Protein AF-0000000075746863 (afdb_homodimer)

Organism: Desulfohalobium retbaense (strain ATCC 49708 / DSM 5692 / JCM 16813 / HR100) (NCBI:txid485915)

pLDDT: mean 90.68, std 16.38, range [23.33, 98.94]

Solvent-accessible surface area (backbone atoms only — not comparable to full-atom values): 25324 Å² total; per-residue (Å²): 127,85,74,73,64,86,72,69,69,65,71,59,40,90,32,38,32,44,36,20,44,38,54,68,47,43,49,30,34,42,61,85,40,86,85,66,81,78,38,52,76,56,32,62,43,77,40,84,43,86,96,39,56,32,32,38,34,14,22,24,55,28,27,45,33,22,11,23,33,51,18,20,51,56,36,64,48,51,47,41,19,39,37,36,49,43,68,27,22,18,68,41,53,87,84,46,38,76,49,41,54,31,34,40,40,26,28,24,36,71,52,44,23,25,23,50,95,91,41,54,35,44,65,64,68,77,52,56,55,41,73,57,95,88,41,78,30,55,43,56,46,83,46,49,47,68,60,18,23,58,67,53,71,38,42,76,68,95,56,49,78,36,32,32,32,22,35,49,39,42,54,51,31,55,68,56,30,51,50,49,31,65,78,64,64,30,44,30,39,39,34,33,58,32,29,46,50,49,53,26,58,79,66,73,30,38,47,32,47,38,34,18,19,20,29,34,46,15,57,82,52,67,90,46,49,42,56,68,60,14,42,63,46,36,20,61,52,45,44,48,32,53,62,48,80,76,67,60,57,69,82,104,128,87,73,75,66,86,72,67,69,65,72,59,39,89,32,39,33,45,35,20,45,39,55,68,48,44,49,28,34,43,61,85,39,87,85,66,81,79,38,54,76,57,32,62,43,78,41,84,43,86,96,41,56,32,31,37,33,14,22,25,55,28,28,45,33,22,10,23,32,51,17,20,51,56,36,64,47,50,47,40,18,39,37,37,47,44,69,26,22,18,68,42,53,88,83,45,38,75,50,40,54,31,34,40,40,26,28,25,35,70,53,45,24,25,24,49,95,92,42,52,34,43,66,65,68,77,52,56,55,41,73,57,96,88,41,78,30,55,43,57,45,83,47,48,46,68,61,18,23,58,66,52,71,39,42,76,68,95,58,48,78,36,33,32,33,23,35,49,39,41,53,52,31,56,67,55,31,51,50,49,30,65,77,64,65,31,44,30,41,39,34,34,57,31,29,46,50,49,52,25,58,79,66,73,30,39,47,32,46,38,34,18,20,20,29,34,45,14,58,84,52,68,90,46,47,42,56,70,61,13,42,63,46,36,20,61,51,44,43,50,31,54,62,47,80,76,67,59,57,69,81,103

InterPro domains:
  IPR000845 Nucleoside phosphorylase domain [PF01048] (51-227)
  IPR019963 Futalosine hydrolase [MF_00991] (29-243)
  IPR019963 Futalosine hydrolase [TIGR03664] (17-241)
  IPR035994 Nucleoside phosphorylase superfamily [G3DSA:3.40.50.1580] (16-242)
  IPR035994 Nucleoside phosphorylase superfamily [SSF53167] (17-229)

Sequence (504 aa):
MPRSDPGERGRPDRHLVLVTATAMEMRACLEGWPGAIIPEEGQWCEQPFAEQTMVTLVTGVGPVNAALSLGRLLGTFRPRGVCNLGVAGSFDLQALRLETVCCVTAESWPEFGLRKTEGIDPCGLGLAHGKIGGQVYRDRVPLDPEGGARAMGVCLPACCRVKSLSVAGVSGTLEQAACYRHRYDADIENMEGFALAWACLTQEVPFLELRTISNRVGSRAAGDWNLKAALARLGPVTQALWPGRGDRRTDQMPRSDPGERGRPDRHLVLVTATAMEMRACLEGWPGAIIPEEGQWCEQPFAEQTMVTLVTGVGPVNAALSLGRLLGTFRPRGVCNLGVAGSFDLQALRLETVCCVTAESWPEFGLRKTEGIDPCGLGLAHGKIGGQVYRDRVPLDPEGGARAMGVCLPACCRVKSLSVAGVSGTLEQAACYRHRYDADIENMEGFALAWACLTQEVPFLELRTISNRVGSRAAGDWNLKAALARLGPVTQALWPGRGDRRTDQ

Secondary structure (DSSP, 8-state):
-----TT------S-EEEEESSHHHHHHHTTTSTTPPPPPTTEEEEEEETTEEEEEEE--SSHHHHHHHHHHHHHH---SEEEEEEEEEES-TTTS-TT-EEEEEEEE-TTSEEE-SSSEETTTTS--SEEETTEEESSEEE--HHHHHHHHT----S-EEEEEEE-SEEE-SHHHHHHHHHHHT-SEEESSHHHHHHHHHHTT--EEEEEEEEEETT---GGGB-HHHHHHTHHHHHHHHS--GGGGGTT-/-----TT------S-EEEEESSHHHHHHHTTTSTTPPPPPTTEEEEEEETTEEEEEEE--SSHHHHHHHHHHHHHH---SEEEEEEEEEES-TTTS-TT-EEEEEEEE-TTSEEE-SSSEETTTTS--SEEETTEEESSEEE--HHHHHHHHT----S-EEEEEEE-SEEE-SHHHHHHHHHHHT-SEEESSHHHHHHHHHHTT--EEEEEEEEEETT---GGGB-HHHHHHTHHHHHHHHS--GGGGGGG-

Structure (mmCIF, N/CA/C/O backbone):
data_AF-0000000075746863-model_v1
#
loop_
_entity.id
_entity.type
_entity.pdbx_description
1 polymer 'Futalosine hydrolase'
#
loop_
_atom_site.group_PDB
_atom_site.id
_atom_site.type_symbol
_atom_site.label_atom_id
_atom_site.label_alt_id
_atom_site.label_comp_id
_atom_site.label_asym_id
_atom_site.label_entity_id
_atom_site.label_seq_id
_atom_site.pdbx_PDB_ins_code
_atom_site.Cartn_x
_atom_site.Cartn_y
_atom_site.Cartn_z
_atom_site.occupancy
_atom_site.B_iso_or_equiv
_atom_site.auth_seq_id
_atom_site.auth_comp_id
_atom_site.auth_asym_id
_atom_site.auth_atom_id
_atom_site.pdbx_PDB_model_num
ATOM 1 N N . MET A 1 1 ? -33.406 8.219 16.766 1 23.62 1 MET A N 1
ATOM 2 C CA . MET A 1 1 ? -33.125 7.715 15.438 1 23.62 1 MET A CA 1
ATOM 3 C C . MET A 1 1 ? -32.312 6.43 15.516 1 23.62 1 MET A C 1
ATOM 5 O O . MET A 1 1 ? -31.312 6.359 16.266 1 23.62 1 MET A O 1
ATOM 9 N N . PRO A 1 2 ? -32.719 5.145 15.086 1 28.77 2 PRO A N 1
ATOM 10 C CA . PRO A 1 2 ? -32.094 3.891 15.531 1 28.77 2 PRO A CA 1
ATOM 11 C C . PRO A 1 2 ? -30.625 3.793 15.172 1 28.77 2 PRO A C 1
ATOM 13 O O . PRO A 1 2 ? -30.188 4.375 14.18 1 28.77 2 PRO A O 1
ATOM 16 N N . ARG A 1 3 ? -29.719 3.869 16.156 1 29.86 3 ARG A N 1
ATOM 17 C CA . ARG A 1 3 ? -28.312 3.525 16.125 1 29.86 3 ARG A CA 1
ATOM 18 C C . ARG A 1 3 ? -28.078 2.266 15.297 1 29.86 3 ARG A C 1
ATOM 20 O O . ARG A 1 3 ? -28.5 1.176 15.68 1 29.86 3 ARG A O 1
ATOM 27 N N . SER A 1 4 ? -28.266 2.4 13.961 1 31.88 4 SER A N 1
ATOM 28 C CA . SER A 1 4 ? -27.984 1.131 13.305 1 31.88 4 SER A CA 1
ATOM 29 C C . SER A 1 4 ? -26.688 0.519 13.836 1 31.88 4 SER A C 1
ATOM 31 O O . SER A 1 4 ? -25.703 1.227 14.047 1 31.88 4 SER A O 1
ATOM 33 N N . ASP A 1 5 ? -26.766 -0.48 14.688 1 31.39 5 ASP A N 1
ATOM 34 C CA . ASP A 1 5 ? -25.734 -1.219 15.406 1 31.39 5 ASP A CA 1
ATOM 35 C C . ASP A 1 5 ? -24.5 -1.448 14.523 1 31.39 5 ASP A C 1
ATOM 37 O O . ASP A 1 5 ? -24.625 -1.932 13.391 1 31.39 5 ASP A O 1
ATOM 41 N N . PRO A 1 6 ? -23.5 -0.707 14.633 1 37.03 6 PRO A N 1
ATOM 42 C CA . PRO A 1 6 ? -22.281 -0.847 13.844 1 37.03 6 PRO A CA 1
ATOM 43 C C . PRO A 1 6 ? -21.906 -2.305 13.578 1 37.03 6 PRO A C 1
ATOM 45 O O . PRO A 1 6 ? -20.984 -2.582 12.812 1 37.03 6 PRO A O 1
ATOM 48 N N . GLY A 1 7 ? -22.25 -3.258 14.453 1 36.25 7 GLY A N 1
ATOM 49 C CA . GLY A 1 7 ? -21.953 -4.68 14.531 1 36.25 7 GLY A CA 1
ATOM 50 C C . GLY A 1 7 ? -22.531 -5.473 13.375 1 36.25 7 GLY A C 1
ATOM 51 O O . GLY A 1 7 ? -22.531 -6.703 13.398 1 36.25 7 GLY A O 1
ATOM 52 N N . GLU A 1 8 ? -23.641 -5.199 12.852 1 36.31 8 GLU A N 1
ATOM 53 C CA . GLU A 1 8 ? -24.172 -6.129 11.859 1 36.31 8 GLU A CA 1
ATOM 54 C C . GLU A 1 8 ? -23.172 -6.344 10.727 1 36.31 8 GLU A C 1
ATOM 56 O O . GLU A 1 8 ? -23.203 -5.621 9.727 1 36.31 8 GLU A O 1
ATOM 61 N N . ARG A 1 9 ? -21.891 -6.508 11.023 1 41.47 9 ARG A N 1
ATOM 62 C CA . ARG A 1 9 ? -21.016 -7.039 9.984 1 41.47 9 ARG A CA 1
ATOM 63 C C . ARG A 1 9 ? -21.75 -8.008 9.078 1 41.47 9 ARG A C 1
ATOM 65 O O . ARG A 1 9 ? -22.281 -9.016 9.539 1 41.47 9 ARG A O 1
ATOM 72 N N . GLY A 1 10 ? -22.438 -7.488 8.172 1 42.12 10 GLY A N 1
ATOM 73 C CA . GLY A 1 10 ? -23.312 -8.172 7.234 1 42.12 10 GLY A CA 1
ATOM 74 C C . GLY A 1 10 ? -22.812 -9.547 6.832 1 42.12 10 GLY A C 1
ATOM 75 O O . GLY A 1 10 ? -21.641 -9.867 7.047 1 42.12 10 GLY A O 1
ATOM 76 N N . ARG A 1 11 ? -23.531 -10.578 6.926 1 48 11 ARG A N 1
ATOM 77 C CA . ARG A 1 11 ? -23.359 -11.914 6.363 1 48 11 ARG A CA 1
ATOM 78 C C . ARG A 1 11 ? -22.5 -11.875 5.109 1 48 11 ARG A C 1
ATOM 80 O O . ARG A 1 11 ? -22.688 -11.008 4.25 1 48 11 ARG A O 1
ATOM 87 N N . PRO A 1 12 ? -21.203 -12.492 5.391 1 54.66 12 PRO A N 1
ATOM 88 C CA . PRO A 1 12 ? -20.5 -12.547 4.105 1 54.66 12 PRO A CA 1
ATOM 89 C C . PRO A 1 12 ? -21.453 -12.727 2.924 1 54.66 12 PRO A C 1
ATOM 91 O O . PRO A 1 12 ? -22.469 -13.422 3.043 1 54.66 12 PRO A O 1
ATOM 94 N N . ASP A 1 13 ? -21.312 -11.688 2.068 1 62.75 13 ASP A N 1
ATOM 95 C CA . ASP A 1 13 ? -22.016 -11.867 0.799 1 62.75 13 ASP A CA 1
ATOM 96 C C . ASP A 1 13 ? -21.547 -13.141 0.095 1 62.75 13 ASP A C 1
ATOM 98 O O . ASP A 1 13 ? -20.516 -13.719 0.447 1 62.75 13 ASP A O 1
ATOM 102 N N . ARG A 1 14 ? -22.266 -13.773 -0.569 1 69 14 ARG A N 1
ATOM 103 C CA . ARG A 1 14 ? -22.125 -15.055 -1.25 1 69 14 ARG A CA 1
ATOM 104 C C . ARG A 1 14 ? -21.031 -15 -2.305 1 69 14 ARG A C 1
ATOM 106 O O . ARG A 1 14 ? -20.719 -16.016 -2.945 1 69 14 ARG A O 1
ATOM 113 N N . HIS A 1 15 ? -20.156 -13.797 -2.221 1 85.56 15 HIS A N 1
ATOM 114 C CA . HIS A 1 15 ? -19.328 -13.688 -3.41 1 85.56 15 HIS A CA 1
ATOM 115 C C . HIS A 1 15 ? -17.891 -14.086 -3.107 1 85.56 15 HIS A C 1
ATOM 117 O O . HIS A 1 15 ? -17.359 -13.758 -2.039 1 85.56 15 HIS A O 1
ATOM 123 N N . LEU A 1 16 ? -17.312 -14.898 -3.992 1 93.5 16 LEU A N 1
ATOM 124 C CA . LEU A 1 16 ? -15.875 -15.086 -4.055 1 93.5 16 LEU A CA 1
ATOM 125 C C . LEU A 1 16 ? -15.219 -14.016 -4.926 1 93.5 16 LEU A C 1
ATOM 127 O O . LEU A 1 16 ? -15.82 -13.562 -5.902 1 93.5 16 LEU A O 1
ATOM 131 N N . VAL A 1 17 ? -14.031 -13.625 -4.508 1 97.31 17 VAL A N 1
ATOM 132 C CA . VAL A 1 17 ? -13.289 -12.641 -5.297 1 97.31 17 VAL A CA 1
ATOM 133 C C . VAL A 1 17 ? -12.008 -13.266 -5.84 1 97.31 17 VAL A C 1
ATOM 135 O O . VAL A 1 17 ? -11.211 -13.812 -5.078 1 97.31 17 VAL A O 1
ATOM 138 N N . LEU A 1 18 ? -11.898 -13.312 -7.121 1 97.81 18 LEU A N 1
ATOM 139 C CA . LEU A 1 18 ? -10.633 -13.625 -7.773 1 97.81 18 LEU A CA 1
ATOM 140 C C . LEU A 1 18 ? -9.852 -12.352 -8.078 1 97.81 18 LEU A C 1
ATOM 142 O O . LEU A 1 18 ? -10.344 -11.469 -8.773 1 97.81 18 LEU A O 1
ATOM 146 N N . VAL A 1 19 ? -8.617 -12.266 -7.551 1 98.81 19 VAL A N 1
ATOM 147 C CA . VAL A 1 19 ? -7.836 -11.039 -7.672 1 98.81 19 VAL A CA 1
ATOM 148 C C . VAL A 1 19 ? -6.512 -11.336 -8.367 1 98.81 19 VAL A C 1
ATOM 150 O O . VAL A 1 19 ? -5.84 -12.32 -8.047 1 98.81 19 VAL A O 1
ATOM 153 N N . THR A 1 20 ? -6.145 -10.523 -9.336 1 98.94 20 THR A N 1
ATOM 154 C CA . THR A 1 20 ? -4.84 -10.547 -9.984 1 98.94 20 THR A CA 1
ATOM 155 C C . THR A 1 20 ? -4.246 -9.141 -10.047 1 98.94 20 THR A C 1
ATOM 157 O O . THR A 1 20 ? -4.965 -8.148 -9.906 1 98.94 20 THR A O 1
ATOM 160 N N . ALA A 1 21 ? -2.908 -9.07 -10.25 1 98.69 21 ALA A N 1
ATOM 161 C CA . ALA A 1 21 ? -2.246 -7.773 -10.367 1 98.69 21 ALA A CA 1
ATOM 162 C C . ALA A 1 21 ? -2.518 -7.141 -11.734 1 98.69 21 ALA A C 1
ATOM 164 O O . ALA A 1 21 ? -2.691 -5.926 -11.836 1 98.69 21 ALA A O 1
ATOM 165 N N . THR A 1 22 ? -2.533 -7.996 -12.766 1 98.31 22 THR A N 1
ATOM 166 C CA . THR A 1 22 ? -2.648 -7.465 -14.117 1 98.31 22 THR A CA 1
ATOM 167 C C . THR A 1 22 ? -3.809 -8.125 -14.867 1 98.31 22 THR A C 1
ATOM 169 O O . THR A 1 22 ? -4.227 -9.227 -14.516 1 98.31 22 THR A O 1
ATOM 172 N N . ALA A 1 23 ? -4.262 -7.418 -15.906 1 97.81 23 ALA A N 1
ATOM 173 C CA . ALA A 1 23 ? -5.281 -7.969 -16.797 1 97.81 23 ALA A CA 1
ATOM 174 C C . ALA A 1 23 ? -4.762 -9.211 -17.516 1 97.81 23 ALA A C 1
ATOM 176 O O . ALA A 1 23 ? -5.527 -10.141 -17.781 1 97.81 23 ALA A O 1
ATOM 177 N N . MET A 1 24 ? -3.521 -9.211 -17.812 1 97.75 24 MET A N 1
ATOM 178 C CA . MET A 1 24 ? -2.902 -10.367 -18.453 1 97.75 24 MET A CA 1
ATOM 179 C C . MET A 1 24 ? -3.051 -11.617 -17.594 1 97.75 24 MET A C 1
ATOM 181 O O . MET A 1 24 ? -3.426 -12.68 -18.094 1 97.75 24 MET A O 1
ATOM 185 N N . GLU A 1 25 ? -2.781 -11.492 -16.328 1 98.62 25 GLU A N 1
ATOM 186 C CA . GLU A 1 25 ? -2.951 -12.609 -15.406 1 98.62 25 GLU A CA 1
ATOM 187 C C . GLU A 1 25 ? -4.414 -13.031 -15.312 1 98.62 25 GLU A C 1
ATOM 189 O O . GLU A 1 25 ? -4.723 -14.227 -15.289 1 98.62 25 GLU A O 1
ATOM 194 N N . MET A 1 26 ? -5.301 -12.062 -15.25 1 98.56 26 MET A N 1
ATOM 195 C CA . MET A 1 26 ? -6.727 -12.367 -15.148 1 98.56 26 MET A CA 1
ATOM 196 C C . MET A 1 26 ? -7.211 -13.117 -16.391 1 98.56 26 MET A C 1
ATOM 198 O O . MET A 1 26 ? -7.957 -14.094 -16.281 1 98.56 26 MET A O 1
ATOM 202 N N . ARG A 1 27 ? -6.738 -12.688 -17.531 1 97.62 27 ARG A N 1
ATOM 203 C CA . ARG A 1 27 ? -7.086 -13.375 -18.781 1 97.62 27 ARG A CA 1
ATOM 204 C C . ARG A 1 27 ? -6.602 -14.82 -18.75 1 97.62 27 ARG A C 1
ATOM 206 O O . ARG A 1 27 ? -7.328 -15.727 -19.172 1 97.62 27 ARG A O 1
ATOM 213 N N . ALA A 1 28 ? -5.438 -15 -18.266 1 98.12 28 ALA A N 1
ATOM 214 C CA . ALA A 1 28 ? -4.875 -16.344 -18.188 1 98.12 28 ALA A CA 1
ATOM 215 C C . ALA A 1 28 ? -5.695 -17.219 -17.234 1 98.12 28 ALA A C 1
ATOM 217 O O . ALA A 1 28 ? -5.945 -18.391 -17.516 1 98.12 28 ALA A O 1
ATOM 218 N N . CYS A 1 29 ? -6.113 -16.641 -16.125 1 97.19 29 CYS A N 1
ATOM 219 C CA . CYS A 1 29 ? -6.918 -17.359 -15.141 1 97.19 29 CYS A CA 1
ATOM 220 C C . CYS A 1 29 ? -8.242 -17.797 -15.734 1 97.19 29 CYS A C 1
ATOM 222 O O . CYS A 1 29 ? -8.727 -18.891 -15.445 1 97.19 29 CYS A O 1
ATOM 224 N N . LEU A 1 30 ? -8.82 -16.969 -16.562 1 95.25 30 LEU A N 1
ATOM 225 C CA . LEU A 1 30 ? -10.188 -17.188 -17.016 1 95.25 30 LEU A CA 1
ATOM 226 C C . LEU A 1 30 ? -10.211 -17.75 -18.438 1 95.25 30 LEU A C 1
ATOM 228 O O . LEU A 1 30 ? -11.234 -17.688 -19.125 1 95.25 30 LEU A O 1
ATOM 232 N N . GLU A 1 31 ? -9.109 -18.172 -18.906 1 91.75 31 GLU A N 1
ATOM 233 C CA . GLU A 1 31 ? -8.984 -18.688 -20.266 1 91.75 31 GLU A CA 1
ATOM 234 C C . GLU A 1 31 ? -10.023 -19.766 -20.547 1 91.75 31 GLU A C 1
ATOM 236 O O . GLU A 1 31 ? -10.547 -19.859 -21.656 1 91.75 31 GLU A O 1
ATOM 241 N N . GLY A 1 32 ? -10.453 -20.594 -19.641 1 84.81 32 GLY A N 1
ATOM 242 C CA . GLY A 1 32 ? -11.406 -21.672 -19.812 1 84.81 32 GLY A CA 1
ATOM 243 C C . GLY A 1 32 ? -12.852 -21.234 -19.703 1 84.81 32 GLY A C 1
ATOM 244 O O . GLY A 1 32 ? -13.766 -22.062 -19.75 1 84.81 32 GLY A O 1
ATOM 245 N N . TRP A 1 33 ? -13.031 -20.016 -19.531 1 85.69 33 TRP A N 1
ATOM 246 C CA . TRP A 1 33 ? -14.383 -19.484 -19.359 1 85.69 33 TRP A CA 1
ATOM 247 C C . TRP A 1 33 ? -14.711 -18.469 -20.438 1 85.69 33 TRP A C 1
ATOM 249 O O . TRP A 1 33 ? -14.578 -17.266 -20.234 1 85.69 33 TRP A O 1
ATOM 259 N N . PRO A 1 34 ? -15.289 -19.062 -21.516 1 81.38 34 PRO A N 1
ATOM 260 C CA . PRO A 1 34 ? -15.617 -18.156 -22.625 1 81.38 34 PRO A CA 1
ATOM 261 C C . PRO A 1 34 ? -16.594 -17.062 -22.219 1 81.38 34 PRO A C 1
ATOM 263 O O . PRO A 1 34 ? -17.531 -17.312 -21.469 1 81.38 34 PRO A O 1
ATOM 266 N N . GLY A 1 35 ? -16.312 -15.836 -22.609 1 86.38 35 GLY A N 1
ATOM 267 C CA . GLY A 1 35 ? -17.172 -14.711 -22.328 1 86.38 35 GLY A CA 1
ATOM 268 C C . GLY A 1 35 ? -16.812 -13.977 -21.047 1 86.38 35 GLY A C 1
ATOM 269 O O . GLY A 1 35 ? -17.484 -13.008 -20.672 1 86.38 35 GLY A O 1
ATOM 270 N N . ALA A 1 36 ? -15.812 -14.5 -20.406 1 91.19 36 ALA A N 1
ATOM 271 C CA . ALA A 1 36 ? -15.406 -13.844 -19.156 1 91.19 36 ALA A CA 1
ATOM 272 C C . ALA A 1 36 ? -15.023 -12.391 -19.422 1 91.19 36 ALA A C 1
ATOM 274 O O . ALA A 1 36 ? -14.391 -12.07 -20.422 1 91.19 36 ALA A O 1
ATOM 275 N N . ILE A 1 37 ? -15.445 -11.516 -18.562 1 94.19 37 ILE A N 1
ATOM 276 C CA . ILE A 1 37 ? -15.117 -10.094 -18.609 1 94.19 37 ILE A CA 1
ATOM 277 C C . ILE A 1 37 ? -13.852 -9.828 -17.797 1 94.19 37 ILE A C 1
ATOM 279 O O . ILE A 1 37 ? -13.734 -10.266 -16.656 1 94.19 37 ILE A O 1
ATOM 283 N N . ILE A 1 38 ? -12.938 -9.18 -18.406 1 97.25 38 ILE A N 1
ATOM 284 C CA . ILE A 1 38 ? -11.703 -8.805 -17.734 1 97.25 38 ILE A CA 1
ATOM 285 C C . ILE A 1 38 ? -11.773 -7.34 -17.297 1 97.25 38 ILE A C 1
ATOM 287 O O . ILE A 1 38 ? -11.852 -6.441 -18.141 1 97.25 38 ILE A O 1
ATOM 291 N N . PRO A 1 39 ? -11.695 -7.102 -16.031 1 97.62 39 PRO A N 1
ATOM 292 C CA . PRO A 1 39 ? -11.758 -5.711 -15.578 1 97.62 39 PRO A CA 1
ATOM 293 C C . PRO A 1 39 ? -10.508 -4.914 -15.945 1 97.62 39 PRO A C 1
ATOM 295 O O . PRO A 1 39 ? -9.43 -5.492 -16.125 1 97.62 39 PRO A O 1
ATOM 298 N N . GLU A 1 40 ? -10.672 -3.625 -16.047 1 95.88 40 GLU A N 1
ATOM 299 C CA . GLU A 1 40 ? -9.523 -2.729 -16.141 1 95.88 40 GLU A CA 1
ATOM 300 C C . GLU A 1 40 ? -8.773 -2.637 -14.82 1 95.88 40 GLU A C 1
ATOM 302 O O . GLU A 1 40 ? -9.305 -3.004 -13.773 1 95.88 40 GLU A O 1
ATOM 307 N N . GLU A 1 41 ? -7.594 -2.168 -14.953 1 96.75 41 GLU A N 1
ATOM 308 C CA . GLU A 1 41 ? -6.785 -1.97 -13.75 1 96.75 41 GLU A CA 1
ATOM 309 C C . GLU A 1 41 ? -7.516 -1.104 -12.734 1 96.75 41 GLU A C 1
ATOM 311 O O . GLU A 1 41 ? -8.055 -0.048 -13.078 1 96.75 41 GLU A O 1
ATOM 316 N N . GLY A 1 42 ? -7.516 -1.606 -11.484 1 97 42 GLY A N 1
ATOM 317 C CA . GLY A 1 42 ? -8.156 -0.882 -10.406 1 97 42 GLY A CA 1
ATOM 318 C C . GLY A 1 42 ? -9.664 -1.078 -10.367 1 97 42 GLY A C 1
ATOM 319 O O . GLY A 1 42 ? -10.352 -0.474 -9.547 1 97 42 GLY A O 1
ATOM 320 N N . GLN A 1 43 ? -10.195 -1.937 -11.219 1 97.38 43 GLN A N 1
ATOM 321 C CA . GLN A 1 43 ? -11.633 -2.158 -11.305 1 97.38 43 GLN A CA 1
ATOM 322 C C . GLN A 1 43 ? -11.977 -3.625 -11.055 1 97.38 43 GLN A C 1
ATOM 324 O O . GLN A 1 43 ? -11.094 -4.484 -11.055 1 97.38 43 GLN A O 1
ATOM 329 N N . TRP A 1 44 ? -13.219 -3.818 -10.711 1 97.62 44 TRP A N 1
ATOM 330 C CA . TRP A 1 44 ? -13.711 -5.18 -10.547 1 97.62 44 TRP A CA 1
ATOM 331 C C . TRP A 1 44 ? -15.047 -5.363 -11.266 1 97.62 44 TRP A C 1
ATOM 333 O O . TRP A 1 44 ? -15.68 -4.387 -11.672 1 97.62 44 TRP A O 1
ATOM 343 N N . CYS A 1 45 ? -15.391 -6.59 -11.516 1 95.25 45 CYS A N 1
ATOM 344 C CA . CYS A 1 45 ? -16.672 -6.914 -12.117 1 95.25 45 CYS A CA 1
ATOM 345 C C . CYS A 1 45 ? -17.234 -8.219 -11.555 1 95.25 45 CYS A C 1
ATOM 347 O O . CYS A 1 45 ? -16.469 -9.102 -11.164 1 95.25 45 CYS A O 1
ATOM 349 N N . GLU A 1 46 ? -18.531 -8.156 -11.453 1 93.38 46 GLU A N 1
ATOM 350 C CA . GLU A 1 46 ? -19.25 -9.375 -11.102 1 93.38 46 GLU A CA 1
ATOM 351 C C . GLU A 1 46 ? -19.625 -10.164 -12.352 1 93.38 46 GLU A C 1
ATOM 353 O O . GLU A 1 46 ? -20.094 -9.594 -13.336 1 93.38 46 GLU A O 1
ATOM 358 N N . GLN A 1 47 ? -19.344 -11.492 -12.281 1 89.5 47 GLN A N 1
ATOM 359 C CA . GLN A 1 47 ? -19.672 -12.281 -13.461 1 89.5 47 GLN A CA 1
ATOM 360 C C . GLN A 1 47 ? -20.016 -13.719 -13.078 1 89.5 47 GLN A C 1
ATOM 362 O O . GLN A 1 47 ? -19.609 -14.195 -12.023 1 89.5 47 GLN A O 1
ATOM 367 N N . PRO A 1 48 ? -20.859 -14.328 -13.961 1 83.25 48 PRO A N 1
ATOM 368 C CA . PRO A 1 48 ? -21.172 -15.734 -13.711 1 83.25 48 PRO A CA 1
ATOM 369 C C . PRO A 1 48 ? -19.953 -16.641 -13.805 1 83.25 48 PRO A C 1
ATOM 371 O O . PRO A 1 48 ? -19.094 -16.422 -14.656 1 83.25 48 PRO A O 1
ATOM 374 N N . PHE A 1 49 ? -19.859 -17.375 -12.867 1 80.31 49 PHE A N 1
ATOM 375 C CA . PHE A 1 49 ? -18.781 -18.344 -12.812 1 80.31 49 PHE A CA 1
ATOM 376 C C . PHE A 1 49 ? -19.281 -19.703 -12.336 1 80.31 49 PHE A C 1
ATOM 378 O O . PHE A 1 49 ? -19.609 -19.875 -11.156 1 80.31 49 PHE A O 1
ATOM 385 N N . ALA A 1 50 ? -19.375 -20.594 -13.375 1 69.56 50 ALA A N 1
ATOM 386 C CA . ALA A 1 50 ? -20 -21.891 -13.125 1 69.56 50 ALA A CA 1
ATOM 387 C C . ALA A 1 50 ? -21.406 -21.703 -12.555 1 69.56 50 ALA A C 1
ATOM 389 O O . ALA A 1 50 ? -22.25 -21.047 -13.156 1 69.56 50 ALA A O 1
ATOM 390 N N . GLU A 1 51 ? -21.672 -22.141 -11.344 1 69.69 51 GLU A N 1
ATOM 391 C CA . GLU A 1 51 ? -23 -22.062 -10.758 1 69.69 51 GLU A CA 1
ATOM 392 C C . GLU A 1 51 ? -23.078 -20.984 -9.68 1 69.69 51 GLU A C 1
ATOM 394 O O . GLU A 1 51 ? -23.969 -21 -8.828 1 69.69 51 GLU A O 1
ATOM 399 N N . GLN A 1 52 ? -22.047 -20.188 -9.82 1 78.19 52 GLN A N 1
ATOM 400 C CA . GLN A 1 52 ? -22.047 -19.125 -8.812 1 78.19 52 GLN A CA 1
ATOM 401 C C . GLN A 1 52 ? -21.625 -17.797 -9.43 1 78.19 52 GLN A C 1
ATOM 403 O O . GLN A 1 52 ? -21.422 -17.703 -10.641 1 78.19 52 GLN A O 1
ATOM 408 N N . THR A 1 53 ? -21.719 -16.844 -8.633 1 83.62 53 THR A N 1
ATOM 409 C CA . THR A 1 53 ? -21.25 -15.516 -9.039 1 83.62 53 THR A CA 1
ATOM 410 C C . THR A 1 53 ? -19.859 -15.25 -8.477 1 83.62 53 THR A C 1
ATOM 412 O O . THR A 1 53 ? -19.562 -15.617 -7.344 1 83.62 53 THR A O 1
ATOM 415 N N . MET A 1 54 ? -19.016 -14.766 -9.32 1 91.19 54 MET A N 1
ATOM 416 C CA . MET A 1 54 ? -17.656 -14.414 -8.914 1 91.19 54 MET A CA 1
ATOM 417 C C . MET A 1 54 ? -17.375 -12.953 -9.211 1 91.19 54 MET A C 1
ATOM 419 O O . MET A 1 54 ? -17.844 -12.406 -10.211 1 91.19 54 MET A O 1
ATOM 423 N N . VAL A 1 55 ? -16.719 -12.32 -8.289 1 96.38 55 VAL A N 1
ATOM 424 C CA . VAL A 1 55 ? -16.188 -10.977 -8.531 1 96.38 55 VAL A CA 1
ATOM 425 C C . VAL A 1 55 ? -14.719 -11.062 -8.922 1 96.38 55 VAL A C 1
ATOM 427 O O . VAL A 1 55 ? -13.93 -11.734 -8.25 1 96.38 55 VAL A O 1
ATOM 430 N N . THR A 1 56 ? -14.391 -10.5 -10.07 1 97.69 56 THR A N 1
ATOM 431 C CA . THR A 1 56 ? -13 -10.461 -10.516 1 97.69 56 THR A CA 1
ATOM 432 C C . THR A 1 56 ? -12.43 -9.055 -10.359 1 97.69 56 THR A C 1
ATOM 434 O O . THR A 1 56 ? -13.078 -8.07 -10.719 1 97.69 56 THR A O 1
ATOM 437 N N . LEU A 1 57 ? -11.211 -8.984 -9.766 1 98.69 57 LEU A N 1
ATOM 438 C CA . LEU A 1 57 ? -10.555 -7.715 -9.5 1 98.69 57 LEU A CA 1
ATOM 439 C C . LEU A 1 57 ? -9.141 -7.695 -10.07 1 98.69 57 LEU A C 1
ATOM 441 O O . LEU A 1 57 ? -8.359 -8.609 -9.836 1 98.69 57 LEU A O 1
ATOM 445 N N . VAL A 1 58 ? -8.867 -6.672 -10.875 1 98.81 58 VAL A N 1
ATOM 446 C CA . VAL A 1 58 ? -7.5 -6.379 -11.281 1 98.81 58 VAL A CA 1
ATOM 447 C C . VAL A 1 58 ? -6.973 -5.184 -10.492 1 98.81 58 VAL A C 1
ATOM 449 O O . VAL A 1 58 ? -7.48 -4.066 -10.633 1 98.81 58 VAL A O 1
ATOM 452 N N . THR A 1 59 ? -5.914 -5.344 -9.766 1 98.69 59 THR A N 1
ATOM 453 C CA . THR A 1 59 ? -5.547 -4.348 -8.773 1 98.69 59 THR A CA 1
ATOM 454 C C . THR A 1 59 ? -4.59 -3.314 -9.359 1 98.69 59 THR A C 1
ATOM 456 O O . THR A 1 59 ? -4.547 -2.17 -8.906 1 98.69 59 THR A O 1
ATOM 459 N N . GLY A 1 60 ? -3.83 -3.766 -10.305 1 97.81 60 GLY A N 1
ATOM 460 C CA . GLY A 1 60 ? -2.605 -3.057 -10.641 1 97.81 60 GLY A CA 1
ATOM 461 C C . GLY A 1 60 ? -1.386 -3.598 -9.914 1 97.81 60 GLY A C 1
ATOM 462 O O . GLY A 1 60 ? -1.514 -4.367 -8.961 1 97.81 60 GLY A O 1
ATOM 463 N N . VAL A 1 61 ? -0.236 -3.148 -10.359 1 97.88 61 VAL A N 1
ATOM 464 C CA . VAL A 1 61 ? 1.014 -3.754 -9.914 1 97.88 61 VAL A CA 1
ATOM 465 C C . VAL A 1 61 ? 1.511 -3.039 -8.656 1 97.88 61 VAL A C 1
ATOM 467 O O . VAL A 1 61 ? 1.445 -1.811 -8.57 1 97.88 61 VAL A O 1
ATOM 470 N N . GLY A 1 62 ? 1.973 -3.83 -7.676 1 98.12 62 GLY A N 1
ATOM 471 C CA . GLY A 1 62 ? 2.615 -3.289 -6.488 1 98.12 62 GLY A CA 1
ATOM 472 C C . GLY A 1 62 ? 1.724 -3.32 -5.262 1 98.12 62 GLY A C 1
ATOM 473 O O . GLY A 1 62 ? 0.5 -3.418 -5.379 1 98.12 62 GLY A O 1
ATOM 474 N N . PRO A 1 63 ? 2.381 -3.143 -4.102 1 98.56 63 PRO A N 1
ATOM 475 C CA . PRO A 1 63 ? 1.634 -3.275 -2.848 1 98.56 63 PRO A CA 1
ATOM 476 C C . PRO A 1 63 ? 0.633 -2.141 -2.637 1 98.56 63 PRO A C 1
ATOM 478 O O . PRO A 1 63 ? -0.448 -2.361 -2.084 1 98.56 63 PRO A O 1
ATOM 481 N N . VAL A 1 64 ? 0.938 -0.933 -3.088 1 98.69 64 VAL A N 1
ATOM 482 C CA . VAL A 1 64 ? 0.058 0.214 -2.883 1 98.69 64 VAL A CA 1
ATOM 483 C C . VAL A 1 64 ? -1.218 0.04 -3.703 1 98.69 64 VAL A C 1
ATOM 485 O O . VAL A 1 64 ? -2.324 0.202 -3.182 1 98.69 64 VAL A O 1
ATOM 488 N N . ASN A 1 65 ? -1.083 -0.361 -4.953 1 98.69 65 ASN A N 1
ATOM 489 C CA . ASN A 1 65 ? -2.248 -0.607 -5.797 1 98.69 65 ASN A CA 1
ATOM 490 C C . ASN A 1 65 ? -3.078 -1.777 -5.277 1 98.69 65 ASN A C 1
ATOM 492 O O . ASN A 1 65 ? -4.309 -1.722 -5.285 1 98.69 65 ASN A O 1
ATOM 496 N N . ALA A 1 66 ? -2.383 -2.828 -4.891 1 98.88 66 ALA A N 1
ATOM 497 C CA . ALA A 1 66 ? -3.074 -4.004 -4.367 1 98.88 66 ALA A CA 1
ATOM 498 C C . ALA A 1 66 ? -3.914 -3.65 -3.145 1 98.88 66 ALA A C 1
ATOM 500 O O . ALA A 1 66 ? -5.094 -4 -3.072 1 98.88 66 ALA A O 1
ATOM 501 N N . ALA A 1 67 ? -3.295 -2.914 -2.195 1 98.88 67 ALA A N 1
ATOM 502 C CA . ALA A 1 67 ? -3.992 -2.502 -0.981 1 98.88 67 ALA A CA 1
ATOM 503 C C . ALA A 1 67 ? -5.16 -1.575 -1.306 1 98.88 67 ALA A C 1
ATOM 505 O O . ALA A 1 67 ? -6.258 -1.739 -0.771 1 98.88 67 ALA A O 1
ATOM 506 N N . LEU A 1 68 ? -4.922 -0.617 -2.205 1 98.81 68 LEU A N 1
ATOM 507 C CA . LEU A 1 68 ? -5.93 0.374 -2.566 1 98.81 68 LEU A CA 1
ATOM 508 C C . LEU A 1 68 ? -7.137 -0.291 -3.219 1 98.81 68 LEU A C 1
ATOM 510 O O . LEU A 1 68 ? -8.273 -0.069 -2.801 1 98.81 68 LEU A O 1
ATOM 514 N N . SER A 1 69 ? -6.891 -1.122 -4.211 1 98.81 69 SER A N 1
ATOM 515 C CA . SER A 1 69 ? -7.969 -1.72 -4.992 1 98.81 69 SER A CA 1
ATOM 516 C C . SER A 1 69 ? -8.773 -2.709 -4.16 1 98.81 69 SER A C 1
ATOM 518 O O . SER A 1 69 ? -10.008 -2.684 -4.176 1 98.81 69 SER A O 1
ATOM 520 N N . LEU A 1 70 ? -8.055 -3.562 -3.441 1 98.88 70 LEU A N 1
ATOM 521 C CA . LEU A 1 70 ? -8.789 -4.492 -2.596 1 98.88 70 LEU A CA 1
ATOM 522 C C . LEU A 1 70 ? -9.5 -3.756 -1.464 1 98.88 70 LEU A C 1
ATOM 524 O O . LEU A 1 70 ? -10.609 -4.117 -1.082 1 98.88 70 LEU A O 1
ATOM 528 N N . GLY A 1 71 ? -8.805 -2.734 -0.909 1 98.75 71 GLY A N 1
ATOM 529 C CA . GLY A 1 71 ? -9.477 -1.906 0.083 1 98.75 71 GLY A CA 1
ATOM 530 C C . GLY A 1 71 ? -10.789 -1.33 -0.406 1 98.75 71 GLY A C 1
ATOM 531 O O . GLY A 1 71 ? -11.805 -1.425 0.28 1 98.75 71 GLY A O 1
ATOM 532 N N . ARG A 1 72 ? -10.797 -0.763 -1.562 1 98.5 72 ARG A N 1
ATOM 533 C CA . ARG A 1 72 ? -12.016 -0.203 -2.139 1 98.5 72 ARG A CA 1
ATOM 534 C C . ARG A 1 72 ? -13.109 -1.259 -2.232 1 98.5 72 ARG A C 1
ATOM 536 O O . ARG A 1 72 ? -14.258 -1.001 -1.873 1 98.5 72 ARG A O 1
ATOM 543 N N . LEU A 1 73 ? -12.711 -2.406 -2.729 1 98.06 73 LEU A N 1
ATOM 544 C CA . LEU A 1 73 ? -13.688 -3.486 -2.871 1 98.06 73 LEU A CA 1
ATOM 545 C C . LEU A 1 73 ? -14.25 -3.893 -1.514 1 98.06 73 LEU A C 1
ATOM 547 O O . LEU A 1 73 ? -15.469 -4.016 -1.355 1 98.06 73 LEU A O 1
ATOM 551 N N . LEU A 1 74 ? -13.398 -4.027 -0.514 1 97.62 74 LEU A N 1
ATOM 552 C CA . LEU A 1 74 ? -13.797 -4.492 0.81 1 97.62 74 LEU A CA 1
ATOM 553 C C . LEU A 1 74 ? -14.648 -3.441 1.522 1 97.62 74 LEU A C 1
ATOM 555 O O . LEU A 1 74 ? -15.359 -3.756 2.475 1 97.62 74 LEU A O 1
ATOM 559 N N . GLY A 1 75 ? -14.516 -2.201 1.1 1 96.19 75 GLY A N 1
ATOM 560 C CA . GLY A 1 75 ? -15.383 -1.155 1.615 1 96.19 75 GLY A CA 1
ATOM 561 C C . GLY A 1 75 ? -16.812 -1.276 1.13 1 96.19 75 GLY A C 1
ATOM 562 O O . GLY A 1 75 ? -17.734 -0.711 1.732 1 96.19 75 GLY A O 1
ATOM 563 N N . THR A 1 76 ? -17.047 -2.035 0.075 1 94.31 76 THR A N 1
ATOM 564 C CA . THR A 1 76 ? -18.359 -2.123 -0.545 1 94.31 76 THR A CA 1
ATOM 565 C C . THR A 1 76 ? -19.141 -3.316 -0.001 1 94.31 76 THR A C 1
ATOM 567 O O . THR A 1 76 ? -20.359 -3.24 0.187 1 94.31 76 THR A O 1
ATOM 570 N N . PHE A 1 77 ? -18.453 -4.461 0.173 1 91.94 77 PHE A N 1
ATOM 571 C CA . PHE A 1 77 ? -19.078 -5.668 0.705 1 91.94 77 PHE A CA 1
ATOM 572 C C . PHE A 1 77 ? -18.031 -6.594 1.317 1 91.94 77 PHE A C 1
ATOM 574 O O . PHE A 1 77 ? -16.828 -6.387 1.138 1 91.94 77 PHE A O 1
ATOM 581 N N . ARG A 1 78 ? -18.5 -7.496 2.07 1 93.44 78 ARG A N 1
ATOM 582 C CA . ARG A 1 78 ? -17.625 -8.516 2.65 1 93.44 78 ARG A CA 1
ATOM 583 C C . ARG A 1 78 ? -17.734 -9.828 1.877 1 93.44 78 ARG A C 1
ATOM 585 O O . ARG A 1 78 ? -18.734 -10.531 1.973 1 93.44 78 ARG A O 1
ATOM 592 N N . PRO A 1 79 ? -16.703 -10.203 1.175 1 96 79 PRO A N 1
ATOM 593 C CA . PRO A 1 79 ? -16.766 -11.453 0.408 1 96 79 PRO A CA 1
ATOM 594 C C . PRO A 1 79 ? -16.609 -12.688 1.286 1 96 79 PRO A C 1
ATOM 596 O O . PRO A 1 79 ? -16.125 -12.594 2.418 1 96 79 PRO A O 1
ATOM 599 N N . ARG A 1 80 ? -17.016 -13.773 0.691 1 94.06 80 ARG A N 1
ATOM 600 C CA . ARG A 1 80 ? -16.812 -15.062 1.331 1 94.06 80 ARG A CA 1
ATOM 601 C C . ARG A 1 80 ? -15.32 -15.398 1.411 1 94.06 80 ARG A C 1
ATOM 603 O O . ARG A 1 80 ? -14.891 -16.109 2.314 1 94.06 80 ARG A O 1
ATOM 610 N N . GLY A 1 81 ? -14.586 -14.859 0.5 1 96.69 81 GLY A N 1
ATOM 611 C CA . GLY A 1 81 ? -13.141 -15.047 0.473 1 96.69 81 GLY A CA 1
ATOM 612 C C . GLY A 1 81 ? -12.484 -14.398 -0.729 1 96.69 81 GLY A C 1
ATOM 613 O O . GLY A 1 81 ? -13.156 -14.039 -1.695 1 96.69 81 GLY A O 1
ATOM 614 N N . VAL A 1 82 ? -11.219 -14.227 -0.619 1 98.38 82 VAL A N 1
ATOM 615 C CA . VAL A 1 82 ? -10.391 -13.656 -1.683 1 98.38 82 VAL A CA 1
ATOM 616 C C . VAL A 1 82 ? -9.336 -14.672 -2.115 1 98.38 82 VAL A C 1
ATOM 618 O O . VAL A 1 82 ? -8.594 -15.195 -1.283 1 98.38 82 VAL A O 1
ATOM 621 N N . CYS A 1 83 ? -9.336 -14.961 -3.381 1 98.38 83 CYS A N 1
ATOM 622 C CA . CYS A 1 83 ? -8.328 -15.828 -3.98 1 98.38 83 CYS A CA 1
ATOM 623 C C . CYS A 1 83 ? -7.406 -15.031 -4.902 1 98.38 83 CYS A C 1
ATOM 625 O O . CYS A 1 83 ? -7.867 -14.422 -5.867 1 98.38 83 CYS A O 1
ATOM 627 N N . ASN A 1 84 ? -6.141 -15.055 -4.598 1 98.88 84 ASN A N 1
ATOM 628 C CA . ASN A 1 84 ? -5.145 -14.375 -5.422 1 98.88 84 ASN A CA 1
ATOM 629 C C . ASN A 1 84 ? -4.367 -15.367 -6.285 1 98.88 84 ASN A C 1
ATOM 631 O O . ASN A 1 84 ? -3.756 -16.297 -5.77 1 98.88 84 ASN A O 1
ATOM 635 N N . LEU A 1 85 ? -4.445 -15.172 -7.527 1 98.81 85 LEU A N 1
ATOM 636 C CA . LEU A 1 85 ? -3.654 -15.945 -8.477 1 98.81 85 LEU A CA 1
ATOM 637 C C . LEU A 1 85 ? -2.734 -15.031 -9.281 1 98.81 85 LEU A C 1
ATOM 639 O O . LEU A 1 85 ? -3.102 -13.898 -9.602 1 98.81 85 LEU A O 1
ATOM 643 N N . GLY A 1 86 ? -1.572 -15.469 -9.617 1 98.81 86 GLY A N 1
ATOM 644 C CA . GLY A 1 86 ? -0.611 -14.727 -10.414 1 98.81 86 GLY A CA 1
ATOM 645 C C . GLY A 1 86 ? 0.734 -15.422 -10.531 1 98.81 86 GLY A C 1
ATOM 646 O O . GLY A 1 86 ? 0.88 -16.578 -10.117 1 98.81 86 GLY A O 1
ATOM 647 N N . VAL A 1 87 ? 1.716 -14.75 -11.109 1 98.88 87 VAL A N 1
ATOM 648 C CA . VAL A 1 87 ? 3.051 -15.305 -11.297 1 98.88 87 VAL A CA 1
ATOM 649 C C . VAL A 1 87 ? 3.979 -14.805 -10.188 1 98.88 87 VAL A C 1
ATOM 651 O O . VAL A 1 87 ? 3.672 -13.828 -9.508 1 98.88 87 VAL A O 1
ATOM 654 N N . ALA A 1 88 ? 5.082 -15.5 -10 1 98.88 88 ALA A N 1
ATOM 655 C CA . ALA A 1 88 ? 6.105 -15.133 -9.023 1 98.88 88 ALA A CA 1
ATOM 656 C C . ALA A 1 88 ? 7.484 -15.617 -9.461 1 98.88 88 ALA A C 1
ATOM 658 O O . ALA A 1 88 ? 7.594 -16.484 -10.336 1 98.88 88 ALA A O 1
ATOM 659 N N . GLY A 1 89 ? 8.453 -15 -8.867 1 98.88 89 GLY A N 1
ATOM 660 C CA . GLY A 1 89 ? 9.812 -15.492 -9.047 1 98.88 89 GLY A CA 1
ATOM 661 C C . GLY A 1 89 ? 10.234 -16.484 -7.977 1 98.88 89 GLY A C 1
ATOM 662 O O . GLY A 1 89 ? 9.844 -16.344 -6.816 1 98.88 89 GLY A O 1
ATOM 663 N N . SER A 1 90 ? 11.094 -17.391 -8.391 1 98.88 90 SER A N 1
ATOM 664 C CA . SER A 1 90 ? 11.664 -18.359 -7.465 1 98.88 90 SER A CA 1
ATOM 665 C C . SER A 1 90 ? 13.078 -17.953 -7.043 1 98.88 90 SER A C 1
ATOM 667 O O . SER A 1 90 ? 13.898 -17.594 -7.883 1 98.88 90 SER A O 1
ATOM 669 N N . PHE A 1 91 ? 13.359 -18.047 -5.742 1 98.81 91 PHE A N 1
ATOM 670 C CA . PHE A 1 91 ? 14.703 -17.734 -5.254 1 98.81 91 PHE A CA 1
ATOM 671 C C . PHE A 1 91 ? 15.656 -18.875 -5.562 1 98.81 91 PHE A C 1
ATOM 673 O O . PHE A 1 91 ? 16.875 -18.703 -5.535 1 98.81 91 PHE A O 1
ATOM 680 N N . ASP A 1 92 ? 15.125 -20.047 -5.816 1 98.19 92 ASP A N 1
ATOM 681 C CA . ASP A 1 92 ? 15.93 -21.234 -6.125 1 98.19 92 ASP A CA 1
ATOM 682 C C . ASP A 1 92 ? 15.211 -22.125 -7.133 1 98.19 92 ASP A C 1
ATOM 684 O O . ASP A 1 92 ? 14.391 -22.969 -6.754 1 98.19 92 ASP A O 1
ATOM 688 N N . LEU A 1 93 ? 15.633 -22.125 -8.367 1 97.31 93 LEU A N 1
ATOM 689 C CA . LEU A 1 93 ? 14.961 -22.859 -9.43 1 97.31 93 LEU A CA 1
ATOM 690 C C . LEU A 1 93 ? 15.25 -24.344 -9.328 1 97.31 93 LEU A C 1
ATOM 692 O O . LEU A 1 93 ? 14.562 -25.172 -9.953 1 97.31 93 LEU A O 1
ATOM 696 N N . GLN A 1 94 ? 16.25 -24.688 -8.633 1 96.88 94 GLN A N 1
ATOM 697 C CA . GLN A 1 94 ? 16.469 -26.109 -8.406 1 96.88 94 GLN A CA 1
ATOM 698 C C . GLN A 1 94 ? 15.406 -26.688 -7.473 1 96.88 94 GLN A C 1
ATOM 700 O O . GLN A 1 94 ? 14.953 -27.812 -7.668 1 96.88 94 GLN A O 1
ATOM 705 N N . ALA A 1 95 ? 15.031 -25.922 -6.523 1 96.81 95 ALA A N 1
ATOM 706 C CA . ALA A 1 95 ? 14.023 -26.359 -5.562 1 96.81 95 ALA A CA 1
ATOM 707 C C . ALA A 1 95 ? 12.609 -26.109 -6.094 1 96.81 95 ALA A C 1
ATOM 709 O O . ALA A 1 95 ? 11.711 -26.922 -5.879 1 96.81 95 ALA A O 1
ATOM 710 N N . LEU A 1 96 ? 12.422 -25.031 -6.734 1 98 96 LEU A N 1
ATOM 711 C CA . LEU A 1 96 ? 11.141 -24.625 -7.297 1 98 96 LEU A CA 1
ATOM 712 C C . LEU A 1 96 ? 11.289 -24.219 -8.758 1 98 96 LEU A C 1
ATOM 714 O O . LEU A 1 96 ? 11.539 -23.047 -9.055 1 98 96 LEU A O 1
ATOM 718 N N . ARG A 1 97 ? 10.953 -25.094 -9.648 1 98.06 97 ARG A N 1
ATOM 719 C CA . ARG A 1 97 ? 11.227 -24.938 -11.078 1 98.06 97 ARG A CA 1
ATOM 720 C C . ARG A 1 97 ? 10.219 -24 -11.727 1 98.06 97 ARG A C 1
ATOM 722 O O . ARG A 1 97 ? 9.141 -23.766 -11.18 1 98.06 97 ARG A O 1
ATOM 729 N N . LEU A 1 98 ? 10.664 -23.5 -12.883 1 98.31 98 LEU A N 1
ATOM 730 C CA . LEU A 1 98 ? 9.734 -22.719 -13.695 1 98.31 98 LEU A CA 1
ATOM 731 C C . LEU A 1 98 ? 8.43 -23.469 -13.906 1 98.31 98 LEU A C 1
ATOM 733 O O . LEU A 1 98 ? 8.438 -24.703 -14 1 98.31 98 LEU A O 1
ATOM 737 N N . GLU A 1 99 ? 7.246 -22.766 -13.898 1 98 99 GLU A N 1
ATOM 738 C CA . GLU A 1 99 ? 5.906 -23.25 -14.203 1 98 99 GLU A CA 1
ATOM 739 C C . GLU A 1 99 ? 5.32 -24.031 -13.031 1 98 99 GLU A C 1
ATOM 741 O O . GLU A 1 99 ? 4.152 -24.422 -13.062 1 98 99 GLU A O 1
ATOM 746 N N . THR A 1 100 ? 6.129 -24.219 -11.953 1 98.38 100 THR A N 1
ATOM 747 C CA . THR A 1 100 ? 5.617 -24.891 -10.766 1 98.38 100 THR A CA 1
ATOM 748 C C . THR A 1 100 ? 4.484 -24.078 -10.141 1 98.38 100 THR A C 1
ATOM 750 O O . THR A 1 100 ? 4.57 -22.844 -10.047 1 98.38 100 THR A O 1
ATOM 753 N N . VAL A 1 101 ? 3.395 -24.766 -9.773 1 98.62 101 VAL A N 1
ATOM 754 C CA . VAL A 1 101 ? 2.293 -24.156 -9.039 1 98.62 101 VAL A CA 1
ATOM 755 C C . VAL A 1 101 ? 2.553 -24.266 -7.535 1 98.62 101 VAL A C 1
ATOM 757 O O . VAL A 1 101 ? 2.916 -25.328 -7.035 1 98.62 101 VAL A O 1
ATOM 760 N N . CYS A 1 102 ? 2.387 -23.188 -6.828 1 98.44 102 CYS A N 1
ATOM 761 C CA . CYS A 1 102 ? 2.607 -23.203 -5.387 1 98.44 102 CYS A CA 1
ATOM 762 C C . CYS A 1 102 ? 1.502 -22.453 -4.656 1 98.44 102 CYS A C 1
ATOM 764 O O . CYS A 1 102 ? 0.875 -21.547 -5.227 1 98.44 102 CYS A O 1
ATOM 766 N N . CYS A 1 103 ? 1.27 -22.812 -3.479 1 98.56 103 CYS A N 1
ATOM 767 C CA . CYS A 1 103 ? 0.386 -22.109 -2.562 1 98.56 103 CYS A CA 1
ATOM 768 C C . CYS A 1 103 ? 1.178 -21.469 -1.427 1 98.56 103 CYS A C 1
ATOM 770 O O . CYS A 1 103 ? 2.131 -22.062 -0.918 1 98.56 103 CYS A O 1
ATOM 772 N N . VAL A 1 104 ? 0.828 -20.328 -0.996 1 98.88 104 VAL A N 1
ATOM 773 C CA . VAL A 1 104 ? 1.637 -19.516 -0.087 1 98.88 104 VAL A CA 1
ATOM 774 C C . VAL A 1 104 ? 1.181 -19.75 1.353 1 98.88 104 VAL A C 1
ATOM 776 O O . VAL A 1 104 ? -0.017 -19.703 1.645 1 98.88 104 VAL A O 1
ATOM 779 N N . THR A 1 105 ? 2.152 -19.891 2.254 1 98.88 105 THR A N 1
ATOM 780 C CA . THR A 1 105 ? 1.842 -20.172 3.652 1 98.88 105 THR A CA 1
ATOM 781 C C . THR A 1 105 ? 2.219 -18.984 4.535 1 98.88 105 THR A C 1
ATOM 783 O O . THR A 1 105 ? 1.914 -18.969 5.73 1 98.88 105 THR A O 1
ATOM 786 N N . ALA A 1 106 ? 2.906 -18.062 3.947 1 98.81 106 ALA A N 1
ATOM 787 C CA . ALA A 1 106 ? 3.25 -16.812 4.641 1 98.81 106 ALA A CA 1
ATOM 788 C C . ALA A 1 106 ? 3.656 -15.727 3.652 1 98.81 106 ALA A C 1
ATOM 790 O O . ALA A 1 106 ? 4.27 -16.016 2.623 1 98.81 106 ALA A O 1
ATOM 791 N N . GLU A 1 107 ? 3.279 -14.539 3.973 1 98.81 107 GLU A N 1
ATOM 792 C CA . GLU A 1 107 ? 3.748 -13.367 3.242 1 98.81 107 GLU A CA 1
ATOM 793 C C . GLU A 1 107 ? 4.605 -12.469 4.133 1 98.81 107 GLU A C 1
ATOM 795 O O . GLU A 1 107 ? 4.211 -12.133 5.25 1 98.81 107 GLU A O 1
ATOM 800 N N . SER A 1 108 ? 5.738 -12.109 3.648 1 98.44 108 SER A N 1
ATOM 801 C CA . SER A 1 108 ? 6.602 -11.141 4.316 1 98.44 108 SER A CA 1
ATOM 802 C C . SER A 1 108 ? 6.754 -9.867 3.484 1 98.44 108 SER A C 1
ATOM 804 O O . SER A 1 108 ? 6.703 -9.914 2.254 1 98.44 108 SER A O 1
ATOM 806 N N . TRP A 1 109 ? 6.887 -8.805 4.125 1 97.75 109 TRP A N 1
ATOM 807 C CA . TRP A 1 109 ? 7.168 -7.508 3.512 1 97.75 109 TRP A CA 1
ATOM 808 C C . TRP A 1 109 ? 8.445 -6.902 4.082 1 97.75 109 TRP A C 1
ATOM 810 O O . TRP A 1 109 ? 8.445 -6.375 5.199 1 97.75 109 TRP A O 1
ATOM 820 N N . PRO A 1 110 ? 9.539 -6.918 3.354 1 96.62 110 PRO A N 1
ATOM 821 C CA . PRO A 1 110 ? 10.852 -6.562 3.887 1 96.62 110 PRO A CA 1
ATOM 822 C C . PRO A 1 110 ? 11.102 -5.055 3.881 1 96.62 110 PRO A C 1
ATOM 824 O O . PRO A 1 110 ? 12.172 -4.602 4.297 1 96.62 110 PRO A O 1
ATOM 827 N N . GLU A 1 111 ? 10.117 -4.277 3.471 1 95.75 111 GLU A N 1
ATOM 828 C CA . GLU A 1 111 ? 10.43 -2.889 3.15 1 95.75 111 GLU A CA 1
ATOM 829 C C . GLU A 1 111 ? 9.883 -1.941 4.215 1 95.75 111 GLU A C 1
ATOM 831 O O . GLU A 1 111 ? 10.242 -0.762 4.25 1 95.75 111 GLU A O 1
ATOM 836 N N . PHE A 1 112 ? 9.18 -2.4 5.141 1 95.62 112 PHE A N 1
ATOM 837 C CA . PHE A 1 112 ? 8.602 -1.58 6.199 1 95.62 112 PHE A CA 1
ATOM 838 C C . PHE A 1 112 ? 9.531 -1.506 7.402 1 95.62 112 PHE A C 1
ATOM 840 O O . PHE A 1 112 ? 9.984 -2.535 7.91 1 95.62 112 PHE A O 1
ATOM 847 N N . GLY A 1 113 ? 9.82 -0.306 7.852 1 95.94 113 GLY A N 1
ATOM 848 C CA . GLY A 1 113 ? 10.625 -0.159 9.062 1 95.94 113 GLY A CA 1
ATOM 849 C C . GLY A 1 113 ? 11.703 0.9 8.938 1 95.94 113 GLY A C 1
ATOM 850 O O . GLY A 1 113 ? 11.531 1.882 8.211 1 95.94 113 GLY A O 1
ATOM 851 N N . LEU A 1 114 ? 12.703 0.777 9.781 1 95.31 114 LEU A N 1
ATOM 852 C CA . LEU A 1 114 ? 13.844 1.685 9.766 1 95.31 114 LEU A CA 1
ATOM 853 C C . LEU A 1 114 ? 14.961 1.139 8.883 1 95.31 114 LEU A C 1
ATOM 855 O O . LEU A 1 114 ? 15.477 0.046 9.125 1 95.31 114 LEU A O 1
ATOM 859 N N . ARG A 1 115 ? 15.25 1.906 7.887 1 94.38 115 ARG A N 1
ATOM 860 C CA . ARG A 1 115 ? 16.328 1.491 6.988 1 94.38 115 ARG A CA 1
ATOM 861 C C . ARG A 1 115 ? 17.688 1.748 7.609 1 94.38 115 ARG A C 1
ATOM 863 O O . ARG A 1 115 ? 18.031 2.893 7.922 1 94.38 115 ARG A O 1
ATOM 870 N N . LYS A 1 116 ? 18.406 0.699 7.727 1 91.75 116 LYS A N 1
ATOM 871 C CA . LYS A 1 116 ? 19.797 0.742 8.188 1 91.75 116 LYS A CA 1
ATOM 872 C C . LYS A 1 116 ? 20.766 0.308 7.09 1 91.75 116 LYS A C 1
ATOM 874 O O . LYS A 1 116 ? 20.344 0.051 5.957 1 91.75 116 LYS A O 1
ATOM 879 N N . THR A 1 117 ? 22 0.284 7.414 1 85.31 117 THR A N 1
ATOM 880 C CA . THR A 1 117 ? 23.016 -0.082 6.434 1 85.31 117 THR A CA 1
ATOM 881 C C . THR A 1 117 ? 22.828 -1.523 5.969 1 85.31 117 THR A C 1
ATOM 883 O O . THR A 1 117 ? 22.984 -1.825 4.785 1 85.31 117 THR A O 1
ATOM 886 N N . GLU A 1 118 ? 22.422 -2.387 6.828 1 83.69 118 GLU A N 1
ATOM 887 C CA . GLU A 1 118 ? 22.359 -3.818 6.547 1 83.69 118 GLU A CA 1
ATOM 888 C C . GLU A 1 118 ? 20.984 -4.211 6.008 1 83.69 118 GLU A C 1
ATOM 890 O O . GLU A 1 118 ? 20.766 -5.359 5.617 1 83.69 118 GLU A O 1
ATOM 895 N N . GLY A 1 119 ? 20.156 -3.324 5.992 1 86.44 119 GLY A N 1
ATOM 896 C CA . GLY A 1 119 ? 18.781 -3.609 5.59 1 86.44 119 GLY A CA 1
ATOM 897 C C . GLY A 1 119 ? 17.75 -2.908 6.449 1 86.44 119 GLY A C 1
ATOM 898 O O . GLY A 1 119 ? 18.078 -1.96 7.168 1 86.44 119 GLY A O 1
ATOM 899 N N . ILE A 1 120 ? 16.547 -3.373 6.359 1 92.12 120 ILE A N 1
ATOM 900 C CA . ILE A 1 120 ? 15.461 -2.697 7.07 1 92.12 120 ILE A CA 1
ATOM 901 C C . ILE A 1 120 ? 15.148 -3.441 8.367 1 92.12 120 ILE A C 1
ATOM 903 O O . ILE A 1 120 ? 15.047 -4.672 8.367 1 92.12 120 ILE A O 1
ATOM 907 N N . ASP A 1 121 ? 15.055 -2.65 9.461 1 93.25 121 ASP A N 1
ATOM 908 C CA . ASP A 1 121 ? 14.633 -3.145 10.773 1 93.25 121 ASP A CA 1
ATOM 909 C C . ASP A 1 121 ? 13.148 -2.867 11.008 1 93.25 121 ASP A C 1
ATOM 911 O O . ASP A 1 121 ? 12.758 -1.729 11.289 1 93.25 121 ASP A O 1
ATOM 915 N N . PRO A 1 122 ? 12.383 -3.939 11 1 88.38 122 PRO A N 1
ATOM 916 C CA . PRO A 1 122 ? 10.938 -3.725 11.141 1 88.38 122 PRO A CA 1
ATOM 917 C C . PRO A 1 122 ? 10.555 -3.213 12.531 1 88.38 122 PRO A C 1
ATOM 919 O O . PRO A 1 122 ? 9.453 -2.705 12.719 1 88.38 122 PRO A O 1
ATOM 922 N N . CYS A 1 123 ? 11.383 -3.287 13.5 1 89.38 123 CYS A N 1
ATOM 923 C CA . CYS A 1 123 ? 11.117 -2.838 14.867 1 89.38 123 CYS A CA 1
ATOM 924 C C . CYS A 1 123 ? 11.711 -1.455 15.109 1 89.38 123 CYS A C 1
ATOM 926 O O . CYS A 1 123 ? 11.469 -0.849 16.156 1 89.38 123 CYS A O 1
ATOM 928 N N . GLY A 1 124 ? 12.43 -0.992 14.188 1 89.88 124 GLY A N 1
ATOM 929 C CA . GLY A 1 124 ? 13.258 0.187 14.398 1 89.88 124 GLY A CA 1
ATOM 930 C C . GLY A 1 124 ? 12.445 1.451 14.617 1 89.88 124 GLY A C 1
ATOM 931 O O . GLY A 1 124 ? 12.93 2.406 15.227 1 89.88 124 GLY A O 1
ATOM 932 N N . LEU A 1 125 ? 11.195 1.479 14.117 1 90.5 125 LEU A N 1
ATOM 933 C CA . LEU A 1 125 ? 10.352 2.664 14.25 1 90.5 125 LEU A CA 1
ATOM 934 C C . LEU A 1 125 ? 9.641 2.682 15.594 1 90.5 125 LEU A C 1
ATOM 936 O O . LEU A 1 125 ? 9.094 3.711 16 1 90.5 125 LEU A O 1
ATOM 940 N N . GLY A 1 126 ? 9.609 1.607 16.219 1 89.5 126 GLY A N 1
ATOM 941 C CA . GLY A 1 126 ? 8.82 1.48 17.438 1 89.5 126 GLY A CA 1
ATOM 942 C C . GLY A 1 126 ? 7.332 1.312 17.172 1 89.5 126 GLY A C 1
ATOM 943 O O . GLY A 1 126 ? 6.52 1.389 18.094 1 89.5 126 GLY A O 1
ATOM 944 N N . LEU A 1 127 ? 6.973 1.242 15.922 1 88.44 127 LEU A N 1
ATOM 945 C CA . LEU A 1 127 ? 5.598 1.038 15.477 1 88.44 127 LEU A CA 1
ATOM 946 C C . LEU A 1 127 ? 5.473 -0.242 14.664 1 88.44 127 LEU A C 1
ATOM 948 O O . LEU A 1 127 ? 6.379 -0.587 13.898 1 88.44 127 LEU A O 1
ATOM 952 N N . ALA A 1 128 ? 4.336 -0.919 14.898 1 88.81 128 ALA A N 1
ATOM 953 C CA . ALA A 1 128 ? 4.051 -2.123 14.125 1 88.81 128 ALA A CA 1
ATOM 954 C C . ALA A 1 128 ? 3.23 -1.794 12.883 1 88.81 128 ALA A C 1
ATOM 956 O O . ALA A 1 128 ? 2.693 -0.69 12.758 1 88.81 128 ALA A O 1
ATOM 957 N N . HIS A 1 129 ? 3.264 -2.795 11.961 1 93.12 129 HIS A N 1
ATOM 958 C CA . HIS A 1 129 ? 2.375 -2.652 10.812 1 93.12 129 HIS A CA 1
ATOM 959 C C . HIS A 1 129 ? 0.913 -2.645 11.242 1 93.12 129 HIS A C 1
ATOM 961 O O . HIS A 1 129 ? 0.095 -1.92 10.672 1 93.12 129 HIS A O 1
ATOM 967 N N . GLY A 1 130 ? 0.659 -3.436 12.242 1 93.62 130 GLY A N 1
ATOM 968 C CA . GLY A 1 130 ? -0.664 -3.424 12.852 1 93.62 130 GLY A CA 1
ATOM 969 C C . GLY A 1 130 ? -0.804 -4.406 13.992 1 93.62 130 GLY A C 1
ATOM 970 O O . GLY A 1 130 ? 0.115 -5.18 14.273 1 93.62 130 GLY A O 1
ATOM 971 N N . LYS A 1 131 ? -1.928 -4.203 14.719 1 92.62 131 LYS A N 1
ATOM 972 C CA . LYS A 1 131 ? -2.287 -5.098 15.812 1 92.62 131 LYS A CA 1
ATOM 973 C C . LYS A 1 131 ? -3.697 -5.652 15.633 1 92.62 131 LYS A C 1
ATOM 975 O O . LYS A 1 131 ? -4.641 -4.895 15.398 1 92.62 131 LYS A O 1
ATOM 980 N N . ILE A 1 132 ? -3.758 -6.98 15.656 1 90.88 132 ILE A N 1
ATOM 981 C CA . ILE A 1 132 ? -5.047 -7.652 15.523 1 90.88 132 ILE A CA 1
ATOM 982 C C . ILE A 1 132 ? -5.191 -8.703 16.625 1 90.88 132 ILE A C 1
ATOM 984 O O . ILE A 1 132 ? -4.348 -9.594 16.75 1 90.88 132 ILE A O 1
ATOM 988 N N . GLY A 1 133 ? -6.285 -8.664 17.406 1 89.31 133 GLY A N 1
ATOM 989 C CA . GLY A 1 133 ? -6.539 -9.641 18.453 1 89.31 133 GLY A CA 1
ATOM 990 C C . GLY A 1 133 ? -5.391 -9.789 19.422 1 89.31 133 GLY A C 1
ATOM 991 O O . GLY A 1 133 ? -5.027 -10.898 19.812 1 89.31 133 GLY A O 1
ATOM 992 N N . GLY A 1 134 ? -4.707 -8.711 19.641 1 88.75 134 GLY A N 1
ATOM 993 C CA . GLY A 1 134 ? -3.604 -8.719 20.594 1 88.75 134 GLY A CA 1
ATOM 994 C C . GLY A 1 134 ? -2.279 -9.109 19.969 1 88.75 134 GLY A C 1
ATOM 995 O O . GLY A 1 134 ? -1.229 -9.008 20.609 1 88.75 134 GLY A O 1
ATOM 996 N N . GLN A 1 135 ? -2.385 -9.648 18.797 1 92.69 135 GLN A N 1
ATOM 997 C CA . GLN A 1 135 ? -1.167 -10.023 18.094 1 92.69 135 GLN A CA 1
ATOM 998 C C . GLN A 1 135 ? -0.593 -8.844 17.312 1 92.69 135 GLN A C 1
ATOM 1000 O O . GLN A 1 135 ? -1.325 -8.133 16.625 1 92.69 135 GLN A O 1
ATOM 1005 N N . VAL A 1 136 ? 0.689 -8.68 17.453 1 94.25 136 VAL A N 1
ATOM 1006 C CA . VAL A 1 136 ? 1.396 -7.602 16.766 1 94.25 136 VAL A CA 1
ATOM 1007 C C . VAL A 1 136 ? 1.985 -8.117 15.461 1 94.25 136 VAL A C 1
ATOM 1009 O O . VAL A 1 136 ? 2.686 -9.133 15.445 1 94.25 136 VAL A O 1
ATOM 1012 N N . TYR A 1 137 ? 1.677 -7.473 14.383 1 95.06 137 TYR A N 1
ATOM 1013 C CA . TYR A 1 137 ? 2.207 -7.809 13.062 1 95.06 137 TYR A CA 1
ATOM 1014 C C . TYR A 1 137 ? 3.193 -6.75 12.594 1 95.06 137 TYR A C 1
ATOM 1016 O O . TYR A 1 137 ? 2.9 -5.551 12.641 1 95.06 137 TYR A O 1
ATOM 1024 N N . ARG A 1 138 ? 4.289 -7.176 12.156 1 93.06 138 ARG A N 1
ATOM 1025 C CA . ARG A 1 138 ? 5.316 -6.246 11.703 1 93.06 138 ARG A CA 1
ATOM 1026 C C . ARG A 1 138 ? 5.613 -6.434 10.227 1 93.06 138 ARG A C 1
ATOM 1028 O O . ARG A 1 138 ? 5.102 -5.691 9.383 1 93.06 138 ARG A O 1
ATOM 1035 N N . ASP A 1 139 ? 6.277 -7.523 9.883 1 94.56 139 ASP A N 1
ATOM 1036 C CA . ASP A 1 139 ? 6.688 -7.668 8.484 1 94.56 139 ASP A CA 1
ATOM 1037 C C . ASP A 1 139 ? 6.242 -9.016 7.922 1 94.56 139 ASP A C 1
ATOM 1039 O O . ASP A 1 139 ? 6.648 -9.398 6.82 1 94.56 139 ASP A O 1
ATOM 1043 N N . ARG A 1 140 ? 5.398 -9.742 8.703 1 96.81 140 ARG A N 1
ATOM 1044 C CA . ARG A 1 140 ? 5.016 -11.078 8.242 1 96.81 140 ARG A CA 1
ATOM 1045 C C . ARG A 1 140 ? 3.568 -11.383 8.609 1 96.81 140 ARG A C 1
ATOM 1047 O O . ARG A 1 140 ? 3.123 -11.07 9.711 1 96.81 140 ARG A O 1
ATOM 1054 N N . VAL A 1 141 ? 2.895 -12.023 7.684 1 97.94 141 VAL A N 1
ATOM 1055 C CA . VAL A 1 141 ? 1.536 -12.516 7.879 1 97.94 141 VAL A CA 1
ATOM 1056 C C . VAL A 1 141 ? 1.488 -14.016 7.594 1 97.94 141 VAL A C 1
ATOM 1058 O O . VAL A 1 141 ? 1.707 -14.445 6.457 1 97.94 141 VAL A O 1
ATOM 1061 N N . PRO A 1 142 ? 1.24 -14.828 8.641 1 98 142 PRO A N 1
ATOM 1062 C CA . PRO A 1 142 ? 1.027 -16.25 8.367 1 98 142 PRO A CA 1
ATOM 1063 C C . PRO A 1 142 ? -0.273 -16.516 7.617 1 98 142 PRO A C 1
ATOM 1065 O O . PRO A 1 142 ? -1.27 -15.82 7.828 1 98 142 PRO A O 1
ATOM 1068 N N . LEU A 1 143 ? -0.248 -17.5 6.758 1 98.56 143 LEU A N 1
ATOM 1069 C CA . LEU A 1 143 ? -1.426 -17.875 5.988 1 98.56 143 LEU A CA 1
ATOM 1070 C C . LEU A 1 143 ? -1.741 -19.359 6.184 1 98.56 143 LEU A C 1
ATOM 1072 O O . LEU A 1 143 ? -0.844 -20.156 6.469 1 98.56 143 LEU A O 1
ATOM 1076 N N . ASP A 1 144 ? -3.006 -19.688 6.062 1 98.31 144 ASP A N 1
ATOM 1077 C CA . ASP A 1 144 ? -3.518 -21.047 6.148 1 98.31 144 ASP A CA 1
ATOM 1078 C C . ASP A 1 144 ? -4.285 -21.438 4.883 1 98.31 144 ASP A C 1
ATOM 1080 O O . ASP A 1 144 ? -5.512 -21.328 4.836 1 98.31 144 ASP A O 1
ATOM 1084 N N . PRO A 1 145 ? -3.482 -21.953 3.922 1 98.31 145 PRO A N 1
ATOM 1085 C CA . PRO A 1 145 ? -4.133 -22.25 2.643 1 98.31 145 PRO A CA 1
ATOM 1086 C C . PRO A 1 145 ? -5.277 -23.25 2.777 1 98.31 145 PRO A C 1
ATOM 1088 O O . PRO A 1 145 ? -6.316 -23.094 2.133 1 98.31 145 PRO A O 1
ATOM 1091 N N . GLU A 1 146 ? -5.145 -24.281 3.539 1 97.75 146 GLU A N 1
ATOM 1092 C CA . GLU A 1 146 ? -6.207 -25.266 3.732 1 97.75 146 GLU A CA 1
ATOM 1093 C C . GLU A 1 146 ? -7.438 -24.641 4.375 1 97.75 146 GLU A C 1
ATOM 1095 O O . GLU A 1 146 ? -8.562 -24.875 3.93 1 97.75 146 GLU A O 1
ATOM 1100 N N . GLY A 1 147 ? -7.184 -23.906 5.461 1 97.56 147 GLY A N 1
ATOM 1101 C CA . GLY A 1 147 ? -8.281 -23.203 6.113 1 97.56 147 GLY A CA 1
ATOM 1102 C C . GLY A 1 147 ? -8.992 -22.234 5.195 1 97.56 147 GLY A C 1
ATOM 1103 O O . GLY A 1 147 ? -10.219 -22.141 5.211 1 97.56 147 GLY A O 1
ATOM 1104 N N . GLY A 1 148 ? -8.195 -21.453 4.41 1 97.31 148 GLY A N 1
ATOM 1105 C CA . GLY A 1 148 ? -8.781 -20.547 3.441 1 97.31 148 GLY A CA 1
ATOM 1106 C C . GLY A 1 148 ? -9.641 -21.234 2.4 1 97.31 148 GLY A C 1
ATOM 1107 O O . GLY A 1 148 ? -10.75 -20.797 2.113 1 97.31 148 GLY A O 1
ATOM 1108 N N . ALA A 1 149 ? -9.109 -22.312 1.865 1 96.75 149 ALA A N 1
ATOM 1109 C CA . ALA A 1 149 ? -9.844 -23.078 0.863 1 96.75 149 ALA A CA 1
ATOM 1110 C C . ALA A 1 149 ? -11.156 -23.609 1.437 1 96.75 149 ALA A C 1
ATOM 1112 O O . ALA A 1 149 ? -12.203 -23.516 0.795 1 96.75 149 ALA A O 1
ATOM 1113 N N . ARG A 1 150 ? -11.109 -24.125 2.604 1 96.19 150 ARG A N 1
ATOM 1114 C CA . ARG A 1 150 ? -12.297 -24.656 3.264 1 96.19 150 ARG A CA 1
ATOM 1115 C C . ARG A 1 150 ? -13.336 -23.562 3.486 1 96.19 150 ARG A C 1
ATOM 1117 O O . ARG A 1 150 ? -14.516 -23.766 3.203 1 96.19 150 ARG A O 1
ATOM 1124 N N . ALA A 1 151 ? -12.906 -22.469 3.943 1 94.94 151 ALA A N 1
ATOM 1125 C CA . ALA A 1 151 ? -13.805 -21.359 4.234 1 94.94 151 ALA A CA 1
ATOM 1126 C C . ALA A 1 151 ? -14.492 -20.859 2.965 1 94.94 151 ALA A C 1
ATOM 1128 O O . ALA A 1 151 ? -15.648 -20.438 3.002 1 94.94 151 ALA A O 1
ATOM 1129 N N . MET A 1 152 ? -13.773 -20.969 1.897 1 93.31 152 MET A N 1
ATOM 1130 C CA . MET A 1 152 ? -14.281 -20.469 0.628 1 93.31 152 MET A CA 1
ATOM 1131 C C . MET A 1 152 ? -15.078 -21.531 -0.113 1 93.31 152 MET A C 1
ATOM 1133 O O . MET A 1 152 ? -15.797 -21.234 -1.065 1 93.31 152 MET A O 1
ATOM 1137 N N . GLY A 1 153 ? -14.914 -22.766 0.293 1 91.31 153 GLY A N 1
ATOM 1138 C CA . GLY A 1 153 ? -15.562 -23.875 -0.396 1 91.31 153 GLY A CA 1
ATOM 1139 C C . GLY A 1 153 ? -14.93 -24.203 -1.733 1 91.31 153 GLY A C 1
ATOM 1140 O O . GLY A 1 153 ? -15.633 -24.516 -2.695 1 91.31 153 GLY A O 1
ATOM 1141 N N . VAL A 1 154 ? -13.586 -23.984 -1.776 1 92.19 154 VAL A N 1
ATOM 1142 C CA . VAL A 1 154 ? -12.891 -24.312 -3.02 1 92.19 154 VAL A CA 1
ATOM 1143 C C . VAL A 1 154 ? -11.953 -25.5 -2.797 1 92.19 154 VAL A C 1
ATOM 1145 O O . VAL A 1 154 ? -11.656 -25.859 -1.654 1 92.19 154 VAL A O 1
ATOM 1148 N N . CYS A 1 155 ? -11.555 -26.094 -3.965 1 93.88 155 CYS A N 1
ATOM 1149 C CA . CYS A 1 155 ? -10.656 -27.234 -3.904 1 93.88 155 CYS A CA 1
ATOM 1150 C C . CYS A 1 155 ? -9.203 -26.812 -4.074 1 93.88 155 CYS A C 1
ATOM 1152 O O . CYS A 1 155 ? -8.812 -26.344 -5.148 1 93.88 155 CYS A O 1
ATOM 1154 N N . LEU A 1 156 ? -8.453 -26.938 -3.061 1 95.88 156 LEU A N 1
ATOM 1155 C CA . LEU A 1 156 ? -7.031 -26.625 -3.156 1 95.88 156 LEU A CA 1
ATOM 1156 C C . LEU A 1 156 ? -6.281 -27.734 -3.883 1 95.88 156 LEU A C 1
ATOM 1158 O O . LEU A 1 156 ? -6.254 -28.875 -3.418 1 95.88 156 LEU A O 1
ATOM 1162 N N . PRO A 1 157 ? -5.762 -27.453 -5 1 94.88 157 PRO A N 1
ATOM 1163 C CA . PRO A 1 157 ? -5.012 -28.5 -5.699 1 94.88 157 PRO A CA 1
ATOM 1164 C C . PRO A 1 157 ? -3.736 -28.906 -4.961 1 94.88 157 PRO A C 1
ATOM 1166 O O . PRO A 1 157 ? -3.236 -28.141 -4.125 1 94.88 157 PRO A O 1
ATOM 1169 N N . ALA A 1 158 ? -3.271 -30.109 -5.277 1 93.31 158 ALA A N 1
ATOM 1170 C CA . ALA A 1 158 ? -1.969 -30.516 -4.758 1 93.31 158 ALA A CA 1
ATOM 1171 C C . ALA A 1 158 ? -0.847 -29.688 -5.375 1 93.31 158 ALA A C 1
ATOM 1173 O O . ALA A 1 158 ? -0.669 -29.672 -6.594 1 93.31 158 ALA A O 1
ATOM 1174 N N . CYS A 1 159 ? -0.214 -28.938 -4.5 1 95.19 159 CYS A N 1
ATOM 1175 C CA . CYS A 1 159 ? 0.894 -28.109 -4.965 1 95.19 159 CYS A CA 1
ATOM 1176 C C . CYS A 1 159 ? 1.851 -27.781 -3.824 1 95.19 159 CYS A C 1
ATOM 1178 O O . CYS A 1 159 ? 1.574 -28.109 -2.668 1 95.19 159 CYS A O 1
ATOM 1180 N N . CYS A 1 160 ? 3.029 -27.25 -4.168 1 96.19 160 CYS A N 1
ATOM 1181 C CA . CYS A 1 160 ? 4.066 -26.906 -3.197 1 96.19 160 CYS A CA 1
ATOM 1182 C C . CYS A 1 160 ? 3.6 -25.797 -2.264 1 96.19 160 CYS A C 1
ATOM 1184 O O . CYS A 1 160 ? 2.922 -24.859 -2.693 1 96.19 160 CYS A O 1
ATOM 1186 N N . ARG A 1 161 ? 3.918 -25.953 -0.989 1 98.31 161 ARG A N 1
ATOM 1187 C CA . ARG A 1 161 ? 3.717 -24.891 -0.013 1 98.31 161 ARG A CA 1
ATOM 1188 C C . ARG A 1 161 ? 4.969 -24.031 0.125 1 98.31 161 ARG A C 1
ATOM 1190 O O . ARG A 1 161 ? 6.07 -24.547 0.302 1 98.31 161 ARG A O 1
ATOM 1197 N N . VAL A 1 162 ? 4.805 -22.719 0.021 1 98.88 162 VAL A N 1
ATOM 1198 C CA . VAL A 1 162 ? 5.988 -21.875 -0.039 1 98.88 162 VAL A CA 1
ATOM 1199 C C . VAL A 1 162 ? 5.781 -20.625 0.833 1 98.88 162 VAL A C 1
ATOM 1201 O O . VAL A 1 162 ? 4.645 -20.25 1.121 1 98.88 162 VAL A O 1
ATOM 1204 N N . LYS A 1 163 ? 6.883 -20.062 1.338 1 98.88 163 LYS A N 1
ATOM 1205 C CA . LYS A 1 163 ? 6.914 -18.734 1.945 1 98.88 163 LYS A CA 1
ATOM 1206 C C . LYS A 1 163 ? 7.23 -17.656 0.907 1 98.88 163 LYS A C 1
ATOM 1208 O O . LYS A 1 163 ? 8.156 -17.812 0.108 1 98.88 163 LYS A O 1
ATOM 1213 N N . SER A 1 164 ? 6.48 -16.641 0.916 1 98.88 164 SER A N 1
ATOM 1214 C CA . SER A 1 164 ? 6.59 -15.625 -0.135 1 98.88 164 SER A CA 1
ATOM 1215 C C . SER A 1 164 ? 7.062 -14.289 0.427 1 98.88 164 SER A C 1
ATOM 1217 O O . SER A 1 164 ? 6.773 -13.961 1.579 1 98.88 164 SER A O 1
ATOM 1219 N N . LEU A 1 165 ? 7.82 -13.609 -0.356 1 98.81 165 LEU A N 1
ATOM 1220 C CA . LEU A 1 165 ? 8.266 -12.242 -0.099 1 98.81 165 LEU A CA 1
ATOM 1221 C C . LEU A 1 165 ? 7.629 -11.266 -1.08 1 98.81 165 LEU A C 1
ATOM 1223 O O . LEU A 1 165 ? 7.73 -11.445 -2.297 1 98.81 165 LEU A O 1
ATOM 1227 N N . SER A 1 166 ? 6.918 -10.273 -0.564 1 98.81 166 SER A N 1
ATOM 1228 C CA . SER A 1 166 ? 6.344 -9.211 -1.393 1 98.81 166 SER A CA 1
ATOM 1229 C C . SER A 1 166 ? 7.207 -7.957 -1.364 1 98.81 166 SER A C 1
ATOM 1231 O O . SER A 1 166 ? 7.602 -7.492 -0.293 1 98.81 166 SER A O 1
ATOM 1233 N N . VAL A 1 167 ? 7.496 -7.441 -2.559 1 98.38 167 VAL A N 1
ATOM 1234 C CA . VAL A 1 167 ? 8.328 -6.246 -2.621 1 98.38 167 VAL A CA 1
ATOM 1235 C C . VAL A 1 167 ? 7.688 -5.215 -3.549 1 98.38 167 VAL A C 1
ATOM 1237 O O . VAL A 1 167 ? 6.953 -5.574 -4.473 1 98.38 167 VAL A O 1
ATOM 1240 N N . ALA A 1 168 ? 7.949 -3.936 -3.25 1 97.62 168 ALA A N 1
ATOM 1241 C CA . ALA A 1 168 ? 7.645 -2.877 -4.207 1 97.62 168 ALA A CA 1
ATOM 1242 C C . ALA A 1 168 ? 8.758 -2.742 -5.246 1 97.62 168 ALA A C 1
ATOM 1244 O O . ALA A 1 168 ? 8.5 -2.389 -6.398 1 97.62 168 ALA A O 1
ATOM 1245 N N . GLY A 1 169 ? 9.961 -2.914 -4.789 1 97 169 GLY A N 1
ATOM 1246 C CA . GLY A 1 169 ? 11.125 -2.949 -5.66 1 97 169 GLY A CA 1
ATOM 1247 C C . GLY A 1 169 ? 11.641 -4.355 -5.918 1 97 169 GLY A C 1
ATOM 1248 O O . GLY A 1 169 ? 12.305 -4.945 -5.066 1 97 169 GLY A O 1
ATOM 1249 N N . VAL A 1 170 ? 11.453 -4.855 -7.102 1 97.88 170 VAL A N 1
ATOM 1250 C CA . VAL A 1 170 ? 11.789 -6.23 -7.461 1 97.88 170 VAL A CA 1
ATOM 1251 C C . VAL A 1 170 ? 13.305 -6.41 -7.457 1 97.88 170 VAL A C 1
ATOM 1253 O O . VAL A 1 170 ? 14.047 -5.527 -7.898 1 97.88 170 VAL A O 1
ATOM 1256 N N . SER A 1 171 ? 13.711 -7.57 -6.996 1 97.25 171 SER A N 1
ATOM 1257 C CA . SER A 1 171 ? 15.141 -7.867 -6.949 1 97.25 171 SER A CA 1
ATOM 1258 C C . SER A 1 171 ? 15.742 -7.887 -8.344 1 97.25 171 SER A C 1
ATOM 1260 O O . SER A 1 171 ? 15.383 -8.727 -9.172 1 97.25 171 SER A O 1
ATOM 1262 N N . GLY A 1 172 ? 16.766 -7.07 -8.5 1 95.88 172 GLY A N 1
ATOM 1263 C CA . GLY A 1 172 ? 17.359 -6.965 -9.828 1 95.88 172 GLY A CA 1
ATOM 1264 C C . GLY A 1 172 ? 18.719 -7.637 -9.93 1 95.88 172 GLY A C 1
ATOM 1265 O O . GLY A 1 172 ? 19.312 -7.699 -11.008 1 95.88 172 GLY A O 1
ATOM 1266 N N . THR A 1 173 ? 19.234 -8.141 -8.82 1 95.94 173 THR A N 1
ATOM 1267 C CA . THR A 1 173 ? 20.531 -8.805 -8.805 1 95.94 173 THR A CA 1
ATOM 1268 C C . THR A 1 173 ? 20.469 -10.102 -8 1 95.94 173 THR A C 1
ATOM 1270 O O . THR A 1 173 ? 19.641 -10.234 -7.098 1 95.94 173 THR A O 1
ATOM 1273 N N . LEU A 1 174 ? 21.359 -10.977 -8.367 1 96.44 174 LEU A N 1
ATOM 1274 C CA . LEU A 1 174 ? 21.438 -12.242 -7.648 1 96.44 174 LEU A CA 1
ATOM 1275 C C . LEU A 1 174 ? 21.875 -12.016 -6.207 1 96.44 174 LEU A C 1
ATOM 1277 O O . LEU A 1 174 ? 21.453 -12.742 -5.305 1 96.44 174 LEU A O 1
ATOM 1281 N N . GLU A 1 175 ? 22.656 -11.008 -6.004 1 95.12 175 GLU A N 1
ATOM 1282 C CA . GLU A 1 175 ? 23.109 -10.672 -4.66 1 95.12 175 GLU A CA 1
ATOM 1283 C C . GLU A 1 175 ? 21.953 -10.234 -3.771 1 95.12 175 GLU A C 1
ATOM 1285 O O . GLU A 1 175 ? 21.828 -10.695 -2.637 1 95.12 175 GLU A O 1
ATOM 1290 N N . GLN A 1 176 ? 21.141 -9.391 -4.289 1 94.12 176 GLN A N 1
ATOM 1291 C CA . GLN A 1 176 ? 19.969 -8.938 -3.549 1 94.12 176 GLN A CA 1
ATOM 1292 C C . GLN A 1 176 ? 19.016 -10.094 -3.281 1 94.12 176 GLN A C 1
ATOM 1294 O O . GLN A 1 176 ? 18.453 -10.203 -2.191 1 94.12 176 GLN A O 1
ATOM 1299 N N . ALA A 1 177 ? 18.875 -10.883 -4.27 1 97.44 177 ALA A N 1
ATOM 1300 C CA . ALA A 1 177 ? 18.016 -12.055 -4.133 1 97.44 177 ALA A CA 1
ATOM 1301 C C . ALA A 1 177 ? 18.5 -12.969 -3.016 1 97.44 177 ALA A C 1
ATOM 1303 O O . ALA A 1 177 ? 17.703 -13.438 -2.193 1 97.44 177 ALA A O 1
ATOM 1304 N N . ALA A 1 178 ? 19.766 -13.203 -2.984 1 96.81 178 ALA A N 1
ATOM 1305 C CA . ALA A 1 178 ? 20.344 -14.078 -1.97 1 96.81 178 ALA A CA 1
ATOM 1306 C C . ALA A 1 178 ? 20.156 -13.5 -0.571 1 96.81 178 ALA A C 1
ATOM 1308 O O . ALA A 1 178 ? 19.875 -14.234 0.378 1 96.81 178 ALA A O 1
ATOM 1309 N N . CYS A 1 179 ? 20.297 -12.234 -0.445 1 94.88 179 CYS A N 1
ATOM 1310 C CA . CYS A 1 179 ? 20.109 -11.555 0.832 1 94.88 179 CYS A CA 1
ATOM 1311 C C . CYS A 1 179 ? 18.688 -11.727 1.333 1 94.88 179 CYS A C 1
ATOM 1313 O O . CYS A 1 179 ? 18.469 -12.102 2.486 1 94.88 179 CYS A O 1
ATOM 1315 N N . TYR A 1 180 ? 17.734 -11.492 0.464 1 96.44 180 TYR A N 1
ATOM 1316 C CA . TYR A 1 180 ? 16.328 -11.602 0.831 1 96.44 180 TYR A CA 1
ATOM 1317 C C . TYR A 1 180 ? 15.961 -13.047 1.179 1 96.44 180 TYR A C 1
ATOM 1319 O O . TYR A 1 180 ? 15.273 -13.297 2.17 1 96.44 180 TYR A O 1
ATOM 1327 N N . ARG A 1 181 ? 16.406 -13.953 0.37 1 97.88 181 ARG A N 1
ATOM 1328 C CA . ARG A 1 181 ? 16.141 -15.359 0.627 1 97.88 181 ARG A CA 1
ATOM 1329 C C . ARG A 1 181 ? 16.609 -15.766 2.016 1 97.88 181 ARG A C 1
ATOM 1331 O O . ARG A 1 181 ? 15.883 -1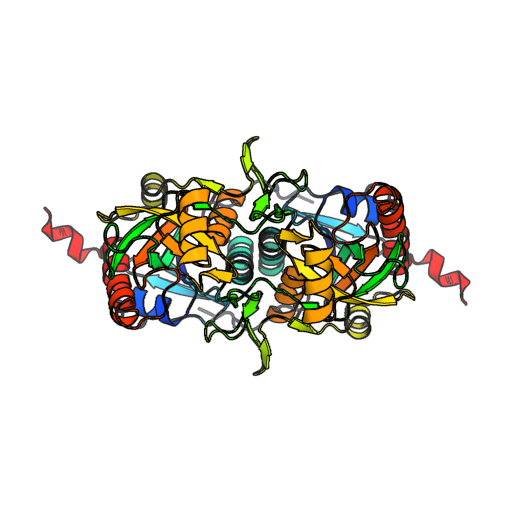6.406 2.773 1 97.88 181 ARG A O 1
ATOM 1338 N N . HIS A 1 182 ? 17.797 -15.359 2.344 1 96.56 182 HIS A N 1
ATOM 1339 C CA . HIS A 1 182 ? 18.422 -15.75 3.607 1 96.56 182 HIS A CA 1
ATOM 1340 C C . HIS A 1 182 ? 17.75 -15.039 4.785 1 96.56 182 HIS A C 1
ATOM 1342 O O . HIS A 1 182 ? 17.391 -15.68 5.773 1 96.56 182 HIS A O 1
ATOM 1348 N N . ARG A 1 183 ? 17.531 -13.797 4.688 1 95.31 183 ARG A N 1
ATOM 1349 C CA . ARG A 1 183 ? 17.047 -12.992 5.797 1 95.31 183 ARG A CA 1
ATOM 1350 C C . ARG A 1 183 ? 15.594 -13.336 6.117 1 95.31 183 ARG A C 1
ATOM 1352 O O . ARG A 1 183 ? 15.18 -13.305 7.281 1 95.31 183 ARG A O 1
ATOM 1359 N N . TYR A 1 184 ? 14.805 -13.695 5.094 1 96.88 184 TYR A N 1
ATOM 1360 C CA . TYR A 1 184 ? 13.367 -13.836 5.309 1 96.88 184 TYR A CA 1
ATOM 1361 C C . TYR A 1 184 ? 12.922 -15.273 5.117 1 96.88 184 TYR A C 1
ATOM 1363 O O . TYR A 1 184 ? 11.734 -15.586 5.238 1 96.88 184 TYR A O 1
ATOM 1371 N N . ASP A 1 185 ? 13.883 -16.125 4.855 1 97.81 185 ASP A N 1
ATOM 1372 C CA . ASP A 1 185 ? 13.547 -17.516 4.582 1 97.81 185 ASP A CA 1
ATOM 1373 C C . ASP A 1 185 ? 12.43 -17.625 3.545 1 97.81 185 ASP A C 1
ATOM 1375 O O . ASP A 1 185 ? 11.422 -18.297 3.773 1 97.81 185 ASP A O 1
ATOM 1379 N N . ALA A 1 186 ? 12.602 -16.938 2.451 1 98.44 186 ALA A N 1
ATOM 1380 C CA . ALA A 1 186 ? 11.578 -16.844 1.413 1 98.44 186 ALA A CA 1
ATOM 1381 C C . ALA A 1 186 ? 11.875 -17.797 0.261 1 98.44 186 ALA A C 1
ATOM 1383 O O . ALA A 1 186 ? 13.031 -17.984 -0.118 1 98.44 186 ALA A O 1
ATOM 1384 N N . ASP A 1 187 ? 10.812 -18.328 -0.326 1 98.88 187 ASP A N 1
ATOM 1385 C CA . ASP A 1 187 ? 10.945 -19.234 -1.46 1 98.88 187 ASP A CA 1
ATOM 1386 C C . ASP A 1 187 ? 10.648 -18.531 -2.775 1 98.88 187 ASP A C 1
ATOM 1388 O O . ASP A 1 187 ? 11.227 -18.859 -3.812 1 98.88 187 ASP A O 1
ATOM 1392 N N . ILE A 1 188 ? 9.742 -17.562 -2.725 1 98.94 188 ILE A N 1
ATOM 1393 C CA . ILE A 1 188 ? 9.344 -16.891 -3.953 1 98.94 188 ILE A CA 1
ATOM 1394 C C . ILE A 1 188 ? 9.188 -15.391 -3.688 1 98.94 188 ILE A C 1
ATOM 1396 O O . ILE A 1 188 ? 9.109 -14.961 -2.533 1 98.94 188 ILE A O 1
ATOM 1400 N N . GLU A 1 189 ? 9.25 -14.609 -4.77 1 98.88 189 GLU A N 1
ATOM 1401 C CA . GLU A 1 189 ? 9.086 -13.156 -4.727 1 98.88 189 GLU A CA 1
ATOM 1402 C C . GLU A 1 189 ? 7.895 -12.711 -5.57 1 98.88 189 GLU A C 1
ATOM 1404 O O . GLU A 1 189 ? 7.711 -13.188 -6.691 1 98.88 189 GLU A O 1
ATOM 1409 N N . ASN A 1 190 ? 7.051 -11.945 -5.051 1 98.81 190 ASN A N 1
ATOM 1410 C CA . ASN A 1 190 ? 5.965 -11.281 -5.762 1 98.81 190 ASN A CA 1
ATOM 1411 C C . ASN A 1 190 ? 5.844 -9.812 -5.363 1 98.81 190 ASN A C 1
ATOM 1413 O O . ASN A 1 190 ? 6.727 -9.273 -4.695 1 98.81 190 ASN A O 1
ATOM 1417 N N . MET A 1 191 ? 4.73 -9.156 -5.848 1 98.69 191 MET A N 1
ATOM 1418 C CA . MET A 1 191 ? 4.691 -7.719 -5.598 1 98.69 191 MET A CA 1
ATOM 1419 C C . MET A 1 191 ? 3.412 -7.328 -4.871 1 98.69 191 MET A C 1
ATOM 1421 O O . MET A 1 191 ? 3.266 -6.184 -4.438 1 98.69 191 MET A O 1
ATOM 1425 N N . GLU A 1 192 ? 2.467 -8.289 -4.746 1 98.81 192 GLU A N 1
ATOM 1426 C CA . GLU A 1 192 ? 1.167 -7.848 -4.25 1 98.81 192 GLU A CA 1
ATOM 1427 C C . GLU A 1 192 ? 0.728 -8.664 -3.039 1 98.81 192 GLU A C 1
ATOM 1429 O O . GLU A 1 192 ? -0.165 -8.25 -2.295 1 98.81 192 GLU A O 1
ATOM 1434 N N . GLY A 1 193 ? 1.288 -9.773 -2.766 1 98.88 193 GLY A N 1
ATOM 1435 C CA . GLY A 1 193 ? 0.759 -10.789 -1.866 1 98.88 193 GLY A CA 1
ATOM 1436 C C . GLY A 1 193 ? 0.578 -10.289 -0.445 1 98.88 193 GLY A C 1
ATOM 1437 O O . GLY A 1 193 ? -0.467 -10.516 0.17 1 98.88 193 GLY A O 1
ATOM 1438 N N . PHE A 1 194 ? 1.597 -9.594 0.106 1 98.88 194 PHE A N 1
ATOM 1439 C CA . PHE A 1 194 ? 1.521 -9.125 1.482 1 98.88 194 PHE A CA 1
ATOM 1440 C C . PHE A 1 194 ? 0.35 -8.164 1.66 1 98.88 194 PHE A C 1
ATOM 1442 O O . PHE A 1 194 ? -0.418 -8.281 2.617 1 98.88 194 PHE A O 1
ATOM 1449 N N . ALA A 1 195 ? 0.243 -7.219 0.738 1 98.88 195 ALA A N 1
ATOM 1450 C CA . ALA A 1 195 ? -0.813 -6.215 0.835 1 98.88 195 ALA A CA 1
ATOM 1451 C C . ALA A 1 195 ? -2.193 -6.867 0.813 1 98.88 195 ALA A C 1
ATOM 1453 O O . ALA A 1 195 ? -3.078 -6.484 1.581 1 98.88 195 ALA A O 1
ATOM 1454 N N . LEU A 1 196 ? -2.383 -7.848 -0.062 1 98.94 196 LEU A N 1
ATOM 1455 C CA . LEU A 1 196 ? -3.662 -8.539 -0.185 1 98.94 196 LEU A CA 1
ATOM 1456 C C . LEU A 1 196 ? -3.951 -9.367 1.06 1 98.94 196 LEU A C 1
ATOM 1458 O O . LEU A 1 196 ? -5.066 -9.336 1.586 1 98.94 196 LEU A O 1
ATOM 1462 N N . ALA A 1 197 ? -2.945 -10.094 1.536 1 98.88 197 ALA A N 1
ATOM 1463 C CA . ALA A 1 197 ? -3.088 -10.891 2.748 1 98.88 197 ALA A CA 1
ATOM 1464 C C . ALA A 1 197 ? -3.42 -10.016 3.951 1 98.88 197 ALA A C 1
ATOM 1466 O O . ALA A 1 197 ? -4.297 -10.352 4.75 1 98.88 197 ALA A O 1
ATOM 1467 N N . TRP A 1 198 ? -2.678 -8.906 4.023 1 98.69 198 TRP A N 1
ATOM 1468 C CA . TRP A 1 198 ? -2.879 -7.977 5.133 1 98.69 198 TRP A CA 1
ATOM 1469 C C . TRP A 1 198 ? -4.293 -7.406 5.113 1 98.69 198 TRP A C 1
ATOM 1471 O O . TRP A 1 198 ? -4.961 -7.352 6.152 1 98.69 198 TRP A O 1
ATOM 1481 N N . ALA A 1 199 ? -4.77 -7.016 3.941 1 98.69 199 ALA A N 1
ATOM 1482 C CA . ALA A 1 199 ? -6.125 -6.496 3.803 1 98.69 199 ALA A CA 1
ATOM 1483 C C . ALA A 1 199 ? -7.156 -7.516 4.285 1 98.69 199 ALA A C 1
ATOM 1485 O O . ALA A 1 199 ? -8.062 -7.176 5.047 1 98.69 199 ALA A O 1
ATOM 1486 N N . CYS A 1 200 ? -7.004 -8.727 3.896 1 98.44 200 CYS A N 1
ATOM 1487 C CA . CYS A 1 200 ? -7.949 -9.773 4.254 1 98.44 200 CYS A CA 1
ATOM 1488 C C . CYS A 1 200 ? -7.883 -10.078 5.746 1 98.44 200 CYS A C 1
ATOM 1490 O O . CYS A 1 200 ? -8.914 -10.281 6.391 1 98.44 200 CYS A O 1
ATOM 1492 N N . LEU A 1 201 ? -6.66 -10.086 6.27 1 97.94 201 LEU A N 1
ATOM 1493 C CA . LEU A 1 201 ? -6.488 -10.352 7.691 1 97.94 201 LEU A CA 1
ATOM 1494 C C . LEU A 1 201 ? -7.176 -9.281 8.531 1 97.94 201 LEU A C 1
ATOM 1496 O O . LEU A 1 201 ? -7.926 -9.602 9.461 1 97.94 201 LEU A O 1
ATOM 1500 N N . THR A 1 202 ? -6.953 -8.008 8.203 1 96.69 202 THR A N 1
ATOM 1501 C CA . THR A 1 202 ? -7.492 -6.898 8.977 1 96.69 202 THR A CA 1
ATOM 1502 C C . THR A 1 202 ? -9.016 -6.859 8.883 1 96.69 202 THR A C 1
ATOM 1504 O O . THR A 1 202 ? -9.688 -6.383 9.797 1 96.69 202 THR A O 1
ATOM 1507 N N . GLN A 1 203 ? -9.547 -7.406 7.777 1 96.06 203 GLN A N 1
ATOM 1508 C CA . GLN A 1 203 ? -10.992 -7.371 7.566 1 96.06 203 GLN A CA 1
ATOM 1509 C C . GLN A 1 203 ? -11.625 -8.727 7.863 1 96.06 203 GLN A C 1
ATOM 1511 O O . GLN A 1 203 ? -12.812 -8.938 7.594 1 96.06 203 GLN A O 1
ATOM 1516 N N . GLU A 1 204 ? -10.828 -9.664 8.367 1 94.94 204 GLU A N 1
ATOM 1517 C CA . GLU A 1 204 ? -11.273 -11 8.742 1 94.94 204 GLU A CA 1
ATOM 1518 C C . GLU A 1 204 ? -11.945 -11.711 7.57 1 94.94 204 GLU A C 1
ATOM 1520 O O . GLU A 1 204 ? -13.031 -12.273 7.715 1 94.94 204 GLU A O 1
ATOM 1525 N N . VAL A 1 205 ? -11.359 -11.641 6.426 1 97.38 205 VAL A N 1
ATOM 1526 C CA . VAL A 1 205 ? -11.805 -12.312 5.211 1 97.38 205 VAL A CA 1
ATOM 1527 C C . VAL A 1 205 ? -10.867 -13.477 4.883 1 97.38 205 VAL A C 1
ATOM 1529 O O . VAL A 1 205 ? -9.648 -13.312 4.883 1 97.38 205 VAL A O 1
ATOM 1532 N N . PRO A 1 206 ? -11.414 -14.695 4.613 1 98 206 PRO A N 1
ATOM 1533 C CA . PRO A 1 206 ? -10.555 -15.805 4.18 1 98 206 PRO A CA 1
ATOM 1534 C C . PRO A 1 206 ? -9.727 -15.453 2.943 1 98 206 PRO A C 1
ATOM 1536 O O . PRO A 1 206 ? -10.219 -14.773 2.039 1 98 206 PRO A O 1
ATOM 1539 N N . PHE A 1 207 ? -8.477 -15.945 2.941 1 98.69 207 PHE A N 1
ATOM 1540 C CA . PHE A 1 207 ? -7.539 -15.602 1.877 1 98.69 207 PHE A CA 1
ATOM 1541 C C . PHE A 1 207 ? -6.789 -16.828 1.39 1 98.69 207 PHE A C 1
ATOM 1543 O O . PHE A 1 207 ? -6.383 -17.672 2.191 1 98.69 207 PHE A O 1
ATOM 1550 N N . LEU A 1 208 ? -6.699 -16.938 0.126 1 98.75 208 LEU A N 1
ATOM 1551 C CA . LEU A 1 208 ? -5.934 -17.984 -0.53 1 98.75 208 LEU A CA 1
ATOM 1552 C C . LEU A 1 208 ? -5.055 -17.406 -1.637 1 98.75 208 LEU A C 1
ATOM 1554 O O . LEU A 1 208 ? -5.523 -16.625 -2.459 1 98.75 208 LEU A O 1
ATOM 1558 N N . GLU A 1 209 ? -3.766 -17.75 -1.639 1 98.94 209 GLU A N 1
ATOM 1559 C CA . GLU A 1 209 ? -2.814 -17.266 -2.629 1 98.94 209 GLU A CA 1
ATOM 1560 C C . GLU A 1 209 ? -2.076 -18.406 -3.307 1 98.94 209 GLU A C 1
ATOM 1562 O O . GLU A 1 209 ? -1.412 -19.203 -2.641 1 98.94 209 GLU A O 1
ATOM 1567 N N . LEU A 1 210 ? -2.223 -18.5 -4.59 1 98.88 210 LEU A N 1
ATOM 1568 C CA . LEU A 1 210 ? -1.442 -19.422 -5.406 1 98.88 210 LEU A CA 1
ATOM 1569 C C . LEU A 1 210 ? -0.653 -18.672 -6.473 1 98.88 210 LEU A C 1
ATOM 1571 O O . LEU A 1 210 ? -1.101 -17.625 -6.965 1 98.88 210 LEU A O 1
ATOM 1575 N N . ARG A 1 211 ? 0.504 -19.172 -6.777 1 98.88 211 ARG A N 1
ATOM 1576 C CA . ARG A 1 211 ? 1.395 -18.578 -7.77 1 98.88 211 ARG A CA 1
ATOM 1577 C C . ARG A 1 211 ? 1.954 -19.641 -8.711 1 98.88 211 ARG A C 1
ATOM 1579 O O . ARG A 1 211 ? 2.062 -20.812 -8.336 1 98.88 211 ARG A O 1
ATOM 1586 N N . THR A 1 212 ? 2.221 -19.234 -9.875 1 98.88 212 THR A N 1
ATOM 1587 C CA . THR A 1 212 ? 3.02 -20.031 -10.797 1 98.88 212 THR A CA 1
ATOM 1588 C C . THR A 1 212 ? 4.375 -19.391 -11.039 1 98.88 212 THR A C 1
ATOM 1590 O O . THR A 1 212 ? 4.473 -18.156 -11.156 1 98.88 212 THR A O 1
ATOM 1593 N N . ILE A 1 213 ? 5.445 -20.188 -11.109 1 98.88 213 ILE A N 1
ATOM 1594 C CA . ILE A 1 213 ? 6.801 -19.656 -11.148 1 98.88 213 ILE A CA 1
ATOM 1595 C C . ILE A 1 213 ? 7.145 -19.234 -12.578 1 98.88 213 ILE A C 1
ATOM 1597 O O . ILE A 1 213 ? 7.113 -20.047 -13.5 1 98.88 213 ILE A O 1
ATOM 1601 N N . SER A 1 214 ? 7.531 -17.969 -12.734 1 98.75 214 SER A N 1
ATOM 1602 C CA . SER A 1 214 ? 7.777 -17.438 -14.062 1 98.75 214 SER A CA 1
ATOM 1603 C C . SER A 1 214 ? 9.266 -17.172 -14.289 1 98.75 214 SER A C 1
ATOM 1605 O O . SER A 1 214 ? 9.711 -17.062 -15.43 1 98.75 214 SER A O 1
ATOM 1607 N N . ASN A 1 215 ? 10.031 -17.062 -13.188 1 98.75 215 ASN A N 1
ATOM 1608 C CA . ASN A 1 215 ? 11.414 -16.625 -13.352 1 98.75 215 ASN A CA 1
ATOM 1609 C C . ASN A 1 215 ? 12.242 -16.922 -12.102 1 98.75 215 ASN A C 1
ATOM 1611 O O . ASN A 1 215 ? 11.695 -17.266 -11.055 1 98.75 215 ASN A O 1
ATOM 1615 N N . ARG A 1 216 ? 13.586 -16.781 -12.312 1 98.75 216 ARG A N 1
ATOM 1616 C CA . ARG A 1 216 ? 14.516 -16.75 -11.188 1 98.75 216 ARG A CA 1
ATOM 1617 C C . ARG A 1 216 ? 14.656 -15.352 -10.625 1 98.75 216 ARG A C 1
ATOM 1619 O O . ARG A 1 216 ? 15 -14.414 -11.352 1 98.75 216 ARG A O 1
ATOM 1626 N N . VAL A 1 217 ? 14.477 -15.203 -9.383 1 98.62 217 VAL A N 1
ATOM 1627 C CA . VAL A 1 217 ? 14.594 -13.898 -8.742 1 98.62 217 VAL A CA 1
ATOM 1628 C C . VAL A 1 217 ? 16.016 -13.367 -8.914 1 98.62 217 VAL A C 1
ATOM 1630 O O . VAL A 1 217 ? 16.984 -14.086 -8.688 1 98.62 217 VAL A O 1
ATOM 1633 N N . GLY A 1 218 ? 16.125 -12.125 -9.391 1 97.69 218 GLY A N 1
ATOM 1634 C CA . GLY A 1 218 ? 17.406 -11.445 -9.484 1 97.69 218 GLY A CA 1
ATOM 1635 C C . GLY A 1 218 ? 18.078 -11.641 -10.828 1 97.69 218 GLY A C 1
ATOM 1636 O O . GLY A 1 218 ? 19.094 -11 -11.109 1 97.69 218 GLY A O 1
ATOM 1637 N N . SER A 1 219 ? 17.5 -12.523 -11.617 1 96.56 219 SER A N 1
ATOM 1638 C CA . SER A 1 219 ? 18.141 -12.812 -12.906 1 96.56 219 SER A CA 1
ATOM 1639 C C . SER A 1 219 ? 17.344 -12.203 -14.055 1 96.56 219 SER A C 1
ATOM 1641 O O . SER A 1 219 ? 16.109 -12.203 -14.039 1 96.56 219 SER A O 1
ATOM 1643 N N . ARG A 1 220 ? 18.078 -11.719 -15.039 1 90.06 220 ARG A N 1
ATOM 1644 C CA . ARG A 1 220 ? 17.438 -11.219 -16.25 1 90.06 220 ARG A CA 1
ATOM 1645 C C . ARG A 1 220 ? 17.859 -12.031 -17.469 1 90.06 220 ARG A C 1
ATOM 1647 O O . ARG A 1 220 ? 17.531 -11.664 -18.594 1 90.06 220 ARG A O 1
ATOM 1654 N N . ALA A 1 221 ? 18.5 -13.078 -17.141 1 93.19 221 ALA A N 1
ATOM 1655 C CA . ALA A 1 221 ? 18.875 -13.977 -18.234 1 93.19 221 ALA A CA 1
ATOM 1656 C C . ALA A 1 221 ? 17.641 -14.656 -18.828 1 93.19 221 ALA A C 1
ATOM 1658 O O . ALA A 1 221 ? 16.766 -15.125 -18.094 1 93.19 221 ALA A O 1
ATOM 1659 N N . ALA A 1 222 ? 17.578 -14.742 -20.062 1 91.56 222 ALA A N 1
ATOM 1660 C CA . ALA A 1 222 ? 16.406 -15.242 -20.781 1 91.56 222 ALA A CA 1
ATOM 1661 C C . ALA A 1 222 ? 16.078 -16.672 -20.344 1 91.56 222 ALA A C 1
ATOM 1663 O O . ALA A 1 222 ? 14.898 -17.016 -20.188 1 91.56 222 ALA A O 1
ATOM 1664 N N . GLY A 1 223 ? 17.047 -17.484 -20.156 1 94.06 223 GLY A N 1
ATOM 1665 C CA . GLY A 1 223 ? 16.859 -18.875 -19.781 1 94.06 223 GLY A CA 1
ATOM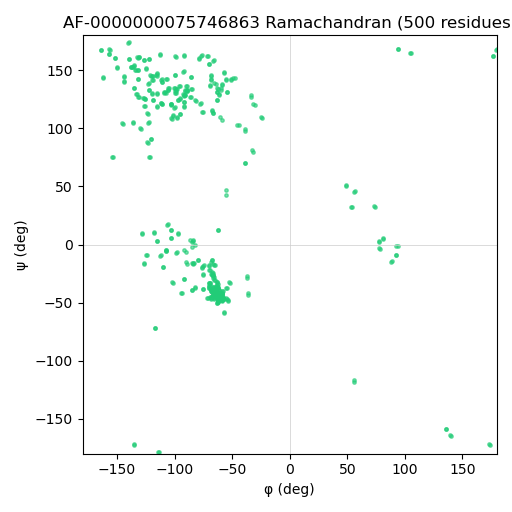 1666 C C . GLY A 1 223 ? 16.281 -19.047 -18.391 1 94.06 223 GLY A C 1
ATOM 1667 O O . GLY A 1 223 ? 15.812 -20.125 -18.031 1 94.06 223 GLY A O 1
ATOM 1668 N N . ASP A 1 224 ? 16.312 -17.969 -17.688 1 97 224 ASP A N 1
ATOM 1669 C CA . ASP A 1 224 ? 15.82 -18 -16.312 1 97 224 ASP A CA 1
ATOM 1670 C C . ASP A 1 224 ? 14.383 -17.516 -16.219 1 97 224 ASP A C 1
ATOM 1672 O O . ASP A 1 224 ? 13.867 -17.266 -15.125 1 97 224 ASP A O 1
ATOM 1676 N N . TRP A 1 225 ? 13.758 -17.328 -17.422 1 96.38 225 TRP A N 1
ATOM 1677 C CA . TRP A 1 225 ? 12.406 -16.781 -17.484 1 96.38 225 TRP A CA 1
ATOM 1678 C C . TRP A 1 225 ? 11.523 -17.609 -18.406 1 96.38 225 TRP A C 1
ATOM 1680 O O . TRP A 1 225 ? 11.984 -18.094 -19.453 1 96.38 225 TRP A O 1
ATOM 1690 N N . ASN A 1 226 ? 10.336 -17.766 -18.062 1 98.12 226 ASN A N 1
ATOM 1691 C CA . ASN A 1 226 ? 9.289 -18.281 -18.938 1 98.12 226 ASN A CA 1
ATOM 1692 C C . ASN A 1 226 ? 7.906 -17.797 -18.516 1 98.12 226 ASN A C 1
ATOM 1694 O O . ASN A 1 226 ? 7.098 -18.578 -18 1 98.12 226 ASN A O 1
ATOM 1698 N N . LEU A 1 227 ? 7.652 -16.578 -18.812 1 97.62 227 LEU A N 1
ATOM 1699 C CA . LEU A 1 227 ? 6.418 -15.914 -18.391 1 97.62 227 LEU A CA 1
ATOM 1700 C C . LEU A 1 227 ? 5.211 -16.531 -19.078 1 97.62 227 LEU A C 1
ATOM 1702 O O . LEU A 1 227 ? 4.195 -16.812 -18.438 1 97.62 227 LEU A O 1
ATOM 1706 N N . LYS A 1 228 ? 5.328 -16.781 -20.344 1 97.88 228 LYS A N 1
ATOM 1707 C CA . LYS A 1 228 ? 4.223 -17.312 -21.125 1 97.88 228 LYS A CA 1
ATOM 1708 C C . LYS A 1 228 ? 3.75 -18.656 -20.562 1 97.88 228 LYS A C 1
ATOM 1710 O O . LYS A 1 228 ? 2.551 -18.859 -20.359 1 97.88 228 LYS A O 1
ATOM 1715 N N . ALA A 1 229 ? 4.672 -19.5 -20.312 1 98.12 229 ALA A N 1
ATOM 1716 C CA . ALA A 1 229 ? 4.328 -20.828 -19.797 1 98.12 229 ALA A CA 1
ATOM 1717 C C . ALA A 1 229 ? 3.746 -20.75 -18.391 1 98.12 229 ALA A C 1
ATOM 1719 O O . ALA A 1 229 ? 2.834 -21.5 -18.047 1 98.12 229 ALA A O 1
ATOM 1720 N N . ALA A 1 230 ? 4.32 -19.891 -17.562 1 98.62 230 ALA A N 1
ATOM 1721 C CA . ALA A 1 230 ? 3.791 -19.688 -16.219 1 98.62 230 ALA A CA 1
ATOM 1722 C C . ALA A 1 230 ? 2.35 -19.188 -16.266 1 98.62 230 ALA A C 1
ATOM 1724 O O . ALA A 1 230 ? 1.495 -19.688 -15.516 1 98.62 230 ALA A O 1
ATOM 1725 N N . LEU A 1 231 ? 2.086 -18.25 -17.125 1 98.62 231 LEU A N 1
ATOM 1726 C CA . LEU A 1 231 ? 0.738 -17.719 -17.297 1 98.62 231 LEU A CA 1
ATOM 1727 C C . LEU A 1 231 ? -0.225 -18.812 -17.75 1 98.62 231 LEU A C 1
ATOM 1729 O O . LEU A 1 231 ? -1.358 -18.891 -17.266 1 98.62 231 LEU A O 1
ATOM 1733 N N . ALA A 1 232 ? 0.198 -19.656 -18.594 1 98.12 232 ALA A N 1
ATOM 1734 C CA . ALA A 1 232 ? -0.642 -20.719 -19.156 1 98.12 232 ALA A CA 1
ATOM 1735 C C . ALA A 1 232 ? -1.075 -21.703 -18.078 1 98.12 232 ALA A C 1
ATOM 1737 O O . ALA A 1 232 ? -2.051 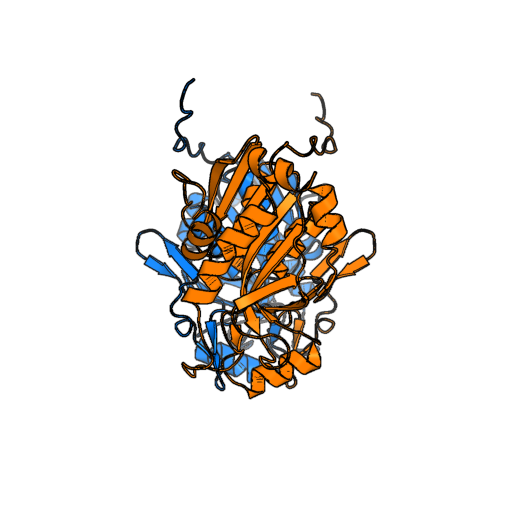-22.438 -18.25 1 98.12 232 ALA A O 1
ATOM 1738 N N . ARG A 1 233 ? -0.385 -21.703 -16.938 1 98.06 233 ARG A N 1
ATOM 1739 C CA . ARG A 1 233 ? -0.712 -22.625 -15.859 1 98.06 233 ARG A CA 1
ATOM 1740 C C . ARG A 1 233 ? -1.842 -22.062 -14.992 1 98.06 233 ARG A C 1
ATOM 1742 O O . ARG A 1 233 ? -2.463 -22.812 -14.227 1 98.06 233 ARG A O 1
ATOM 1749 N N . LEU A 1 234 ? -2.16 -20.781 -15.078 1 98.25 234 LEU A N 1
ATOM 1750 C CA . LEU A 1 234 ? -3.141 -20.156 -14.203 1 98.25 234 LEU A CA 1
ATOM 1751 C C . LEU A 1 234 ? -4.551 -20.641 -14.523 1 98.25 234 LEU A C 1
ATOM 1753 O O . LEU A 1 234 ? -5.371 -20.812 -13.617 1 98.25 234 LEU A O 1
ATOM 1757 N N . GLY A 1 235 ? -4.875 -20.891 -15.727 1 96.38 235 GLY A N 1
ATOM 1758 C CA . GLY A 1 235 ? -6.168 -21.422 -16.125 1 96.38 235 GLY A CA 1
ATOM 1759 C C . GLY A 1 235 ? -6.496 -22.734 -15.453 1 96.38 235 GLY A C 1
ATOM 1760 O O . GLY A 1 235 ? -7.512 -22.859 -14.758 1 96.38 235 GLY A O 1
ATOM 1761 N N . PRO A 1 236 ? -5.625 -23.719 -15.672 1 95.88 236 PRO A N 1
ATOM 1762 C CA . PRO A 1 236 ? -5.812 -25.016 -15.008 1 95.88 236 PRO A CA 1
ATOM 1763 C C . PRO A 1 236 ? -5.934 -24.891 -13.492 1 95.88 236 PRO A C 1
ATOM 1765 O O . PRO A 1 236 ? -6.715 -25.609 -12.867 1 95.88 236 PRO A O 1
ATOM 1768 N N . VAL A 1 237 ? -5.176 -23.984 -12.875 1 96.88 237 VAL A N 1
ATOM 1769 C CA . VAL A 1 237 ? -5.262 -23.766 -11.43 1 96.88 237 VAL A CA 1
ATOM 1770 C C . VAL A 1 237 ? -6.66 -23.281 -11.07 1 96.88 237 VAL A C 1
ATOM 1772 O O . VAL A 1 237 ? -7.27 -23.766 -10.117 1 96.88 237 VAL A O 1
ATOM 1775 N N . THR A 1 238 ? -7.152 -22.312 -11.805 1 95.19 238 THR A N 1
ATOM 1776 C CA . THR A 1 238 ? -8.484 -21.766 -11.562 1 95.19 238 THR A CA 1
ATOM 1777 C C . THR A 1 238 ? -9.539 -22.859 -11.68 1 95.19 238 THR A C 1
ATOM 1779 O O . THR A 1 238 ? -10.43 -22.969 -10.828 1 95.19 238 THR A O 1
ATOM 1782 N N . GLN A 1 239 ? -9.43 -23.719 -12.656 1 91.94 239 GLN A N 1
ATOM 1783 C CA . GLN A 1 239 ? -10.367 -24.812 -12.867 1 91.94 239 GLN A CA 1
ATOM 1784 C C . GLN A 1 239 ? -10.32 -25.812 -11.703 1 91.94 239 GLN A C 1
ATOM 1786 O O . GLN A 1 239 ? -11.352 -26.312 -11.273 1 91.94 239 GLN A O 1
ATOM 1791 N N . ALA A 1 240 ? -9.133 -26.031 -11.281 1 93.69 240 ALA A N 1
ATOM 1792 C CA . ALA A 1 240 ? -8.969 -26.969 -10.172 1 93.69 240 ALA A CA 1
ATOM 1793 C C . ALA A 1 240 ? -9.617 -26.438 -8.898 1 93.69 240 ALA A C 1
ATOM 1795 O O . ALA A 1 240 ? -10.164 -27.203 -8.102 1 93.69 240 ALA A O 1
ATOM 1796 N N . LEU A 1 241 ? -9.516 -25.156 -8.688 1 93.56 241 LEU A N 1
ATOM 1797 C CA . LEU A 1 241 ? -10.094 -24.531 -7.508 1 93.56 241 LEU A CA 1
ATOM 1798 C C . LEU A 1 241 ? -11.617 -24.562 -7.562 1 93.56 241 LEU A C 1
ATOM 1800 O O . LEU A 1 241 ? -12.281 -24.734 -6.535 1 93.56 241 LEU A O 1
ATOM 1804 N N . TRP A 1 242 ? -12.125 -24.359 -8.719 1 88 242 TRP A N 1
ATOM 1805 C CA . TRP A 1 242 ? -13.562 -24.328 -8.938 1 88 242 TRP A CA 1
ATOM 1806 C C . TRP A 1 242 ? -13.977 -25.375 -9.969 1 88 242 TRP A C 1
ATOM 1808 O O . TRP A 1 242 ? -14.383 -25.047 -11.078 1 88 242 TRP A O 1
ATOM 1818 N N . PRO A 1 243 ? -13.977 -26.641 -9.469 1 76.5 243 PRO A N 1
ATOM 1819 C CA . PRO A 1 243 ? -14.328 -27.703 -10.422 1 76.5 243 PRO A CA 1
ATOM 1820 C C . PRO A 1 243 ? -15.781 -27.625 -10.883 1 76.5 243 PRO A C 1
ATOM 1822 O O . PRO A 1 243 ? -16.656 -27.234 -10.109 1 76.5 243 PRO A O 1
ATOM 1825 N N . GLY A 1 244 ? -16 -27.328 -12.18 1 63.31 244 GLY A N 1
ATOM 1826 C CA . GLY A 1 244 ? -17.344 -27.344 -12.727 1 63.31 244 GLY A CA 1
ATOM 1827 C C . GLY A 1 244 ? -18.109 -28.609 -12.383 1 63.31 244 GLY A C 1
ATOM 1828 O O . GLY A 1 244 ? -17.531 -29.594 -11.922 1 63.31 244 GLY A O 1
ATOM 1829 N N . ARG A 1 245 ? -19.484 -28.625 -12.109 1 54.28 245 ARG A N 1
ATOM 1830 C CA . ARG A 1 245 ? -20.344 -29.781 -11.883 1 54.28 245 ARG A CA 1
ATOM 1831 C C . ARG A 1 245 ? -19.922 -30.953 -12.773 1 54.28 245 ARG A C 1
ATOM 1833 O O . ARG A 1 245 ? -20.016 -32.094 -12.375 1 54.28 245 ARG A O 1
ATOM 1840 N N . GLY A 1 246 ? -19.641 -30.766 -13.938 1 47.09 246 GLY A N 1
ATOM 1841 C CA . GLY A 1 246 ? -19.406 -31.906 -14.797 1 47.09 246 GLY A CA 1
ATOM 1842 C C . GLY A 1 246 ? -18.156 -32.688 -14.406 1 47.09 246 GLY A C 1
ATOM 1843 O O . GLY A 1 246 ? -18.062 -33.906 -14.672 1 47.09 246 GLY A O 1
ATOM 1844 N N . ASP A 1 247 ? -17.141 -31.984 -13.984 1 48.53 247 ASP A N 1
ATOM 1845 C CA . ASP A 1 247 ? -15.875 -32.656 -13.75 1 48.53 247 ASP A CA 1
ATOM 1846 C C . ASP A 1 247 ? -15.883 -33.375 -12.398 1 48.53 247 ASP A C 1
ATOM 1848 O O . ASP A 1 247 ? -14.938 -34.094 -12.07 1 48.53 247 ASP A O 1
ATOM 1852 N N . ARG A 1 248 ? -16.781 -33.156 -11.531 1 46.34 248 ARG A N 1
ATOM 1853 C CA . ARG A 1 248 ? -16.844 -33.906 -10.281 1 46.34 248 ARG A CA 1
ATOM 1854 C C . ARG A 1 248 ? -17.203 -35.375 -10.539 1 46.34 248 ARG A C 1
ATOM 1856 O O . ARG A 1 248 ? -17.141 -36.188 -9.625 1 46.34 248 ARG A O 1
ATOM 1863 N N . ARG A 1 249 ? -17.875 -35.719 -11.594 1 39.72 249 ARG A N 1
ATOM 1864 C CA . ARG A 1 249 ? -18.438 -37.062 -11.727 1 39.72 249 ARG A CA 1
ATOM 1865 C C . ARG A 1 249 ? -17.328 -38.094 -11.891 1 39.72 249 ARG A C 1
ATOM 1867 O O . ARG A 1 249 ? -17.562 -39.281 -11.758 1 39.72 249 ARG A O 1
ATOM 1874 N N . THR A 1 250 ? -16.141 -37.656 -12.422 1 37.41 250 THR A N 1
ATOM 1875 C CA . THR A 1 250 ? -15.391 -38.844 -12.805 1 37.41 250 THR A CA 1
ATOM 1876 C C . THR A 1 250 ? -14.805 -39.531 -11.57 1 37.41 250 THR A C 1
ATOM 1878 O O . THR A 1 250 ? -14.297 -40.656 -11.664 1 37.41 250 THR A O 1
ATOM 1881 N N . ASP A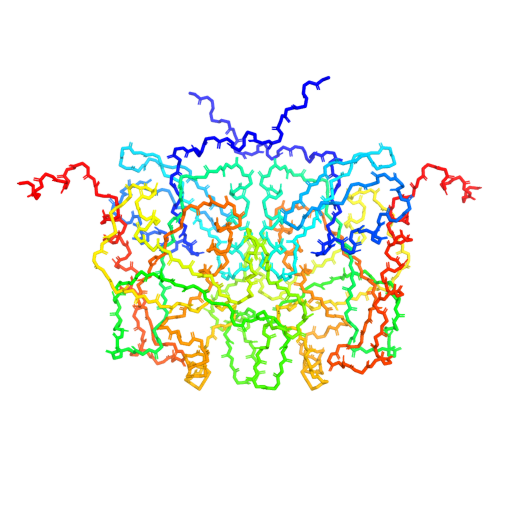 1 251 ? -14.578 -38.781 -10.508 1 34.84 251 ASP A N 1
ATOM 1882 C CA . ASP A 1 251 ? -13.852 -39.562 -9.523 1 34.84 251 ASP A CA 1
ATOM 1883 C C . ASP A 1 251 ? -14.805 -40.438 -8.695 1 34.84 251 ASP A C 1
ATOM 1885 O O . ASP A 1 251 ? -14.406 -41 -7.684 1 34.84 251 ASP A O 1
ATOM 1889 N N . GLN A 1 252 ? -16.172 -40.406 -8.93 1 28.86 252 GLN A N 1
ATOM 1890 C CA . GLN A 1 252 ? -16.797 -41.562 -8.305 1 28.86 252 GLN A CA 1
ATOM 1891 C C . GLN A 1 252 ? -16.656 -42.812 -9.188 1 28.86 252 GLN A C 1
ATOM 1893 O O . GLN A 1 252 ? -16.781 -42.719 -10.406 1 28.86 252 GLN A O 1
ATOM 1898 N N . MET B 1 1 ? -34.406 -5.832 -16.156 1 23.33 1 MET B N 1
ATOM 1899 C CA . MET B 1 1 ? -34.094 -5.297 -14.828 1 23.33 1 MET B CA 1
ATOM 1900 C C . MET B 1 1 ? -33.156 -4.098 -14.93 1 23.33 1 MET B C 1
ATOM 1902 O O . MET B 1 1 ? -32.188 -4.141 -15.664 1 23.33 1 MET B O 1
ATOM 1906 N N . PRO B 1 2 ? -33.5 -2.775 -14.508 1 28.89 2 PRO B N 1
ATOM 1907 C CA . PRO B 1 2 ? -32.75 -1.593 -14.961 1 28.89 2 PRO B CA 1
ATOM 1908 C C . PRO B 1 2 ? -31.281 -1.646 -14.609 1 28.89 2 PRO B C 1
ATOM 1910 O O . PRO B 1 2 ? -30.891 -2.262 -13.609 1 28.89 2 PRO B O 1
ATOM 1913 N N . ARG B 1 3 ? -30.391 -1.867 -15.57 1 29.7 3 ARG B N 1
ATOM 1914 C CA . ARG B 1 3 ? -28.938 -1.672 -15.539 1 29.7 3 ARG B CA 1
ATOM 1915 C C . ARG B 1 3 ? -28.578 -0.406 -14.773 1 29.7 3 ARG B C 1
ATOM 1917 O O . ARG B 1 3 ? -28.922 0.701 -15.188 1 29.7 3 ARG B O 1
ATOM 1924 N N . SER B 1 4 ? -28.781 -0.467 -13.438 1 31.77 4 SER B N 1
ATOM 1925 C CA . SER B 1 4 ? -28.359 0.796 -12.836 1 31.77 4 SER B CA 1
ATOM 1926 C C . SER B 1 4 ? -27.031 1.266 -13.406 1 31.77 4 SER B C 1
ATOM 1928 O O . SER B 1 4 ? -26.109 0.463 -13.602 1 31.77 4 SER B O 1
ATOM 1930 N N . ASP B 1 5 ? -27.031 2.225 -14.289 1 31.7 5 ASP B N 1
ATOM 1931 C CA . ASP B 1 5 ? -25.938 2.832 -15.031 1 31.7 5 ASP B CA 1
ATOM 1932 C C . ASP B 1 5 ? -24.688 2.984 -14.156 1 31.7 5 ASP B C 1
ATOM 1934 O O . ASP B 1 5 ? -24.766 3.527 -13.055 1 31.7 5 ASP B O 1
ATOM 1938 N N . PRO B 1 6 ? -23.766 2.145 -14.211 1 37.41 6 PRO B N 1
ATOM 1939 C CA . PRO B 1 6 ? -22.547 2.189 -13.422 1 37.41 6 PRO B CA 1
ATOM 1940 C C . PRO B 1 6 ? -22.016 3.611 -13.219 1 37.41 6 PRO B C 1
ATOM 1942 O O . PRO B 1 6 ? -21.062 3.822 -12.469 1 37.41 6 PRO B O 1
ATOM 1945 N N . GLY B 1 7 ? -22.266 4.574 -14.109 1 36.53 7 GLY B N 1
ATOM 1946 C CA . GLY B 1 7 ? -21.812 5.949 -14.258 1 36.53 7 GLY B CA 1
ATOM 1947 C C . GLY B 1 7 ? -22.281 6.855 -13.141 1 36.53 7 GLY B C 1
ATOM 1948 O O . GLY B 1 7 ? -22.141 8.078 -13.227 1 36.53 7 GLY B O 1
ATOM 1949 N N . GLU B 1 8 ? -23.422 6.734 -12.609 1 36.56 8 GLU B N 1
ATOM 1950 C CA . GLU B 1 8 ? -23.828 7.773 -11.672 1 36.56 8 GLU B CA 1
ATOM 1951 C C . GLU B 1 8 ? -22.812 7.938 -10.547 1 36.56 8 GLU B C 1
ATOM 1953 O O . GLU B 1 8 ? -22.891 7.258 -9.523 1 36.56 8 GLU B O 1
ATOM 1958 N N . ARG B 1 9 ? -21.516 8.008 -10.875 1 41.75 9 ARG B N 1
ATOM 1959 C CA . ARG B 1 9 ? -20.594 8.492 -9.859 1 41.75 9 ARG B CA 1
ATOM 1960 C C . ARG B 1 9 ? -21.266 9.523 -8.953 1 41.75 9 ARG B C 1
ATOM 1962 O O . ARG B 1 9 ? -21.719 10.57 -9.422 1 41.75 9 ARG B O 1
ATOM 1969 N N . GLY B 1 10 ? -22 9.062 -8.055 1 42 10 GLY B N 1
ATOM 1970 C CA . GLY B 1 10 ? -22.812 9.828 -7.121 1 42 10 GLY B CA 1
ATOM 1971 C C . GLY B 1 10 ? -22.188 11.148 -6.727 1 42 10 GLY B C 1
ATOM 1972 O O . GLY B 1 10 ? -20.984 11.367 -6.949 1 42 10 GLY B O 1
ATOM 1973 N N . ARG B 1 11 ? -22.828 12.258 -6.801 1 47.81 11 ARG B N 1
ATOM 1974 C CA . ARG B 1 11 ? -22.547 13.578 -6.246 1 47.81 11 ARG B CA 1
ATOM 1975 C C . ARG B 1 11 ? -21.656 13.469 -5.012 1 47.81 11 ARG B C 1
ATOM 1977 O O . ARG B 1 11 ? -21.891 12.625 -4.145 1 47.81 11 ARG B O 1
ATOM 1984 N N . PRO B 1 12 ? -20.312 13.969 -5.324 1 54.47 12 PRO B N 1
ATOM 1985 C CA . PRO B 1 12 ? -19.578 13.984 -4.055 1 54.47 12 PRO B CA 1
ATOM 1986 C C . PRO B 1 12 ? -20.484 14.234 -2.854 1 54.47 12 PRO B C 1
ATOM 1988 O O . PRO B 1 12 ? -21.453 15.008 -2.953 1 54.47 12 PRO B O 1
ATOM 1991 N N . ASP B 1 13 ? -20.422 13.203 -1.993 1 62.72 13 ASP B N 1
ATOM 1992 C CA . ASP B 1 13 ? -21.078 13.438 -0.712 1 62.72 13 ASP B CA 1
ATOM 1993 C C . ASP B 1 13 ? -20.5 14.672 -0.018 1 62.72 13 ASP B C 1
ATOM 1995 O O . ASP B 1 13 ? -19.438 15.148 -0.386 1 62.72 13 ASP B O 1
ATOM 1999 N N . ARG B 1 14 ? -21.156 15.336 0.656 1 68.94 14 ARG B N 1
ATOM 2000 C CA . ARG B 1 14 ? -20.906 16.609 1.336 1 68.94 14 ARG B CA 1
ATOM 2001 C C . ARG B 1 14 ? -19.797 16.469 2.363 1 68.94 14 ARG B C 1
ATOM 2003 O O . ARG B 1 14 ? -19.406 17.453 2.998 1 68.94 14 ARG B O 1
ATOM 2010 N N . HIS B 1 15 ? -19.016 15.227 2.273 1 85.69 15 HIS B N 1
ATOM 2011 C CA . HIS B 1 15 ? -18.172 15.062 3.445 1 85.69 15 HIS B CA 1
ATOM 2012 C C . HIS B 1 15 ? -16.703 15.352 3.115 1 85.69 15 HIS B C 1
ATOM 2014 O O . HIS B 1 15 ? -16.219 14.992 2.037 1 85.69 15 HIS B O 1
ATOM 2020 N N . LEU B 1 16 ? -16.062 16.125 3.996 1 93.5 16 LEU B N 1
ATOM 2021 C CA . LEU B 1 16 ? -14.609 16.219 4.031 1 93.5 16 LEU B CA 1
ATOM 2022 C C . LEU B 1 16 ? -14.023 15.102 4.891 1 93.5 16 LEU B C 1
ATOM 2024 O O . LEU B 1 16 ? -14.625 14.695 5.887 1 93.5 16 LEU B O 1
ATOM 2028 N N . VAL B 1 17 ? -12.875 14.617 4.445 1 97.38 17 VAL B N 1
ATOM 2029 C CA . VAL B 1 17 ? -12.195 13.586 5.219 1 97.38 17 VAL B CA 1
ATOM 2030 C C . VAL B 1 17 ? -10.859 14.117 5.734 1 97.38 17 VAL B C 1
ATOM 2032 O O . VAL B 1 17 ? -10.031 14.602 4.953 1 97.38 17 VAL B O 1
ATOM 2035 N N . LEU B 1 18 ? -10.727 14.148 7.012 1 97.81 18 LEU B N 1
ATOM 2036 C CA . LEU B 1 18 ? -9.422 14.367 7.637 1 97.81 18 LEU B CA 1
ATOM 2037 C C . LEU B 1 18 ? -8.727 13.039 7.926 1 97.81 18 LEU B C 1
ATOM 2039 O O . LEU B 1 18 ? -9.273 12.195 8.641 1 97.81 18 LEU B O 1
ATOM 2043 N N . VAL B 1 19 ? -7.516 12.859 7.375 1 98.88 19 VAL B N 1
ATOM 2044 C CA . VAL B 1 19 ? -6.828 11.578 7.48 1 98.88 19 VAL B CA 1
ATOM 2045 C C . VAL B 1 19 ? -5.469 11.773 8.148 1 98.88 19 VAL B C 1
ATOM 2047 O O . VAL B 1 19 ? -4.734 12.703 7.809 1 98.88 19 VAL B O 1
ATOM 2050 N N . THR B 1 20 ? -5.152 10.938 9.117 1 98.94 20 THR B N 1
ATOM 2051 C CA . THR B 1 20 ? -3.832 10.867 9.734 1 98.94 20 THR B CA 1
ATOM 2052 C C . THR B 1 20 ? -3.344 9.422 9.797 1 98.94 20 THR B C 1
ATOM 2054 O O . THR B 1 20 ? -4.137 8.484 9.664 1 98.94 20 THR B O 1
ATOM 2057 N N . ALA B 1 21 ? -2.012 9.258 9.969 1 98.69 21 ALA B N 1
ATOM 2058 C CA . ALA B 1 21 ? -1.447 7.91 10.078 1 98.69 21 ALA B CA 1
ATOM 2059 C C . ALA B 1 21 ? -1.736 7.301 11.445 1 98.69 21 ALA B C 1
ATOM 2061 O O . ALA B 1 21 ? -1.996 6.102 11.555 1 98.69 21 ALA B O 1
ATOM 2062 N N . THR B 1 22 ? -1.664 8.156 12.477 1 98.25 22 THR B N 1
ATOM 2063 C CA . THR B 1 22 ? -1.789 7.633 13.836 1 98.25 22 THR B CA 1
ATOM 2064 C C . THR B 1 22 ? -2.883 8.375 14.602 1 98.25 22 THR B C 1
ATOM 2066 O O . THR B 1 22 ? -3.229 9.508 14.258 1 98.25 22 THR B O 1
ATOM 2069 N N . ALA B 1 23 ? -3.375 7.703 15.648 1 97.81 23 ALA B N 1
ATOM 2070 C CA . ALA B 1 23 ? -4.332 8.328 16.562 1 97.81 23 ALA B CA 1
ATOM 2071 C C . ALA B 1 23 ? -3.711 9.523 17.266 1 97.81 23 ALA B C 1
ATOM 2073 O O . ALA B 1 23 ? -4.398 10.508 17.547 1 97.81 23 ALA B O 1
ATOM 2074 N N . MET B 1 24 ? -2.461 9.445 17.531 1 97.69 24 MET B N 1
ATOM 2075 C CA . MET B 1 24 ? -1.747 10.547 18.172 1 97.69 24 MET B CA 1
ATOM 2076 C C . MET B 1 24 ? -1.818 11.805 17.312 1 97.69 24 MET B C 1
ATOM 2078 O O . MET B 1 24 ? -2.107 12.891 17.812 1 97.69 24 MET B O 1
ATOM 2082 N N . GLU B 1 25 ? -1.582 11.648 16.031 1 98.62 25 GLU B N 1
ATOM 2083 C CA . GLU B 1 25 ? -1.686 12.781 15.117 1 98.62 25 GLU B CA 1
ATOM 2084 C C . GLU B 1 25 ? -3.115 13.312 15.047 1 98.62 25 GLU B C 1
ATOM 2086 O O . GLU B 1 25 ? -3.334 14.523 15.031 1 98.62 25 GLU B O 1
ATOM 2091 N N . MET B 1 26 ? -4.07 12.414 15 1 98.56 26 MET B N 1
ATOM 2092 C CA . MET B 1 26 ? -5.473 12.828 14.93 1 98.56 26 MET B CA 1
ATOM 2093 C C . MET B 1 26 ? -5.875 13.609 16.172 1 98.56 26 MET B C 1
ATOM 2095 O O . MET B 1 26 ? -6.551 14.633 16.078 1 98.56 26 MET B O 1
ATOM 2099 N N . ARG B 1 27 ? -5.414 13.148 17.312 1 97.62 27 ARG B N 1
ATOM 2100 C CA . ARG B 1 27 ? -5.684 13.859 18.562 1 97.62 27 ARG B CA 1
ATOM 2101 C C . ARG B 1 27 ? -5.094 15.266 18.531 1 97.62 27 ARG B C 1
ATOM 2103 O O . ARG B 1 27 ? -5.742 16.219 18.953 1 97.62 27 ARG B O 1
ATOM 2110 N N . ALA B 1 28 ? -3.93 15.352 18.031 1 98.12 28 ALA B N 1
ATOM 2111 C CA . ALA B 1 28 ? -3.273 16.656 17.922 1 98.12 28 ALA B CA 1
ATOM 2112 C C . ALA B 1 28 ? -4.043 17.594 16.984 1 98.12 28 ALA B C 1
ATOM 2114 O O . ALA B 1 28 ? -4.199 18.781 17.281 1 98.12 28 ALA B O 1
ATOM 2115 N N . CYS B 1 29 ? -4.531 17.031 15.883 1 97.25 29 CYS B N 1
ATOM 2116 C CA . CYS B 1 29 ? -5.297 17.812 14.922 1 97.25 29 CYS B CA 1
ATOM 2117 C C . CYS B 1 29 ? -6.578 18.359 15.547 1 97.25 29 CYS B C 1
ATOM 2119 O O . CYS B 1 29 ? -6.984 19.484 15.266 1 97.25 29 CYS B O 1
ATOM 2121 N N . LEU B 1 30 ? -7.195 17.578 16.391 1 95.25 30 LEU B N 1
ATOM 2122 C CA . LEU B 1 30 ? -8.531 17.891 16.875 1 95.25 30 LEU B CA 1
ATOM 2123 C C . LEU B 1 30 ? -8.484 18.453 18.297 1 95.25 30 LEU B C 1
ATOM 2125 O O . LEU B 1 30 ? -9.5 18.453 19 1 95.25 30 LEU B O 1
ATOM 2129 N N . GLU B 1 31 ? -7.336 18.797 18.734 1 91.81 31 GLU B N 1
ATOM 2130 C CA . GLU B 1 31 ? -7.148 19.297 20.078 1 91.81 31 GLU B CA 1
ATOM 2131 C C . GLU B 1 31 ? -8.094 20.453 20.391 1 91.81 31 GLU B C 1
ATOM 2133 O O . GLU B 1 31 ? -8.586 20.594 21.5 1 91.81 31 GLU B O 1
ATOM 2138 N N . GLY B 1 32 ? -8.484 21.297 19.484 1 84.81 32 GLY B N 1
ATOM 2139 C CA . GLY B 1 32 ? -9.352 22.453 19.672 1 84.81 32 GLY B CA 1
ATOM 2140 C C . GLY B 1 32 ? -10.828 22.125 19.578 1 84.81 32 GLY B C 1
ATOM 2141 O O . GLY B 1 32 ? -11.68 23.016 19.641 1 84.81 32 GLY B O 1
ATOM 2142 N N . TRP B 1 33 ? -11.109 20.906 19.422 1 85.75 33 TRP B N 1
ATOM 2143 C CA . TRP B 1 33 ? -12.492 20.484 19.266 1 85.75 33 TRP B CA 1
ATOM 2144 C C . TRP B 1 33 ? -12.883 19.5 20.359 1 85.75 33 TRP B C 1
ATOM 2146 O O . TRP B 1 33 ? -12.844 18.281 20.156 1 85.75 33 TRP B O 1
ATOM 2156 N N . PRO B 1 34 ? -13.398 20.125 21.453 1 81.5 34 PRO B N 1
ATOM 2157 C CA . PRO B 1 34 ? -13.766 19.266 22.578 1 81.5 34 PRO B CA 1
ATOM 2158 C C . PRO B 1 34 ? -14.836 18.234 22.188 1 81.5 34 PRO B C 1
ATOM 2160 O O . PRO B 1 34 ? -15.773 18.562 21.453 1 81.5 34 PRO B O 1
ATOM 2163 N N . GLY B 1 35 ? -14.617 17 22.562 1 86.31 35 GLY B N 1
ATOM 2164 C CA . GLY B 1 35 ? -15.578 15.938 22.312 1 86.31 35 GLY B CA 1
ATOM 2165 C C . GLY B 1 35 ? -15.289 15.18 21.016 1 86.31 35 GLY B C 1
ATOM 2166 O O . GLY B 1 35 ? -16.031 14.266 20.656 1 86.31 35 GLY B O 1
ATOM 2167 N N . ALA B 1 36 ? -14.266 15.617 20.359 1 91.12 36 ALA B N 1
ATOM 2168 C CA . ALA B 1 36 ? -13.93 14.938 19.109 1 91.12 36 ALA B CA 1
ATOM 2169 C C . ALA B 1 36 ? -13.656 13.453 19.359 1 91.12 36 ALA B C 1
ATOM 2171 O O . ALA B 1 36 ? -13.031 13.094 20.359 1 91.12 36 ALA B O 1
ATOM 2172 N N . ILE B 1 37 ? -14.148 12.625 18.5 1 94.12 37 ILE B N 1
ATOM 2173 C CA . ILE B 1 37 ? -13.93 11.188 18.547 1 94.12 37 ILE B CA 1
ATOM 2174 C C . ILE B 1 37 ? -12.703 10.82 17.719 1 94.12 37 ILE B C 1
ATOM 2176 O O . ILE B 1 37 ? -12.57 11.258 16.562 1 94.12 37 ILE B O 1
ATOM 2180 N N . ILE B 1 38 ? -11.836 10.102 18.312 1 97.25 38 ILE B N 1
ATOM 2181 C CA . ILE B 1 38 ? -10.641 9.633 17.625 1 97.25 38 ILE B CA 1
ATOM 2182 C C . ILE B 1 38 ? -10.828 8.18 17.188 1 97.25 38 ILE B C 1
ATOM 2184 O O . ILE B 1 38 ? -10.961 7.285 18.031 1 97.25 38 ILE B O 1
ATOM 2188 N N . PRO B 1 39 ? -10.797 7.941 15.922 1 97.62 39 PRO B N 1
ATOM 2189 C CA . PRO B 1 39 ? -10.969 6.562 15.469 1 97.62 39 PRO B CA 1
ATOM 2190 C C . PRO B 1 39 ? -9.773 5.672 15.812 1 97.62 39 PRO B C 1
ATOM 2192 O O . PRO B 1 39 ? -8.656 6.168 15.961 1 97.62 39 PRO B O 1
ATOM 2195 N N . GLU B 1 40 ? -10.031 4.391 15.914 1 95.88 40 GLU B N 1
ATOM 2196 C CA . GLU B 1 40 ? -8.953 3.41 15.992 1 95.88 40 GLU B CA 1
ATOM 2197 C C . GLU B 1 40 ? -8.242 3.264 14.656 1 95.88 40 GLU B C 1
ATOM 2199 O O . GLU B 1 40 ? -8.766 3.672 13.617 1 95.88 40 GLU B O 1
ATOM 2204 N N . GLU B 1 41 ? -7.102 2.709 14.758 1 96.75 41 GLU B N 1
ATOM 2205 C CA . GLU B 1 41 ? -6.336 2.455 13.547 1 96.75 41 GLU B CA 1
ATOM 2206 C C . GLU B 1 41 ? -7.145 1.644 12.539 1 96.75 41 GLU B C 1
ATOM 2208 O O . GLU B 1 41 ? -7.754 0.632 12.898 1 96.75 41 GLU B O 1
ATOM 2213 N N . GLY B 1 42 ? -7.137 2.146 11.305 1 97 42 GLY B N 1
ATOM 2214 C CA . GLY B 1 42 ? -7.852 1.471 10.234 1 97 42 GLY B CA 1
ATOM 2215 C C . GLY B 1 42 ? -9.336 1.778 10.219 1 97 42 GLY B C 1
ATOM 2216 O O . GLY B 1 42 ? -10.086 1.23 9.406 1 97 42 GLY B O 1
ATOM 2217 N N . GLN B 1 43 ? -9.781 2.682 11.086 1 97.38 43 GLN B N 1
ATOM 2218 C CA . GLN B 1 43 ? -11.203 3.01 11.195 1 97.38 43 GLN B CA 1
ATOM 2219 C C . GLN B 1 43 ? -11.445 4.496 10.961 1 97.38 43 GLN B C 1
ATOM 2221 O O . GLN B 1 43 ? -10.5 5.289 10.938 1 97.38 43 GLN B O 1
ATOM 2226 N N . TRP B 1 44 ? -12.672 4.773 10.633 1 97.62 44 TRP B N 1
ATOM 2227 C CA . TRP B 1 44 ? -13.07 6.168 10.484 1 97.62 44 TRP B CA 1
ATOM 2228 C C . TRP B 1 44 ? -14.367 6.453 11.227 1 97.62 44 TRP B C 1
ATOM 22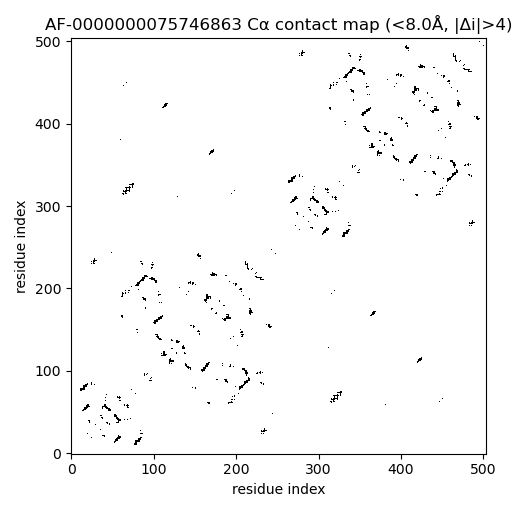30 O O . TRP B 1 44 ? -15.062 5.523 11.648 1 97.62 44 TRP B O 1
ATOM 2240 N N . CYS B 1 45 ? -14.617 7.703 11.492 1 95.25 45 CYS B N 1
ATOM 2241 C CA . CYS B 1 45 ? -15.867 8.125 12.117 1 95.25 45 CYS B CA 1
ATOM 2242 C C . CYS B 1 45 ? -16.328 9.461 11.562 1 95.25 45 CYS B C 1
ATOM 2244 O O . CYS B 1 45 ? -15.516 10.289 11.148 1 95.25 45 CYS B O 1
ATOM 2246 N N . GLU B 1 46 ? -17.625 9.508 11.484 1 93.31 46 GLU B N 1
ATOM 2247 C CA . GLU B 1 46 ? -18.266 10.773 11.141 1 93.31 46 GLU B CA 1
ATOM 2248 C C . GLU B 1 46 ? -18.562 11.594 12.398 1 93.31 46 GLU B C 1
ATOM 2250 O O . GLU B 1 46 ? -19.047 11.055 13.398 1 93.31 46 GLU B O 1
ATOM 2255 N N . GLN B 1 47 ? -18.172 12.891 12.328 1 89.5 47 GLN B N 1
ATOM 2256 C CA . GLN B 1 47 ? -18.422 13.711 13.516 1 89.5 47 GLN B CA 1
ATOM 2257 C C . GLN B 1 47 ? -18.656 15.172 13.133 1 89.5 47 GLN B C 1
ATOM 2259 O O . GLN B 1 47 ? -18.234 15.617 12.062 1 89.5 47 GLN B O 1
ATOM 2264 N N . PRO B 1 48 ? -19.453 15.836 14.023 1 83.25 48 PRO B N 1
ATOM 2265 C CA . PRO B 1 48 ? -19.672 17.266 13.773 1 83.25 48 PRO B CA 1
ATOM 2266 C C . PRO B 1 48 ? -18.375 18.078 13.852 1 83.25 48 PRO B C 1
ATOM 2268 O O . PRO B 1 48 ? -17.516 17.797 14.688 1 83.25 48 PRO B O 1
ATOM 2271 N N . PHE B 1 49 ? -18.25 18.797 12.906 1 80.31 49 PHE B N 1
ATOM 2272 C CA . PHE B 1 49 ? -17.094 19.688 12.828 1 80.31 49 PHE B CA 1
ATOM 2273 C C . PHE B 1 49 ? -17.516 21.078 12.359 1 80.31 49 PHE B C 1
ATOM 2275 O O . PHE B 1 49 ? -17.844 21.281 11.188 1 80.31 49 PHE B O 1
ATOM 2282 N N . ALA B 1 50 ? -17.516 21.969 13.414 1 69.75 50 ALA B N 1
ATOM 2283 C CA . ALA B 1 50 ? -18.047 23.297 13.172 1 69.75 50 ALA B CA 1
ATOM 2284 C C . ALA B 1 50 ? -19.469 23.219 12.625 1 69.75 50 ALA B C 1
ATOM 2286 O O . ALA B 1 50 ? -20.359 22.625 13.242 1 69.75 50 ALA B O 1
ATOM 2287 N N . GLU B 1 51 ? -19.719 23.703 11.414 1 69.88 51 GLU B N 1
ATOM 2288 C CA . GLU B 1 51 ? -21.078 23.719 10.852 1 69.88 51 GLU B CA 1
ATOM 2289 C C . GLU B 1 51 ? -21.234 22.641 9.781 1 69.88 51 GLU B C 1
ATOM 2291 O O . GLU B 1 51 ? -22.141 22.719 8.945 1 69.88 51 GLU B O 1
ATOM 2296 N N . GLN B 1 52 ? -20.281 21.766 9.898 1 78.38 52 GLN B N 1
ATOM 2297 C CA . GLN B 1 52 ? -20.375 20.703 8.898 1 78.38 52 GLN B CA 1
ATOM 2298 C C . GLN B 1 52 ? -20.031 19.344 9.5 1 78.38 52 GLN B C 1
ATOM 2300 O O . GLN B 1 52 ? -19.828 19.234 10.711 1 78.38 52 GLN B O 1
ATOM 2305 N N . THR B 1 53 ? -20.219 18.391 8.711 1 83.62 53 THR B N 1
ATOM 2306 C CA . THR B 1 53 ? -19.844 17.031 9.109 1 83.62 53 THR B CA 1
ATOM 2307 C C . THR B 1 53 ? -18.484 16.672 8.523 1 83.62 53 THR B C 1
ATOM 2309 O O . THR B 1 53 ? -18.172 17.016 7.383 1 83.62 53 THR B O 1
ATOM 2312 N N . MET B 1 54 ? -17.672 16.125 9.352 1 91.25 54 MET B N 1
ATOM 2313 C CA . MET B 1 54 ? -16.344 15.68 8.93 1 91.25 54 MET B CA 1
ATOM 2314 C C . MET B 1 54 ? -16.156 14.195 9.219 1 91.25 54 MET B C 1
ATOM 2316 O O . MET B 1 54 ? -16.641 13.688 10.227 1 91.25 54 MET B O 1
ATOM 2320 N N . VAL B 1 55 ? -15.57 13.516 8.281 1 96.31 55 VAL B N 1
ATOM 2321 C CA . VAL B 1 55 ? -15.141 12.141 8.516 1 96.31 55 VAL B CA 1
ATOM 2322 C C . VAL B 1 55 ? -13.656 12.117 8.883 1 96.31 55 VAL B C 1
ATOM 2324 O O . VAL B 1 55 ? -12.836 12.727 8.195 1 96.31 55 VAL B O 1
ATOM 2327 N N . THR B 1 56 ? -13.359 11.531 10.016 1 97.69 56 THR B N 1
ATOM 2328 C CA . THR B 1 56 ? -11.969 11.383 10.43 1 97.69 56 THR B CA 1
ATOM 2329 C C . THR B 1 56 ? -11.5 9.938 10.266 1 97.69 56 THR B C 1
ATOM 2331 O O . THR B 1 56 ? -12.219 9.008 10.633 1 97.69 56 THR B O 1
ATOM 2334 N N . LEU B 1 57 ? -10.297 9.781 9.648 1 98.62 57 LEU B N 1
ATOM 2335 C CA . LEU B 1 57 ? -9.742 8.469 9.359 1 98.62 57 LEU B CA 1
ATOM 2336 C C . LEU B 1 57 ? -8.328 8.344 9.914 1 98.62 57 LEU B C 1
ATOM 2338 O O . LEU B 1 57 ? -7.477 9.195 9.648 1 98.62 57 LEU B O 1
ATOM 2342 N N . VAL B 1 58 ? -8.117 7.297 10.719 1 98.81 58 VAL B N 1
ATOM 2343 C CA . VAL B 1 58 ? -6.762 6.906 11.094 1 98.81 58 VAL B CA 1
ATOM 2344 C C . VAL B 1 58 ? -6.34 5.672 10.297 1 98.81 58 VAL B C 1
ATOM 2346 O O . VAL B 1 58 ? -6.926 4.598 10.453 1 98.81 58 VAL B O 1
ATOM 2349 N N . THR B 1 59 ? -5.293 5.762 9.539 1 98.69 59 THR B N 1
ATOM 2350 C CA . THR B 1 59 ? -5.023 4.738 8.539 1 98.69 59 THR B CA 1
ATOM 2351 C C . THR B 1 59 ? -4.137 3.637 9.109 1 98.69 59 THR B C 1
ATOM 2353 O O . THR B 1 59 ? -4.184 2.492 8.656 1 98.69 59 THR B O 1
ATOM 2356 N N . GLY B 1 60 ? -3.318 4.031 10.047 1 97.81 60 GLY B N 1
ATOM 2357 C CA . GLY B 1 60 ? -2.145 3.234 10.359 1 97.81 60 GLY B CA 1
ATOM 2358 C C . GLY B 1 60 ? -0.903 3.68 9.609 1 97.81 60 GLY B C 1
ATOM 2359 O O . GLY B 1 60 ? -0.994 4.449 8.648 1 97.81 60 GLY B O 1
ATOM 2360 N N . VAL B 1 61 ? 0.216 3.146 10.039 1 97.88 61 VAL B N 1
ATOM 2361 C CA . VAL B 1 61 ? 1.496 3.656 9.555 1 97.88 61 VAL B CA 1
ATOM 2362 C C . VAL B 1 61 ? 1.913 2.906 8.297 1 97.88 61 VAL B C 1
ATOM 2364 O O . VAL B 1 61 ? 1.757 1.686 8.211 1 97.88 61 VAL B O 1
ATOM 2367 N N . GLY B 1 62 ? 2.404 3.658 7.297 1 98.06 62 GLY B N 1
ATOM 2368 C CA . GLY B 1 62 ? 2.982 3.07 6.098 1 98.06 62 GLY B CA 1
ATOM 2369 C C . GLY B 1 62 ? 2.072 3.168 4.887 1 98.06 62 GLY B C 1
ATOM 2370 O O . GLY B 1 62 ? 0.863 3.359 5.027 1 98.06 62 GLY B O 1
ATOM 2371 N N . PRO B 1 63 ? 2.699 2.938 3.715 1 98.56 63 PRO B N 1
ATOM 2372 C CA . PRO B 1 63 ? 1.939 3.127 2.477 1 98.56 63 PRO B CA 1
ATOM 2373 C C . PRO B 1 63 ? 0.853 2.07 2.285 1 98.56 63 PRO B C 1
ATOM 2375 O O . PRO B 1 63 ? -0.217 2.371 1.751 1 98.56 63 PRO B O 1
ATOM 2378 N N . VAL B 1 64 ? 1.066 0.841 2.738 1 98.69 64 VAL B N 1
ATOM 2379 C CA . VAL B 1 64 ? 0.099 -0.235 2.553 1 98.69 64 VAL B CA 1
ATOM 2380 C C . VAL B 1 64 ? -1.144 0.035 3.4 1 98.69 64 VAL B C 1
ATOM 2382 O O . VAL B 1 64 ? -2.27 -0.043 2.904 1 98.69 64 VAL B O 1
ATOM 2385 N N . ASN B 1 65 ? -0.952 0.428 4.645 1 98.69 65 ASN B N 1
ATOM 2386 C CA . ASN B 1 65 ? -2.076 0.763 5.512 1 98.69 65 ASN B CA 1
ATOM 2387 C C . ASN B 1 65 ? -2.826 1.991 5.008 1 98.69 65 ASN B C 1
ATOM 2389 O O . ASN B 1 65 ? -4.059 2.027 5.039 1 98.69 65 ASN B O 1
ATOM 2393 N N . ALA B 1 66 ? -2.059 2.984 4.605 1 98.88 66 ALA B N 1
ATOM 2394 C CA . ALA B 1 66 ? -2.668 4.211 4.094 1 98.88 66 ALA B CA 1
ATOM 2395 C C . ALA B 1 66 ? -3.561 3.918 2.891 1 98.88 66 ALA B C 1
ATOM 2397 O O . ALA B 1 66 ? -4.711 4.355 2.84 1 98.88 66 ALA B O 1
ATOM 2398 N N . ALA B 1 67 ? -3.012 3.137 1.928 1 98.88 67 ALA B N 1
ATOM 2399 C CA . ALA B 1 67 ? -3.766 2.779 0.729 1 98.88 67 ALA B CA 1
ATOM 2400 C C . ALA B 1 67 ? -4.992 1.941 1.08 1 98.88 67 ALA B C 1
ATOM 2402 O O . ALA B 1 67 ? -6.086 2.188 0.567 1 98.88 67 ALA B O 1
ATOM 2403 N N . LEU B 1 68 ? -4.812 0.968 1.974 1 98.81 68 LEU B N 1
ATOM 2404 C CA . LEU B 1 68 ? -5.883 0.053 2.357 1 98.81 68 LEU B CA 1
ATOM 2405 C C . LEU B 1 68 ? -7.023 0.806 3.033 1 98.81 68 LEU B C 1
ATOM 2407 O O . LEU B 1 68 ? -8.18 0.668 2.639 1 98.81 68 LEU B O 1
ATOM 2411 N N . SER B 1 69 ? -6.703 1.614 4.02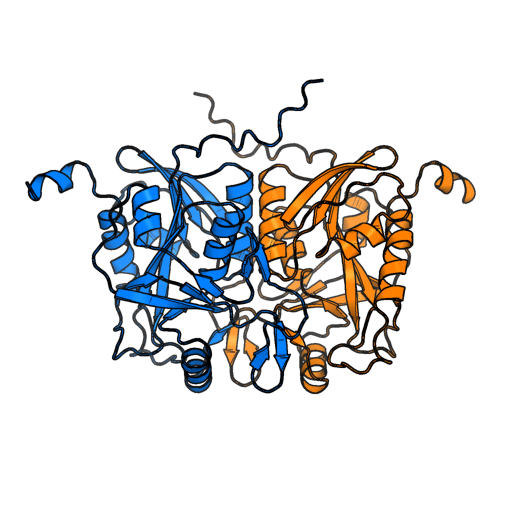 1 98.81 69 SER B N 1
ATOM 2412 C CA . SER B 1 69 ? -7.715 2.291 4.82 1 98.81 69 SER B CA 1
ATOM 2413 C C . SER B 1 69 ? -8.461 3.338 4 1 98.81 69 SER B C 1
ATOM 2415 O O . SER B 1 69 ? -9.695 3.404 4.043 1 98.81 69 SER B O 1
ATOM 2417 N N . LEU B 1 70 ? -7.691 4.141 3.275 1 98.88 70 LEU B N 1
ATOM 2418 C CA . LEU B 1 70 ? -8.375 5.125 2.443 1 98.88 70 LEU B CA 1
ATOM 2419 C C . LEU B 1 70 ? -9.164 4.441 1.326 1 98.88 70 LEU B C 1
ATOM 2421 O O . LEU B 1 70 ? -10.25 4.887 0.965 1 98.88 70 LEU B O 1
ATOM 2425 N N . GLY B 1 71 ? -8.555 3.365 0.761 1 98.75 71 GLY B N 1
ATOM 2426 C CA . GLY B 1 71 ? -9.305 2.588 -0.217 1 98.75 71 GLY B CA 1
ATOM 2427 C C . GLY B 1 71 ? -10.648 2.111 0.298 1 98.75 71 GLY B C 1
ATOM 2428 O O . GLY B 1 71 ? -11.672 2.285 -0.368 1 98.75 71 GLY B O 1
ATOM 2429 N N . ARG B 1 72 ? -10.672 1.552 1.454 1 98.5 72 ARG B N 1
ATOM 2430 C CA . ARG B 1 72 ? -11.922 1.084 2.055 1 98.5 72 ARG B CA 1
ATOM 2431 C C . ARG B 1 72 ? -12.93 2.219 2.168 1 98.5 72 ARG B C 1
ATOM 2433 O O . ARG B 1 72 ? -14.102 2.047 1.828 1 98.5 72 ARG B O 1
ATOM 2440 N N . LEU B 1 73 ? -12.445 3.326 2.654 1 98.06 73 LEU B N 1
ATOM 2441 C CA . LEU B 1 73 ? -13.328 4.477 2.814 1 98.06 73 LEU B CA 1
ATOM 2442 C C . LEU B 1 73 ? -13.891 4.926 1.469 1 98.06 73 LEU B C 1
ATOM 2444 O O . LEU B 1 73 ? -15.094 5.141 1.333 1 98.06 73 LEU B O 1
ATOM 2448 N N . LEU B 1 74 ? -13.047 5.008 0.448 1 97.62 74 LEU B N 1
ATOM 2449 C CA . LEU B 1 74 ? -13.438 5.5 -0.868 1 97.62 74 LEU B CA 1
ATOM 2450 C C . LEU B 1 74 ? -14.375 4.52 -1.562 1 97.62 74 LEU B C 1
ATOM 2452 O O . LEU B 1 74 ? -15.086 4.891 -2.496 1 97.62 74 LEU B O 1
ATOM 2456 N N . GLY B 1 75 ? -14.328 3.27 -1.144 1 96.31 75 GLY B N 1
ATOM 2457 C CA . GLY B 1 75 ? -15.281 2.293 -1.641 1 96.31 75 GLY B CA 1
ATOM 2458 C C . GLY B 1 75 ? -16.688 2.521 -1.126 1 96.31 75 GLY B C 1
ATOM 2459 O O . GLY B 1 75 ? -17.656 2.031 -1.712 1 96.31 75 GLY B O 1
ATOM 2460 N N . THR B 1 76 ? -16.844 3.283 -0.057 1 94.31 76 THR B N 1
ATOM 2461 C CA . THR B 1 76 ? -18.125 3.471 0.592 1 94.31 76 THR B CA 1
ATOM 2462 C C . THR B 1 76 ? -18.828 4.723 0.062 1 94.31 76 THR B C 1
ATOM 2464 O O . THR B 1 76 ? -20.047 4.738 -0.1 1 94.31 76 THR B O 1
ATOM 2467 N N . PHE B 1 77 ? -18.062 5.809 -0.128 1 91.94 77 PHE B N 1
ATOM 2468 C CA . PHE B 1 77 ? -18.609 7.059 -0.645 1 91.94 77 PHE B CA 1
ATOM 2469 C C . PHE B 1 77 ? -17.5 7.902 -1.283 1 91.94 77 PHE B C 1
ATOM 2471 O O . PHE B 1 77 ? -16.312 7.605 -1.134 1 91.94 77 PHE B O 1
ATOM 2478 N N . ARG B 1 78 ? -17.922 8.836 -2.029 1 93.5 78 ARG B N 1
ATOM 2479 C CA . ARG B 1 78 ? -16.984 9.789 -2.629 1 93.5 78 ARG B CA 1
ATOM 2480 C C . ARG B 1 78 ? -16.984 11.102 -1.853 1 93.5 78 ARG B C 1
ATOM 2482 O O . ARG B 1 78 ? -17.938 11.883 -1.919 1 93.5 78 ARG B O 1
ATOM 2489 N N . PRO B 1 79 ? -15.898 11.398 -1.175 1 96 79 PRO B N 1
ATOM 2490 C CA . PRO B 1 79 ? -15.852 12.648 -0.409 1 96 79 PRO B CA 1
ATOM 2491 C C . PRO B 1 79 ? -15.625 13.875 -1.291 1 96 79 PRO B C 1
ATOM 2493 O O . PRO B 1 79 ? -15.18 13.742 -2.434 1 96 79 PRO B O 1
ATOM 2496 N N . ARG B 1 80 ? -15.945 14.984 -0.69 1 94.06 80 ARG B N 1
ATOM 2497 C CA . ARG B 1 80 ? -15.648 16.266 -1.335 1 94.06 80 ARG B CA 1
ATOM 2498 C C . ARG B 1 80 ? -14.148 16.484 -1.447 1 94.06 80 ARG B C 1
ATOM 2500 O O . ARG B 1 80 ? -13.68 17.172 -2.361 1 94.06 80 ARG B O 1
ATOM 2507 N N . GLY B 1 81 ? -13.438 15.898 -0.551 1 96.75 81 GLY B N 1
ATOM 2508 C CA . GLY B 1 81 ? -11.984 15.977 -0.55 1 96.75 81 GLY B CA 1
ATOM 2509 C C . GLY B 1 81 ? -11.352 15.281 0.64 1 96.75 81 GLY B C 1
ATOM 2510 O O . GLY B 1 81 ? -12.031 14.969 1.619 1 96.75 81 GLY B O 1
ATOM 2511 N N . VAL B 1 82 ? -10.102 15.008 0.5 1 98.38 82 VAL B N 1
ATOM 2512 C CA . VAL B 1 82 ? -9.305 14.383 1.547 1 98.38 82 VAL B CA 1
ATOM 2513 C C . VAL B 1 82 ? -8.172 15.312 1.959 1 98.38 82 VAL B C 1
ATOM 2515 O O . VAL B 1 82 ? -7.402 15.773 1.113 1 98.38 82 VAL B O 1
ATOM 2518 N N . CYS B 1 83 ? -8.117 15.602 3.221 1 98.38 83 CYS B N 1
ATOM 2519 C CA . CYS B 1 83 ? -7.035 16.391 3.797 1 98.38 83 CYS B CA 1
ATOM 2520 C C . CYS B 1 83 ? -6.16 15.531 4.699 1 98.38 83 CYS B C 1
ATOM 2522 O O . CYS B 1 83 ? -6.645 14.953 5.68 1 98.38 83 CYS B O 1
ATOM 2524 N N . ASN B 1 84 ? -4.898 15.453 4.371 1 98.88 84 ASN B N 1
ATOM 2525 C CA . ASN B 1 84 ? -3.936 14.711 5.176 1 98.88 84 ASN B CA 1
ATOM 2526 C C . ASN B 1 84 ? -3.072 15.633 6.023 1 98.88 84 ASN B C 1
ATOM 2528 O O . ASN B 1 84 ? -2.398 16.516 5.492 1 98.88 84 ASN B O 1
ATOM 2532 N N . LEU B 1 85 ? -3.146 15.445 7.266 1 98.81 85 LEU B N 1
ATOM 2533 C CA . LEU B 1 85 ? -2.283 16.156 8.203 1 98.81 85 LEU B CA 1
ATOM 2534 C C . LEU B 1 85 ? -1.415 15.18 8.984 1 98.81 85 LEU B C 1
ATOM 2536 O O . LEU B 1 85 ? -1.854 14.07 9.312 1 98.81 85 LEU B O 1
ATOM 2540 N N . GLY B 1 86 ? -0.218 15.539 9.297 1 98.81 86 GLY B N 1
ATOM 2541 C CA . GLY B 1 86 ? 0.703 14.734 10.078 1 98.81 86 GLY B CA 1
ATOM 2542 C C . GLY B 1 86 ? 2.098 15.328 10.164 1 98.81 86 GLY B C 1
ATOM 2543 O O . GLY B 1 86 ? 2.314 16.469 9.758 1 98.81 86 GLY B O 1
ATOM 2544 N N . VAL B 1 87 ? 3.039 14.57 10.711 1 98.88 87 VAL B N 1
ATOM 2545 C CA . VAL B 1 87 ? 4.418 15.031 10.867 1 98.88 87 VAL B CA 1
ATOM 2546 C C . VAL B 1 87 ? 5.281 14.461 9.742 1 98.88 87 VAL B C 1
ATOM 2548 O O . VAL B 1 87 ? 4.883 13.508 9.062 1 98.88 87 VAL B O 1
ATOM 2551 N N . ALA B 1 88 ? 6.434 15.062 9.539 1 98.88 88 ALA B N 1
ATOM 2552 C CA . ALA B 1 88 ? 7.402 14.625 8.539 1 98.88 88 ALA B CA 1
ATOM 2553 C C . ALA B 1 88 ? 8.82 15 8.953 1 98.88 88 ALA B C 1
ATOM 2555 O O . ALA B 1 88 ? 9.016 15.859 9.812 1 98.88 88 ALA B O 1
ATOM 2556 N N . GLY B 1 89 ? 9.734 14.312 8.344 1 98.88 89 GLY B N 1
ATOM 2557 C CA . GLY B 1 89 ? 11.125 14.703 8.492 1 98.88 89 GLY B CA 1
ATOM 2558 C C . GLY B 1 89 ? 11.602 15.648 7.41 1 98.88 89 GLY B C 1
ATOM 2559 O O . GLY B 1 89 ? 11.172 15.555 6.258 1 98.88 89 GLY B O 1
ATOM 2560 N N . SER B 1 90 ? 12.531 16.5 7.809 1 98.88 90 SER B N 1
ATOM 2561 C CA . SER B 1 90 ? 13.156 17.422 6.867 1 98.88 90 SER B CA 1
ATOM 2562 C C . SER B 1 90 ? 14.523 16.922 6.414 1 98.88 90 SER B C 1
ATOM 2564 O O . SER B 1 90 ? 15.336 16.484 7.238 1 98.88 90 SER B O 1
ATOM 2566 N N . PHE B 1 91 ? 14.789 16.984 5.113 1 98.81 91 PHE B N 1
ATOM 2567 C CA . PHE B 1 91 ? 16.094 16.578 4.598 1 98.81 91 PHE B CA 1
ATOM 2568 C C . PHE B 1 91 ? 17.141 17.641 4.883 1 98.81 91 PHE B C 1
ATOM 2570 O O . PHE B 1 91 ? 18.344 17.375 4.836 1 98.81 91 PHE B O 1
ATOM 2577 N N . ASP B 1 92 ? 16.703 18.859 5.141 1 98.19 92 ASP B N 1
ATOM 2578 C CA . ASP B 1 92 ? 17.594 19.984 5.43 1 98.19 92 ASP B CA 1
ATOM 2579 C C . ASP B 1 92 ? 16.969 20.922 6.453 1 98.19 92 ASP B C 1
ATOM 2581 O O . ASP B 1 92 ? 16.203 21.828 6.094 1 98.19 92 ASP B O 1
ATOM 2585 N N . LEU B 1 93 ? 17.406 20.875 7.68 1 97.31 93 LEU B N 1
ATOM 2586 C CA . LEU B 1 93 ? 16.812 21.672 8.758 1 97.31 93 LEU B CA 1
ATOM 2587 C C . LEU B 1 93 ? 17.219 23.125 8.648 1 97.31 93 LEU B C 1
ATOM 2589 O O . LEU B 1 93 ? 16.609 24 9.281 1 97.31 93 LEU B O 1
ATOM 2593 N N . GLN B 1 94 ? 18.219 23.391 7.93 1 96.88 94 GLN B N 1
ATOM 2594 C CA . GLN B 1 94 ? 18.547 24.797 7.691 1 96.88 94 GLN B CA 1
ATOM 2595 C C . GLN B 1 94 ? 17.5 25.453 6.785 1 96.88 94 GLN B C 1
ATOM 2597 O O . GLN B 1 94 ? 17.141 26.609 6.988 1 96.88 94 GLN B O 1
ATOM 2602 N N . ALA B 1 95 ? 17.047 24.703 5.844 1 96.81 95 ALA B N 1
ATOM 2603 C CA . ALA B 1 95 ? 16.062 25.219 4.898 1 96.81 95 ALA B CA 1
ATOM 2604 C C . ALA B 1 95 ? 14.648 25.078 5.465 1 96.81 95 ALA B C 1
ATOM 2606 O O . ALA B 1 95 ? 13.805 25.953 5.266 1 96.81 95 ALA B O 1
ATOM 2607 N N . LEU B 1 96 ? 14.383 24.016 6.113 1 98 96 LEU B N 1
ATOM 2608 C CA . LEU B 1 96 ? 13.086 23.703 6.703 1 98 96 LEU B CA 1
ATOM 2609 C C . LEU B 1 96 ? 13.242 23.297 8.164 1 98 96 LEU B C 1
ATOM 2611 O O . LEU B 1 96 ? 13.414 22.109 8.461 1 98 96 LEU B O 1
ATOM 2615 N N . ARG B 1 97 ? 12.992 24.203 9.062 1 98.06 97 ARG B N 1
ATOM 2616 C CA . ARG B 1 97 ? 13.281 24.016 10.484 1 98.06 97 ARG B CA 1
ATOM 2617 C C . ARG B 1 97 ? 12.219 23.156 11.156 1 98.06 97 ARG B C 1
ATOM 2619 O O . ARG B 1 97 ? 11.109 23 10.633 1 98.06 97 ARG B O 1
ATOM 2626 N N . LEU B 1 98 ? 12.656 22.625 12.305 1 98.31 98 LEU B N 1
ATOM 2627 C CA . LEU B 1 98 ? 11.68 21.922 13.133 1 98.31 98 LEU B CA 1
ATOM 2628 C C . LEU B 1 98 ? 10.445 22.781 13.375 1 98.31 98 LEU B C 1
ATOM 2630 O O . LEU B 1 98 ? 10.547 24 13.469 1 98.31 98 LEU B O 1
ATOM 2634 N N . GLU B 1 99 ? 9.211 22.156 13.391 1 98 99 GLU B N 1
ATOM 2635 C CA . GLU B 1 99 ? 7.918 22.734 13.727 1 98 99 GLU B CA 1
ATOM 2636 C C . GLU B 1 99 ? 7.371 23.562 12.562 1 98 99 GLU B C 1
ATOM 2638 O O . GLU B 1 99 ? 6.238 24.031 12.617 1 98 99 GLU B O 1
ATOM 2643 N N . THR B 1 100 ? 8.172 23.688 11.469 1 98.38 100 THR B N 1
ATOM 2644 C CA . THR B 1 100 ? 7.688 24.375 10.281 1 98.38 100 THR B CA 1
ATOM 2645 C C . THR B 1 100 ? 6.484 23.656 9.68 1 98.38 100 THR B C 1
ATOM 2647 O O . THR B 1 100 ? 6.477 22.422 9.586 1 98.38 100 THR B O 1
ATOM 2650 N N . VAL B 1 101 ? 5.441 24.438 9.336 1 98.62 101 VAL B N 1
ATOM 2651 C CA . VAL B 1 101 ? 4.281 23.906 8.625 1 98.62 101 VAL B CA 1
ATOM 2652 C C . VAL B 1 101 ? 4.52 24 7.117 1 98.62 101 VAL B C 1
ATOM 2654 O O . VAL B 1 101 ? 4.949 25.031 6.609 1 98.62 101 VAL B O 1
ATOM 2657 N N . CYS B 1 102 ? 4.25 22.938 6.41 1 98.5 102 CYS B N 1
ATOM 2658 C CA . CYS B 1 102 ? 4.441 22.938 4.965 1 98.5 102 CYS B CA 1
ATOM 2659 C C . CYS B 1 102 ? 3.268 22.266 4.262 1 98.5 102 CYS B C 1
ATOM 2661 O O . CYS B 1 102 ? 2.584 21.422 4.844 1 98.5 102 CYS B O 1
ATOM 2663 N N . CYS B 1 103 ? 3.037 22.656 3.088 1 98.62 103 CYS B N 1
ATOM 2664 C CA . CYS B 1 103 ? 2.086 22.016 2.191 1 98.62 103 CYS B CA 1
ATOM 2665 C C . CYS B 1 103 ? 2.803 21.312 1.041 1 98.62 103 CYS B C 1
ATOM 2667 O O . CYS B 1 103 ? 3.789 21.828 0.514 1 98.62 103 CYS B O 1
ATOM 2669 N N . VAL B 1 104 ? 2.357 20.203 0.615 1 98.88 104 VAL B N 1
ATOM 2670 C CA . VAL B 1 104 ? 3.086 19.344 -0.309 1 98.88 104 VAL B CA 1
ATOM 2671 C C . VAL B 1 104 ? 2.619 19.594 -1.738 1 98.88 104 VAL B C 1
ATOM 2673 O O . VAL B 1 104 ? 1.415 19.641 -2.006 1 98.88 104 VAL B O 1
ATOM 2676 N N . THR B 1 105 ? 3.586 19.672 -2.664 1 98.88 105 THR B N 1
ATOM 2677 C CA . THR B 1 105 ? 3.268 19.969 -4.059 1 98.88 105 THR B CA 1
ATOM 2678 C C . THR B 1 105 ? 3.537 18.766 -4.945 1 98.88 105 THR B C 1
ATOM 2680 O O . THR B 1 105 ? 3.201 18.766 -6.129 1 98.88 105 THR B O 1
ATOM 2683 N N . ALA B 1 106 ? 4.164 17.781 -4.367 1 98.81 106 ALA B N 1
ATOM 2684 C CA . ALA B 1 106 ? 4.398 16.516 -5.062 1 98.81 106 ALA B CA 1
ATOM 2685 C C . ALA B 1 106 ? 4.742 15.406 -4.082 1 98.81 106 ALA B C 1
ATOM 2687 O O . ALA B 1 106 ? 5.398 15.648 -3.064 1 98.81 106 ALA B O 1
ATOM 2688 N N . GLU B 1 107 ? 4.273 14.242 -4.398 1 98.81 107 GLU B N 1
ATOM 2689 C CA . GLU B 1 107 ? 4.668 13.039 -3.68 1 98.81 107 GLU B CA 1
ATOM 2690 C C . GLU B 1 107 ? 5.441 12.078 -4.586 1 98.81 107 GLU B C 1
ATOM 2692 O O . GLU B 1 107 ? 5 11.773 -5.695 1 98.81 107 GLU B O 1
ATOM 2697 N N . SER B 1 108 ? 6.551 11.641 -4.125 1 98.44 108 SER B N 1
ATOM 2698 C CA . SER B 1 108 ? 7.328 10.617 -4.812 1 98.44 108 SER B CA 1
ATOM 2699 C C . SER B 1 108 ? 7.406 9.336 -3.982 1 98.44 108 SER B C 1
ATOM 2701 O O . SER B 1 108 ? 7.379 9.391 -2.752 1 98.44 108 SER B O 1
ATOM 2703 N N . TRP B 1 109 ? 7.441 8.258 -4.621 1 97.81 109 TRP B N 1
ATOM 2704 C CA . TRP B 1 109 ? 7.641 6.949 -4.008 1 97.81 109 TRP B CA 1
ATOM 2705 C C . TRP B 1 109 ? 8.859 6.25 -4.605 1 97.81 109 TRP B C 1
ATOM 2707 O O . TRP B 1 109 ? 8.797 5.73 -5.719 1 97.81 109 TRP B O 1
ATOM 2717 N N . PRO B 1 110 ? 9.969 6.188 -3.895 1 96.69 110 PRO B N 1
ATOM 2718 C CA . PRO B 1 110 ? 11.242 5.734 -4.453 1 96.69 110 PRO B CA 1
ATOM 2719 C C . PRO B 1 110 ? 11.383 4.211 -4.445 1 96.69 110 PRO B C 1
ATOM 2721 O O . PRO B 1 110 ? 12.406 3.682 -4.875 1 96.69 110 PRO B O 1
ATOM 2724 N N . GLU B 1 111 ? 10.344 3.506 -4.023 1 95.81 111 GLU B N 1
ATOM 2725 C CA . GLU B 1 111 ? 10.555 2.096 -3.711 1 95.81 111 GLU B CA 1
ATOM 2726 C C . GLU B 1 111 ? 9.922 1.195 -4.766 1 95.81 111 GLU B C 1
ATOM 2728 O O . GLU B 1 111 ? 10.195 -0.006 -4.809 1 95.81 111 GLU B O 1
ATOM 2733 N N . PHE B 1 112 ? 9.227 1.705 -5.672 1 95.75 112 PHE B N 1
ATOM 2734 C CA . PHE B 1 112 ? 8.57 0.931 -6.715 1 95.75 112 PHE B CA 1
ATOM 2735 C C . PHE B 1 112 ? 9.469 0.789 -7.938 1 95.75 112 PHE B C 1
ATOM 2737 O O . PHE B 1 112 ? 9.977 1.782 -8.453 1 95.75 112 PHE B O 1
ATOM 2744 N N . GLY B 1 113 ? 9.656 -0.424 -8.398 1 96.06 113 GLY B N 1
ATOM 2745 C CA . GLY B 1 113 ? 10.414 -0.633 -9.625 1 96.06 113 GLY B CA 1
ATOM 2746 C C . GLY B 1 113 ? 11.414 -1.77 -9.516 1 96.06 113 GLY B C 1
ATOM 2747 O O . GLY B 1 113 ? 11.195 -2.732 -8.781 1 96.06 113 GLY B O 1
ATOM 2748 N N . LEU B 1 114 ? 12.398 -1.733 -10.383 1 95.44 114 LEU B N 1
ATOM 2749 C CA . LEU B 1 114 ? 13.469 -2.725 -10.391 1 95.44 114 LEU B CA 1
ATOM 2750 C C . LEU B 1 114 ? 14.641 -2.264 -9.531 1 95.44 114 LEU B C 1
ATOM 2752 O O . LEU B 1 114 ? 15.234 -1.212 -9.789 1 95.44 114 LEU B O 1
ATOM 2756 N N . ARG B 1 115 ? 14.898 -3.055 -8.539 1 94.5 115 ARG B N 1
ATOM 2757 C CA . ARG B 1 115 ? 16.016 -2.719 -7.664 1 94.5 115 ARG B CA 1
ATOM 2758 C C . ARG B 1 115 ? 17.344 -3.084 -8.305 1 94.5 115 ARG B C 1
ATOM 2760 O O . ARG B 1 115 ? 17.594 -4.254 -8.602 1 94.5 115 ARG B O 1
ATOM 2767 N N . LYS B 1 116 ? 18.141 -2.084 -8.461 1 91.81 116 LYS B N 1
ATOM 2768 C CA . LYS B 1 116 ? 19.5 -2.234 -8.945 1 91.81 116 LYS B CA 1
ATOM 2769 C C . LYS B 1 116 ? 20.516 -1.874 -7.859 1 91.81 116 LYS B C 1
ATOM 2771 O O . LYS B 1 116 ? 20.141 -1.586 -6.723 1 91.81 116 LYS B O 1
ATOM 2776 N N . THR B 1 117 ? 21.75 -1.941 -8.203 1 85.5 117 THR B N 1
ATOM 2777 C CA . THR B 1 117 ? 22.797 -1.655 -7.242 1 85.5 117 THR B CA 1
ATOM 2778 C C . THR B 1 117 ? 22.719 -0.204 -6.773 1 85.5 117 THR B C 1
ATOM 2780 O O . THR B 1 117 ? 22.922 0.083 -5.594 1 85.5 117 THR B O 1
ATOM 2783 N N . GLU B 1 118 ? 22.391 0.688 -7.629 1 83.69 118 GLU B N 1
ATOM 2784 C CA . GLU B 1 118 ? 22.438 2.119 -7.344 1 83.69 118 GLU B CA 1
ATOM 2785 C C . GLU B 1 118 ? 21.109 2.615 -6.781 1 83.69 118 GLU B C 1
ATOM 2787 O O . GLU B 1 118 ? 21 3.768 -6.359 1 83.69 118 GLU B O 1
ATOM 2792 N N . GLY B 1 119 ? 20.203 1.797 -6.77 1 86.62 119 GLY B N 1
ATOM 2793 C CA . GLY B 1 119 ? 18.875 2.186 -6.34 1 86.62 119 GLY B CA 1
ATOM 2794 C C . GLY B 1 119 ? 17.766 1.568 -7.18 1 86.62 119 GLY B C 1
ATOM 2795 O O . GLY B 1 119 ? 18 0.612 -7.922 1 86.62 119 GLY B O 1
ATOM 2796 N N . ILE B 1 120 ? 16.594 2.113 -7.047 1 92.5 120 ILE B N 1
ATOM 2797 C CA . ILE B 1 120 ? 15.453 1.524 -7.734 1 92.5 120 ILE B CA 1
ATOM 2798 C C . ILE B 1 120 ? 15.18 2.291 -9.023 1 92.5 120 ILE B C 1
ATOM 2800 O O . ILE B 1 120 ? 15.18 3.523 -9.031 1 92.5 120 ILE B O 1
ATOM 2804 N N . ASP B 1 121 ? 15 1.516 -10.125 1 93.5 121 ASP B N 1
ATOM 2805 C CA . ASP B 1 121 ? 14.594 2.041 -11.43 1 93.5 121 ASP B CA 1
ATOM 2806 C C . ASP B 1 121 ? 13.086 1.878 -11.633 1 93.5 121 ASP B C 1
ATOM 2808 O O . ASP B 1 121 ? 12.609 0.773 -11.898 1 93.5 121 ASP B O 1
ATOM 2812 N N . PRO B 1 122 ? 12.414 2.998 -11.594 1 89.06 122 PRO B N 1
ATOM 2813 C CA . PRO B 1 122 ? 10.953 2.895 -11.719 1 89.06 122 PRO B CA 1
ATOM 2814 C C . PRO B 1 122 ? 10.508 2.414 -13.094 1 89.06 122 PRO B C 1
ATOM 2816 O O . PRO B 1 122 ? 9.359 1.989 -13.258 1 89.06 122 PRO B O 1
ATOM 2819 N N . CYS B 1 123 ? 11.312 2.441 -14.086 1 90 123 CYS B N 1
ATOM 2820 C CA . CYS B 1 123 ? 10.984 2.014 -15.445 1 90 123 CYS B CA 1
ATOM 2821 C C . CYS B 1 123 ? 11.469 0.59 -15.695 1 90 123 CYS B C 1
ATOM 2823 O O . CYS B 1 123 ? 11.164 0.006 -16.734 1 90 123 CYS B O 1
ATOM 2825 N N . GLY B 1 124 ? 12.164 0.06 -14.781 1 90.38 124 GLY B N 1
ATOM 2826 C CA . GLY B 1 124 ? 12.891 -1.178 -15.008 1 90.38 124 GLY B CA 1
ATOM 2827 C C . GLY B 1 124 ? 11.984 -2.377 -15.211 1 90.38 124 GLY B C 1
ATOM 2828 O O . GLY B 1 124 ? 12.391 -3.373 -15.812 1 90.38 124 GLY B O 1
ATOM 2829 N N . LEU B 1 125 ? 10.742 -2.303 -14.695 1 91 125 LEU B N 1
ATOM 2830 C CA . LEU B 1 125 ? 9.812 -3.42 -14.797 1 91 125 LEU B CA 1
ATOM 2831 C C . LEU B 1 125 ? 9.07 -3.389 -16.125 1 91 125 LEU B C 1
ATOM 2833 O O . LEU B 1 125 ? 8.438 -4.371 -16.516 1 91 125 LEU B O 1
ATOM 2837 N N . GLY B 1 126 ? 9.109 -2.324 -16.766 1 89.81 126 GLY B N 1
ATOM 2838 C CA . GLY B 1 126 ? 8.305 -2.141 -17.969 1 89.81 126 GLY B CA 1
ATOM 2839 C C . GLY B 1 126 ? 6.844 -1.856 -17.672 1 89.81 126 GLY B C 1
ATOM 2840 O O . GLY B 1 126 ? 6.004 -1.86 -18.562 1 89.81 126 GLY B O 1
ATOM 2841 N N . LEU B 1 127 ? 6.512 -1.769 -16.406 1 88.81 127 LEU B N 1
ATOM 2842 C CA . LEU B 1 127 ? 5.168 -1.455 -15.938 1 88.81 127 LEU B CA 1
ATOM 2843 C C . LEU B 1 127 ? 5.168 -0.172 -15.117 1 88.81 127 LEU B C 1
ATOM 2845 O O . LEU B 1 127 ? 6.117 0.098 -14.375 1 88.81 127 LEU B O 1
ATOM 2849 N N . ALA B 1 128 ? 4.082 0.603 -15.328 1 89.38 128 ALA B N 1
ATOM 2850 C CA . ALA B 1 128 ? 3.91 1.824 -14.547 1 89.38 128 ALA B CA 1
ATOM 2851 C C . ALA B 1 128 ? 3.09 1.557 -13.289 1 89.38 128 ALA B C 1
ATOM 2853 O O . ALA B 1 128 ? 2.469 0.5 -13.156 1 89.38 128 ALA B O 1
ATOM 2854 N N . HIS B 1 129 ? 3.223 2.539 -12.359 1 93.44 129 HIS B N 1
ATOM 2855 C CA . HIS B 1 129 ? 2.348 2.463 -11.195 1 93.44 129 HIS B CA 1
ATOM 2856 C C . HIS B 1 129 ? 0.881 2.562 -11.602 1 93.44 129 HIS B C 1
ATOM 2858 O O . HIS B 1 129 ? 0.024 1.902 -11.008 1 93.44 129 HIS B O 1
ATOM 2864 N N . GLY B 1 130 ? 0.661 3.369 -12.594 1 93.81 130 GLY B N 1
ATOM 2865 C CA . GLY B 1 130 ? -0.67 3.453 -13.172 1 93.81 130 GLY B CA 1
ATOM 2866 C C . GLY B 1 130 ? -0.763 4.445 -14.32 1 93.81 130 GLY B C 1
ATOM 2867 O O . GLY B 1 130 ? 0.207 5.145 -14.617 1 93.81 130 GLY B O 1
ATOM 2868 N N . LYS B 1 131 ? -1.917 4.324 -15.008 1 92.81 131 LYS B N 1
ATOM 2869 C CA . LYS B 1 131 ? -2.234 5.246 -16.094 1 92.81 131 LYS B CA 1
ATOM 2870 C C . LYS B 1 131 ? -3.594 5.902 -15.883 1 92.81 131 LYS B C 1
ATOM 2872 O O . LYS B 1 131 ? -4.586 5.219 -15.633 1 92.81 131 LYS B O 1
ATOM 2877 N N . ILE B 1 132 ? -3.549 7.242 -15.914 1 91.12 132 ILE B N 1
ATOM 2878 C CA . ILE B 1 132 ? -4.781 8.008 -15.758 1 91.12 132 ILE B CA 1
ATOM 2879 C C . ILE B 1 132 ? -4.867 9.07 -16.859 1 91.12 132 ILE B C 1
ATOM 2881 O O . ILE B 1 132 ? -3.961 9.891 -17 1 91.12 132 ILE B O 1
ATOM 2885 N N . GLY B 1 133 ? -5.977 9.109 -17.609 1 89.44 133 GLY B N 1
ATOM 2886 C CA . GLY B 1 133 ? -6.184 10.102 -18.656 1 89.44 133 GLY B CA 1
ATOM 2887 C C . GLY B 1 133 ? -5.051 10.148 -19.656 1 89.44 133 GLY B C 1
ATOM 2888 O O . GLY B 1 133 ? -4.613 11.234 -20.062 1 89.44 133 GLY B O 1
ATOM 2889 N N . GLY B 1 134 ? -4.457 9.023 -19.891 1 89.06 134 GLY B N 1
ATOM 2890 C CA . GLY B 1 134 ? -3.377 8.945 -20.859 1 89.06 134 GLY B CA 1
ATOM 2891 C C . GLY B 1 134 ? -2.014 9.234 -20.266 1 89.06 134 GLY B C 1
ATOM 2892 O O . GLY B 1 134 ? -0.988 9.062 -20.922 1 89.06 134 GLY B O 1
ATOM 2893 N N . GLN B 1 135 ? -2.051 9.789 -19.109 1 92.94 135 GLN B N 1
ATOM 2894 C CA . GLN B 1 135 ? -0.793 10.078 -18.422 1 92.94 135 GLN B CA 1
ATOM 2895 C C . GLN B 1 135 ? -0.291 8.859 -17.656 1 92.94 135 GLN B C 1
ATOM 2897 O O . GLN B 1 135 ? -1.059 8.203 -16.953 1 92.94 135 GLN B O 1
ATOM 2902 N N . VAL B 1 136 ? 0.978 8.594 -17.812 1 94.38 136 VAL B N 1
ATOM 2903 C CA . VAL B 1 136 ? 1.615 7.469 -17.156 1 94.38 136 VAL B CA 1
ATOM 2904 C C . VAL B 1 136 ? 2.27 7.941 -15.852 1 94.38 136 VAL B C 1
ATOM 2906 O O . VAL B 1 136 ? 3.045 8.898 -15.852 1 94.38 136 VAL B O 1
ATOM 2909 N N . TYR B 1 137 ? 1.929 7.328 -14.766 1 95.19 137 TYR B N 1
ATOM 2910 C CA . TYR B 1 137 ? 2.512 7.621 -13.461 1 95.19 137 TYR B CA 1
ATOM 2911 C C . TYR B 1 137 ? 3.43 6.492 -13.008 1 95.19 137 TYR B C 1
ATOM 2913 O O . TYR B 1 137 ? 3.047 5.32 -13.039 1 95.19 137 TYR B O 1
ATOM 2921 N N . ARG B 1 138 ? 4.555 6.84 -12.602 1 93.12 138 ARG B N 1
ATOM 2922 C CA . ARG B 1 138 ? 5.523 5.832 -12.172 1 93.12 138 ARG B CA 1
ATOM 2923 C C . ARG B 1 138 ? 5.867 6 -10.695 1 93.12 138 ARG B C 1
ATOM 2925 O O . ARG B 1 138 ? 5.328 5.285 -9.844 1 93.12 138 ARG B O 1
ATOM 2932 N N . ASP B 1 139 ? 6.617 7.031 -10.352 1 94.69 139 ASP B N 1
ATOM 2933 C CA . ASP B 1 139 ? 7.062 7.145 -8.969 1 94.69 139 ASP B CA 1
ATOM 2934 C C . ASP B 1 139 ? 6.738 8.523 -8.398 1 94.69 139 ASP B C 1
ATOM 2936 O O . ASP B 1 139 ? 7.203 8.875 -7.312 1 94.69 139 ASP B O 1
ATOM 2940 N N . ARG B 1 140 ? 5.934 9.32 -9.164 1 96.88 140 ARG B N 1
ATOM 2941 C CA . ARG B 1 140 ? 5.656 10.672 -8.695 1 96.88 140 ARG B CA 1
ATOM 2942 C C . ARG B 1 140 ? 4.227 11.086 -9.031 1 96.88 140 ARG B C 1
ATOM 2944 O O . ARG B 1 140 ? 3.738 10.812 -10.125 1 96.88 140 ARG B O 1
ATOM 2951 N N . VAL B 1 141 ? 3.615 11.766 -8.094 1 98 141 VAL B N 1
ATOM 2952 C CA . VAL B 1 141 ? 2.295 12.367 -8.258 1 98 141 VAL B CA 1
ATOM 2953 C C . VAL B 1 141 ? 2.363 13.867 -7.977 1 98 141 VAL B C 1
ATOM 2955 O O . VAL B 1 141 ? 2.637 14.273 -6.844 1 98 141 VAL B O 1
ATOM 2958 N N . PRO B 1 142 ? 2.158 14.68 -9.016 1 98 142 PRO B N 1
ATOM 2959 C CA . PRO B 1 142 ? 2.057 16.125 -8.742 1 98 142 PRO B CA 1
ATOM 2960 C C . PRO B 1 142 ? 0.796 16.484 -7.961 1 98 142 PRO B C 1
ATOM 2962 O O . PRO B 1 142 ? -0.255 15.867 -8.156 1 98 142 PRO B O 1
ATOM 2965 N N . LEU B 1 143 ? 0.918 17.453 -7.105 1 98.62 143 LEU B N 1
ATOM 2966 C CA . LEU B 1 143 ? -0.211 17.922 -6.312 1 98.62 143 LEU B CA 1
ATOM 2967 C C . LEU B 1 143 ? -0.418 19.422 -6.504 1 98.62 143 LEU B C 1
ATOM 2969 O O . LEU B 1 143 ? 0.53 20.156 -6.805 1 98.62 143 LEU B O 1
ATOM 2973 N N . ASP B 1 144 ? -1.652 19.844 -6.344 1 98.31 144 ASP B N 1
ATOM 2974 C CA . ASP B 1 144 ? -2.062 21.25 -6.426 1 98.31 144 ASP B CA 1
ATOM 2975 C C . ASP B 1 144 ? -2.77 21.688 -5.145 1 98.31 144 ASP B C 1
ATOM 2977 O O . ASP B 1 144 ? -4 21.656 -5.07 1 98.31 144 ASP B O 1
ATOM 2981 N N . PRO B 1 145 ? -1.913 22.141 -4.203 1 98.31 145 PRO B N 1
ATOM 2982 C CA . PRO B 1 145 ? -2.512 22.484 -2.91 1 98.31 145 PRO B CA 1
ATOM 2983 C C . PRO B 1 145 ? -3.584 23.562 -3.023 1 98.31 145 PRO B C 1
ATOM 2985 O O . PRO B 1 145 ? -4.621 23.484 -2.357 1 98.31 145 PRO B O 1
ATOM 2988 N N . GLU B 1 146 ? -3.391 24.594 -3.791 1 97.75 146 GLU B N 1
ATOM 2989 C CA . GLU B 1 146 ? -4.379 25.656 -3.965 1 97.75 146 GLU B CA 1
ATOM 2990 C C . GLU B 1 146 ? -5.664 25.109 -4.582 1 97.75 146 GLU B C 1
ATOM 2992 O O . GLU B 1 146 ? -6.766 25.422 -4.117 1 97.75 146 GLU B O 1
ATOM 2997 N N . GLY B 1 147 ? -5.496 24.359 -5.668 1 97.62 147 GLY B N 1
ATOM 2998 C CA . GLY B 1 147 ? -6.652 23.75 -6.297 1 97.62 147 GLY B CA 1
ATOM 2999 C C . GLY B 1 147 ? -7.414 22.828 -5.371 1 97.62 147 GLY B C 1
ATOM 3000 O O . GLY B 1 147 ? -8.648 22.828 -5.363 1 97.62 147 GLY B O 1
ATOM 3001 N N . GLY B 1 148 ? -6.664 22 -4.598 1 97.31 148 GLY B N 1
ATOM 3002 C CA . GLY B 1 148 ? -7.297 21.125 -3.619 1 97.31 148 GLY B CA 1
ATOM 3003 C C . GLY B 1 148 ? -8.078 21.875 -2.564 1 97.31 148 GLY B C 1
ATOM 3004 O O . GLY B 1 148 ? -9.219 21.531 -2.256 1 97.31 148 GLY B O 1
ATOM 3005 N N . ALA B 1 149 ? -7.453 22.906 -2.039 1 96.81 149 ALA B N 1
ATOM 3006 C CA . ALA B 1 149 ? -8.117 23.719 -1.022 1 96.81 149 ALA B CA 1
ATOM 3007 C C . ALA B 1 149 ? -9.391 24.359 -1.569 1 96.81 149 ALA B C 1
ATOM 3009 O O . ALA B 1 149 ? -10.43 24.344 -0.907 1 96.81 149 ALA B O 1
ATOM 3010 N N . ARG B 1 150 ? -9.32 24.875 -2.736 1 96.25 150 ARG B N 1
ATOM 3011 C CA . ARG B 1 150 ? -10.484 25.5 -3.375 1 96.25 150 ARG B CA 1
ATOM 3012 C C . ARG B 1 150 ? -11.602 24.484 -3.574 1 96.25 150 ARG B C 1
ATOM 3014 O O . ARG B 1 150 ? -12.766 24.75 -3.268 1 96.25 150 ARG B O 1
ATOM 3021 N N . ALA B 1 151 ? -11.266 23.344 -4.043 1 94.94 151 ALA B N 1
ATOM 3022 C CA . ALA B 1 151 ? -12.25 22.297 -4.312 1 94.94 151 ALA B CA 1
ATOM 3023 C C . ALA B 1 151 ? -12.945 21.859 -3.031 1 94.94 151 ALA B C 1
ATOM 3025 O O . ALA B 1 151 ? -14.133 21.516 -3.043 1 94.94 151 ALA B O 1
ATOM 3026 N N . MET B 1 152 ? -12.195 21.922 -1.975 1 93.31 152 MET B N 1
ATOM 3027 C CA . MET B 1 152 ? -12.719 21.438 -0.695 1 93.31 152 MET B CA 1
ATOM 3028 C C . MET B 1 152 ? -13.414 22.578 0.061 1 93.31 152 MET B C 1
ATOM 3030 O O . MET B 1 152 ? -14.133 22.328 1.028 1 93.31 152 MET B O 1
ATOM 3034 N N . GLY B 1 153 ? -13.18 23.781 -0.349 1 91.31 153 GLY B N 1
ATOM 3035 C CA . GLY B 1 153 ? -13.734 24.938 0.352 1 91.31 153 GLY B CA 1
ATOM 3036 C C . GLY B 1 153 ? -13.047 25.219 1.675 1 91.31 153 GLY B C 1
ATOM 3037 O O . GLY B 1 153 ? -13.703 25.594 2.65 1 91.31 153 GLY B O 1
ATOM 3038 N N . VAL B 1 154 ? -11.711 24.906 1.69 1 92.19 154 VAL B N 1
ATOM 3039 C CA . VAL B 1 154 ? -10.977 25.188 2.918 1 92.19 154 VAL B CA 1
ATOM 3040 C C . VAL B 1 154 ? -9.953 26.297 2.676 1 92.19 154 VAL B C 1
ATOM 3042 O O . VAL B 1 154 ? -9.656 26.625 1.526 1 92.19 154 VAL B O 1
ATOM 3045 N N . CYS B 1 155 ? -9.484 26.859 3.832 1 93.88 155 CYS B N 1
ATOM 3046 C CA . CYS B 1 155 ? -8.508 27.938 3.75 1 93.88 155 CYS B CA 1
ATOM 3047 C C . CYS B 1 155 ? -7.086 27.391 3.896 1 93.88 155 CYS B C 1
ATOM 3049 O O . CYS B 1 155 ? -6.715 26.906 4.961 1 93.88 155 CYS B O 1
ATOM 3051 N N . LEU B 1 156 ? -6.348 27.453 2.863 1 95.94 156 LEU B N 1
ATOM 3052 C CA . LEU B 1 156 ? -4.949 27.047 2.932 1 95.94 156 LEU B CA 1
ATOM 3053 C C . LEU B 1 156 ? -4.105 28.094 3.641 1 95.94 156 LEU B C 1
ATOM 3055 O O . LEU B 1 156 ? -3.998 29.234 3.168 1 95.94 156 LEU B O 1
ATOM 3059 N N . PRO B 1 157 ? -3.586 27.797 4.75 1 94.94 157 PRO B N 1
ATOM 3060 C CA . PRO B 1 157 ? -2.746 28.781 5.434 1 94.94 157 PRO B CA 1
ATOM 3061 C C . PRO B 1 157 ? -1.46 29.094 4.668 1 94.94 157 PRO B C 1
ATOM 3063 O O . PRO B 1 157 ? -1.037 28.297 3.82 1 94.94 157 PRO B O 1
ATOM 3066 N N . ALA B 1 158 ? -0.904 30.25 4.988 1 93.5 158 ALA B N 1
ATOM 3067 C CA . ALA B 1 158 ? 0.416 30.562 4.449 1 93.5 158 ALA B CA 1
ATOM 3068 C C . ALA B 1 158 ? 1.483 29.641 5.039 1 93.5 158 ALA B C 1
ATOM 3070 O O . ALA B 1 158 ? 1.68 29.625 6.258 1 93.5 158 ALA B O 1
ATOM 3071 N N . CYS B 1 159 ? 2.051 28.859 4.141 1 95.38 159 CYS B N 1
ATOM 3072 C CA . CYS B 1 159 ? 3.104 27.953 4.586 1 95.38 159 CYS B CA 1
ATOM 3073 C C . CYS B 1 159 ? 4.008 27.562 3.424 1 95.38 159 CYS B C 1
ATOM 3075 O O . CYS B 1 159 ? 3.732 27.906 2.273 1 95.38 159 CYS B O 1
ATOM 3077 N N . CYS B 1 160 ? 5.133 26.938 3.744 1 96.25 160 CYS B N 1
ATOM 3078 C CA . CYS B 1 160 ? 6.121 26.531 2.752 1 96.25 160 CYS B CA 1
ATOM 3079 C C . CYS B 1 160 ? 5.551 25.453 1.829 1 96.25 160 CYS B C 1
ATOM 3081 O O . CYS B 1 160 ? 4.809 24.578 2.273 1 96.25 160 CYS B O 1
ATOM 3083 N N . ARG B 1 161 ? 5.863 25.578 0.542 1 98.31 161 ARG B N 1
ATOM 3084 C CA . ARG B 1 161 ? 5.562 24.531 -0.429 1 98.31 161 ARG B CA 1
ATOM 3085 C C . ARG B 1 161 ? 6.746 23.578 -0.59 1 98.31 161 ARG B C 1
ATOM 3087 O O . ARG B 1 161 ? 7.879 24.016 -0.79 1 98.31 161 ARG B O 1
ATOM 3094 N N . VAL B 1 162 ? 6.484 22.281 -0.482 1 98.88 162 VAL B N 1
ATOM 3095 C CA . VAL B 1 162 ? 7.602 21.344 -0.447 1 98.88 162 VAL B CA 1
ATOM 3096 C C .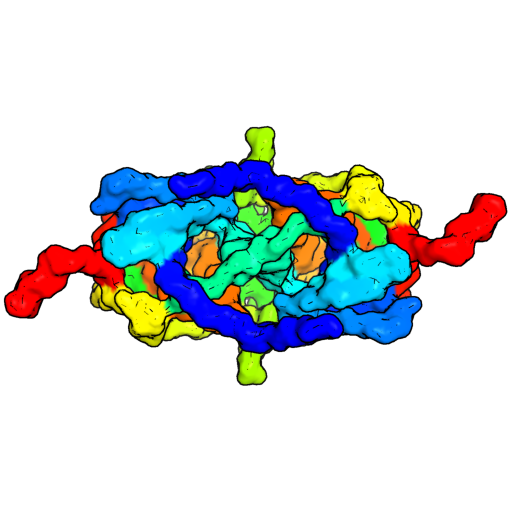 VAL B 1 162 ? 7.285 20.141 -1.313 1 98.88 162 VAL B C 1
ATOM 3098 O O . VAL B 1 162 ? 6.117 19.844 -1.576 1 98.88 162 VAL B O 1
ATOM 3101 N N . LYS B 1 163 ? 8.32 19.484 -1.845 1 98.88 163 LYS B N 1
ATOM 3102 C CA . LYS B 1 163 ? 8.242 18.172 -2.451 1 98.88 163 LYS B CA 1
ATOM 3103 C C . LYS B 1 163 ? 8.5 17.078 -1.42 1 98.88 163 LYS B C 1
ATOM 3105 O O . LYS B 1 163 ? 9.461 17.156 -0.645 1 98.88 163 LYS B O 1
ATOM 3110 N N . SER B 1 164 ? 7.672 16.094 -1.411 1 98.88 164 SER B N 1
ATOM 3111 C CA . SER B 1 164 ? 7.73 15.086 -0.361 1 98.88 164 SER B CA 1
ATOM 3112 C C . SER B 1 164 ? 8.086 13.711 -0.932 1 98.88 164 SER B C 1
ATOM 3114 O O . SER B 1 16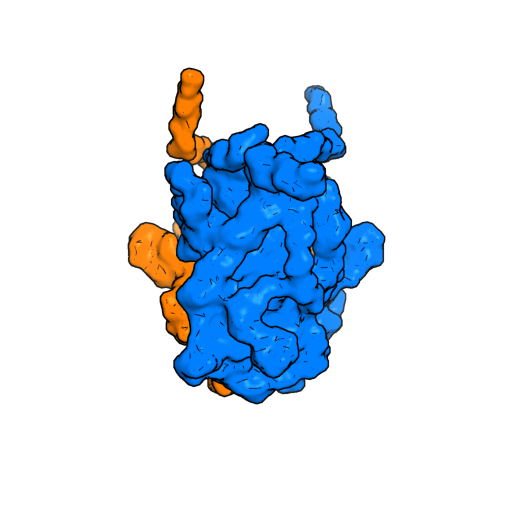4 ? 7.754 13.406 -2.078 1 98.88 164 SER B O 1
ATOM 3116 N N . LEU B 1 165 ? 8.805 12.984 -0.16 1 98.81 165 LEU B N 1
ATOM 3117 C CA . LEU B 1 165 ? 9.148 11.594 -0.424 1 98.81 165 LEU B CA 1
ATOM 3118 C C . LEU B 1 165 ? 8.461 10.664 0.572 1 98.81 165 LEU B C 1
ATOM 3120 O O . LEU B 1 165 ? 8.594 10.836 1.785 1 98.81 165 LEU B O 1
ATOM 3124 N N . SER B 1 166 ? 7.664 9.719 0.074 1 98.81 166 SER B N 1
ATOM 3125 C CA . SER B 1 166 ? 7.031 8.711 0.915 1 98.81 166 SER B CA 1
ATOM 3126 C C . SER B 1 166 ? 7.797 7.395 0.87 1 98.81 166 SER B C 1
ATOM 3128 O O . SER B 1 166 ? 8.125 6.898 -0.21 1 98.81 166 SER B O 1
ATOM 3130 N N . VAL B 1 167 ? 8.078 6.852 2.062 1 98.38 167 VAL B N 1
ATOM 3131 C CA . VAL B 1 167 ? 8.82 5.598 2.105 1 98.38 167 VAL B CA 1
ATOM 3132 C C . VAL B 1 167 ? 8.125 4.617 3.049 1 98.38 167 VAL B C 1
ATOM 3134 O O . VAL B 1 167 ? 7.449 5.031 3.992 1 98.38 167 VAL B O 1
ATOM 3137 N N . ALA B 1 168 ? 8.289 3.32 2.74 1 97.62 168 ALA B N 1
ATOM 3138 C CA . ALA B 1 168 ? 7.922 2.285 3.705 1 97.62 168 ALA B CA 1
ATOM 3139 C C . ALA B 1 168 ? 9.039 2.066 4.723 1 97.62 168 ALA B C 1
ATOM 3141 O O . ALA B 1 168 ? 8.781 1.729 5.879 1 97.62 168 ALA B O 1
ATOM 3142 N N . GLY B 1 169 ? 10.25 2.162 4.242 1 96.94 169 GLY B N 1
ATOM 3143 C CA . GLY B 1 169 ? 11.43 2.109 5.09 1 96.94 169 GLY B CA 1
ATOM 3144 C C . GLY B 1 169 ? 12.047 3.473 5.332 1 96.94 169 GLY B C 1
ATOM 3145 O O . GLY B 1 169 ? 12.742 4.008 4.469 1 96.94 169 GLY B O 1
ATOM 3146 N N . VAL B 1 170 ? 11.93 3.98 6.52 1 97.81 170 VAL B N 1
ATOM 3147 C CA . VAL B 1 170 ? 12.375 5.324 6.871 1 97.81 170 VAL B CA 1
ATOM 3148 C C . VAL B 1 170 ? 13.898 5.391 6.832 1 97.81 170 VAL B C 1
ATOM 3150 O O . VAL B 1 170 ? 14.578 4.449 7.254 1 97.81 170 VAL B O 1
ATOM 3153 N N . SER B 1 171 ? 14.375 6.516 6.355 1 97.25 171 SER B N 1
ATOM 3154 C CA . SER B 1 171 ? 15.82 6.703 6.277 1 97.25 171 SER B CA 1
ATOM 3155 C C . SER B 1 171 ? 16.453 6.676 7.664 1 97.25 171 SER B C 1
ATOM 3157 O O . SER B 1 171 ? 16.172 7.539 8.5 1 97.25 171 SER B O 1
ATOM 3159 N N . GLY B 1 172 ? 17.422 5.781 7.797 1 95.88 172 GLY B N 1
ATOM 3160 C CA . GLY B 1 172 ? 18.031 5.629 9.109 1 95.88 172 GLY B CA 1
ATOM 3161 C C . GLY B 1 172 ? 19.438 6.203 9.18 1 95.88 172 GLY B C 1
ATOM 3162 O O . GLY B 1 172 ? 20.047 6.219 10.25 1 95.88 172 GLY B O 1
ATOM 3163 N N . THR B 1 173 ? 19.969 6.672 8.062 1 95.88 173 THR B N 1
ATOM 3164 C CA . THR B 1 173 ? 21.312 7.242 8.023 1 95.88 173 THR B CA 1
ATOM 3165 C C . THR B 1 173 ? 21.312 8.539 7.219 1 95.88 173 THR B C 1
ATOM 3167 O O . THR B 1 173 ? 20.484 8.734 6.336 1 95.88 173 THR B O 1
ATOM 3170 N N . LEU B 1 174 ? 22.281 9.352 7.574 1 96.38 174 LEU B N 1
ATOM 3171 C CA . LEU B 1 174 ? 22.438 10.609 6.852 1 96.38 174 LEU B CA 1
ATOM 3172 C C . LEU B 1 174 ? 22.828 10.352 5.398 1 96.38 174 LEU B C 1
ATOM 3174 O O . LEU B 1 174 ? 22.438 11.109 4.504 1 96.38 174 LEU B O 1
ATOM 3178 N N . GLU B 1 175 ? 23.531 9.289 5.176 1 95.06 175 GLU B N 1
ATOM 3179 C CA . GLU B 1 175 ? 23.938 8.922 3.822 1 95.06 175 GLU B CA 1
ATOM 3180 C C . GLU B 1 175 ? 22.734 8.57 2.959 1 95.06 175 GLU B C 1
ATOM 3182 O O . GLU B 1 175 ? 22.609 9.047 1.829 1 95.06 175 GLU B O 1
ATOM 3187 N N . GLN B 1 176 ? 21.875 7.781 3.492 1 94.06 176 GLN B N 1
ATOM 3188 C CA . GLN B 1 176 ? 20.656 7.422 2.777 1 94.06 176 GLN B CA 1
ATOM 3189 C C . GLN B 1 176 ? 19.781 8.648 2.531 1 94.06 176 GLN B C 1
ATOM 3191 O O . GLN B 1 176 ? 19.203 8.797 1.454 1 94.06 176 GLN B O 1
ATOM 3196 N N . ALA B 1 177 ? 19.703 9.445 3.529 1 97.44 177 ALA B N 1
ATOM 3197 C CA . ALA B 1 177 ? 18.938 10.672 3.412 1 97.44 177 ALA B CA 1
ATOM 3198 C C . ALA B 1 177 ? 19.469 11.555 2.281 1 97.44 177 ALA B C 1
ATOM 3200 O O . ALA B 1 177 ? 18.688 12.078 1.478 1 97.44 177 ALA B O 1
ATOM 3201 N N . ALA B 1 178 ? 20.75 11.688 2.217 1 96.81 178 ALA B N 1
ATOM 3202 C CA . ALA B 1 178 ? 21.375 12.523 1.188 1 96.81 178 ALA B CA 1
ATOM 3203 C C . ALA B 1 178 ? 21.109 11.953 -0.204 1 96.81 178 ALA B C 1
ATOM 3205 O O . ALA B 1 178 ? 20.844 12.703 -1.147 1 96.81 178 ALA B O 1
ATOM 3206 N N . CYS B 1 179 ? 21.156 10.68 -0.331 1 94.94 179 CYS B N 1
ATOM 3207 C CA . CYS B 1 179 ? 20.891 10.023 -1.603 1 94.94 179 CYS B CA 1
ATOM 3208 C C . CYS B 1 179 ? 19.453 10.297 -2.072 1 94.94 179 CYS B C 1
ATOM 3210 O O . CYS B 1 179 ? 19.25 10.688 -3.223 1 94.94 179 CYS B O 1
ATOM 3212 N N . TYR B 1 180 ? 18.5 10.141 -1.189 1 96.44 180 TYR B N 1
ATOM 3213 C CA . TYR B 1 180 ? 17.109 10.359 -1.524 1 96.44 180 TYR B CA 1
ATOM 3214 C C . TYR B 1 180 ? 16.844 11.82 -1.865 1 96.44 180 TYR B C 1
ATOM 3216 O O . TYR B 1 180 ? 16.156 12.125 -2.842 1 96.44 180 TYR B O 1
ATOM 3224 N N . ARG B 1 181 ? 17.375 12.688 -1.068 1 97.94 181 ARG B N 1
ATOM 3225 C CA . ARG B 1 181 ? 17.219 14.117 -1.32 1 97.94 181 ARG B CA 1
ATOM 3226 C C . ARG B 1 181 ? 17.688 14.484 -2.719 1 97.94 181 ARG B C 1
ATOM 3228 O O . ARG B 1 181 ? 17 15.18 -3.461 1 97.94 181 ARG B O 1
ATOM 3235 N N . HIS B 1 182 ? 18.844 13.992 -3.072 1 96.62 182 HIS B N 1
ATOM 3236 C CA . HIS B 1 182 ? 19.453 14.328 -4.348 1 96.62 182 HIS B CA 1
ATOM 3237 C C . HIS B 1 182 ? 18.719 13.68 -5.512 1 96.62 182 HIS B C 1
ATOM 3239 O O . HIS B 1 182 ? 18.391 14.344 -6.492 1 96.62 182 HIS B O 1
ATOM 3245 N N . ARG B 1 183 ? 18.406 12.453 -5.406 1 95.38 183 ARG B N 1
ATOM 3246 C CA . ARG B 1 183 ? 17.828 11.695 -6.508 1 95.38 183 ARG B CA 1
ATOM 3247 C C . ARG B 1 183 ? 16.406 12.141 -6.797 1 95.38 183 ARG B C 1
ATOM 3249 O O . ARG B 1 183 ? 15.969 12.148 -7.953 1 95.38 183 ARG B O 1
ATOM 3256 N N . TYR B 1 184 ? 15.656 12.555 -5.754 1 97 184 TYR B N 1
ATOM 3257 C CA . TYR B 1 184 ? 14.227 12.797 -5.938 1 97 184 TYR B CA 1
ATOM 3258 C C . TYR B 1 184 ? 13.898 14.273 -5.734 1 97 184 TYR B C 1
ATOM 3260 O O . TYR B 1 184 ? 12.734 14.672 -5.828 1 97 184 TYR B O 1
ATOM 3268 N N . ASP B 1 185 ? 14.93 15.047 -5.492 1 97.88 185 ASP B N 1
ATOM 3269 C CA . ASP B 1 185 ? 14.703 16.469 -5.211 1 97.88 185 ASP B CA 1
ATOM 3270 C C . ASP B 1 185 ? 13.617 16.641 -4.152 1 97.88 185 ASP B C 1
ATOM 3272 O O . ASP B 1 185 ? 12.664 17.391 -4.359 1 97.88 185 ASP B O 1
ATOM 3276 N N . ALA B 1 186 ? 13.766 15.945 -3.062 1 98.44 186 ALA B N 1
ATOM 3277 C CA . ALA B 1 186 ? 12.758 15.922 -2.004 1 98.44 186 ALA B CA 1
ATOM 3278 C C . ALA B 1 186 ? 13.148 16.859 -0.86 1 98.44 186 ALA B C 1
ATOM 3280 O O . ALA B 1 186 ? 14.328 16.953 -0.501 1 98.44 186 ALA B O 1
ATOM 3281 N N . ASP B 1 187 ? 12.148 17.469 -0.254 1 98.88 187 ASP B N 1
ATOM 3282 C CA . ASP B 1 187 ? 12.367 18.375 0.875 1 98.88 187 ASP B CA 1
ATOM 3283 C C . ASP B 1 187 ? 12.047 17.672 2.199 1 98.88 187 ASP B C 1
ATOM 3285 O O . ASP B 1 187 ? 12.672 17.953 3.223 1 98.88 187 ASP B O 1
ATOM 3289 N N . ILE B 1 188 ? 11.07 16.781 2.164 1 98.94 188 ILE B N 1
ATOM 3290 C CA . ILE B 1 188 ? 10.648 16.141 3.4 1 98.94 188 ILE B CA 1
ATOM 3291 C C . ILE B 1 188 ? 10.375 14.664 3.141 1 98.94 188 ILE B C 1
ATOM 3293 O O . ILE B 1 188 ? 10.242 14.242 1.989 1 98.94 188 ILE B O 1
ATOM 3297 N N . GLU B 1 189 ? 10.398 13.875 4.223 1 98.88 189 GLU B N 1
ATOM 3298 C CA . GLU B 1 189 ? 10.125 12.438 4.184 1 98.88 189 GLU B CA 1
ATOM 3299 C C . GLU B 1 189 ? 8.922 12.078 5.051 1 98.88 189 GLU B C 1
ATOM 3301 O O . GLU B 1 189 ? 8.797 12.57 6.176 1 98.88 189 GLU B O 1
ATOM 3306 N N . ASN B 1 190 ? 8.023 11.375 4.551 1 98.81 190 ASN B N 1
ATOM 3307 C CA . ASN B 1 190 ? 6.902 10.797 5.285 1 98.81 190 ASN B CA 1
ATOM 3308 C C . ASN B 1 190 ? 6.668 9.344 4.887 1 98.81 190 ASN B C 1
ATOM 3310 O O . ASN B 1 190 ? 7.488 8.742 4.191 1 98.81 190 ASN B O 1
ATOM 3314 N N . MET B 1 191 ? 5.52 8.766 5.406 1 98.69 191 MET B N 1
ATOM 3315 C CA . MET B 1 191 ? 5.371 7.336 5.16 1 98.69 191 MET B CA 1
ATOM 3316 C C . MET B 1 191 ? 4.051 7.043 4.457 1 98.69 191 MET B C 1
ATOM 3318 O O . MET B 1 191 ? 3.809 5.91 4.027 1 98.69 191 MET B O 1
ATOM 3322 N N . GLU B 1 192 ? 3.182 8.07 4.344 1 98.81 192 GLU B N 1
ATOM 3323 C CA . GLU B 1 192 ? 1.843 7.73 3.877 1 98.81 192 GLU B CA 1
ATOM 3324 C C . GLU B 1 192 ? 1.441 8.578 2.674 1 98.81 192 GLU B C 1
ATOM 3326 O O . GLU B 1 192 ? 0.505 8.234 1.95 1 98.81 192 GLU B O 1
ATOM 3331 N N . GLY B 1 193 ? 2.066 9.641 2.385 1 98.94 193 GLY B N 1
ATOM 3332 C CA . GLY B 1 193 ? 1.597 10.695 1.496 1 98.94 193 GLY B CA 1
ATOM 3333 C C . GLY B 1 193 ? 1.353 10.211 0.079 1 98.94 193 GLY B C 1
ATOM 3334 O O . GLY B 1 193 ? 0.319 10.516 -0.518 1 98.94 193 GLY B O 1
ATOM 3335 N N . PHE B 1 194 ? 2.305 9.445 -0.486 1 98.88 194 PHE B N 1
ATOM 3336 C CA . PHE B 1 194 ? 2.168 8.977 -1.86 1 98.88 194 PHE B CA 1
ATOM 3337 C C . PHE B 1 194 ? 0.926 8.102 -2.014 1 98.88 194 PHE B C 1
ATOM 3339 O O . PHE B 1 194 ? 0.151 8.281 -2.957 1 98.88 194 PHE B O 1
ATOM 3346 N N . ALA B 1 195 ? 0.77 7.172 -1.089 1 98.88 195 ALA B N 1
ATOM 3347 C CA . ALA B 1 195 ? -0.36 6.246 -1.162 1 98.88 195 ALA B CA 1
ATOM 3348 C C . ALA B 1 195 ? -1.687 7 -1.113 1 98.88 195 ALA B C 1
ATOM 3350 O O . ALA B 1 195 ? -2.615 6.684 -1.862 1 98.88 195 ALA B O 1
ATOM 3351 N N . LEU B 1 196 ? -1.789 7.992 -0.233 1 98.94 196 LEU B N 1
ATOM 3352 C CA . LEU B 1 196 ? -3.01 8.773 -0.085 1 98.94 196 LEU B CA 1
ATOM 3353 C C . LEU B 1 196 ? -3.264 9.625 -1.324 1 98.94 196 LEU B C 1
ATOM 3355 O O . LEU B 1 196 ? -4.387 9.68 -1.826 1 98.94 196 LEU B O 1
ATOM 3359 N N . ALA B 1 197 ? -2.217 10.273 -1.82 1 98.88 197 ALA B N 1
ATOM 3360 C CA . ALA B 1 197 ? -2.326 11.086 -3.031 1 98.88 197 ALA B CA 1
ATOM 3361 C C . ALA B 1 197 ? -2.748 10.234 -4.227 1 98.88 197 ALA B C 1
ATOM 3363 O O . ALA B 1 197 ? -3.615 10.633 -5.004 1 98.88 197 ALA B O 1
ATOM 3364 N N . TRP B 1 198 ? -2.09 9.07 -4.316 1 98.75 198 TRP B N 1
ATOM 3365 C CA . TRP B 1 198 ? -2.385 8.156 -5.418 1 98.75 198 TRP B CA 1
ATOM 3366 C C . TRP B 1 198 ? -3.836 7.691 -5.367 1 98.75 198 TRP B C 1
ATOM 3368 O O . TRP B 1 198 ? -4.527 7.688 -6.387 1 98.75 198 TRP B O 1
ATOM 3378 N N . ALA B 1 199 ? -4.312 7.34 -4.184 1 98.69 199 ALA B N 1
ATOM 3379 C CA . ALA B 1 199 ? -5.703 6.922 -4.012 1 98.69 199 ALA B CA 1
ATOM 3380 C C . ALA B 1 199 ? -6.664 8.016 -4.477 1 98.69 199 ALA B C 1
ATOM 3382 O O . ALA B 1 199 ? -7.609 7.742 -5.219 1 98.69 199 ALA B O 1
ATOM 3383 N N . CYS B 1 200 ? -6.41 9.211 -4.086 1 98.44 200 CYS B N 1
ATOM 3384 C CA . CYS B 1 200 ? -7.285 10.328 -4.426 1 98.44 200 CYS B CA 1
ATOM 3385 C C . CYS B 1 200 ? -7.227 10.633 -5.918 1 98.44 200 CYS B C 1
ATOM 3387 O O . CYS B 1 200 ? -8.258 10.906 -6.543 1 98.44 200 CYS B O 1
ATOM 3389 N N . LEU B 1 201 ? -6.023 10.547 -6.469 1 98 201 LEU B N 1
ATOM 3390 C CA . LEU B 1 201 ? -5.859 10.797 -7.898 1 98 201 LEU B CA 1
ATOM 3391 C C . LEU B 1 201 ? -6.645 9.789 -8.719 1 98 201 LEU B C 1
ATOM 3393 O O . LEU B 1 201 ? -7.387 10.164 -9.633 1 98 201 LEU B O 1
ATOM 3397 N N . THR B 1 202 ? -6.508 8.5 -8.398 1 96.75 202 THR B N 1
ATOM 3398 C CA . THR B 1 202 ? -7.145 7.434 -9.164 1 96.75 202 THR B CA 1
ATOM 3399 C C . THR B 1 202 ? -8.664 7.508 -9.031 1 96.75 202 THR B C 1
ATOM 3401 O O . THR B 1 202 ? -9.391 7.082 -9.93 1 96.75 202 THR B O 1
ATOM 3404 N N . GLN B 1 203 ? -9.133 8.086 -7.922 1 96.06 203 GLN B N 1
ATOM 3405 C CA . GLN B 1 203 ? -10.57 8.156 -7.684 1 96.06 203 GLN B CA 1
ATOM 3406 C C . GLN B 1 203 ? -11.109 9.562 -7.965 1 96.06 203 GLN B C 1
ATOM 3408 O O . GLN B 1 203 ? -12.266 9.859 -7.672 1 96.06 203 GLN B O 1
ATOM 3413 N N . GLU B 1 204 ? -10.25 10.43 -8.477 1 95 204 GLU B N 1
ATOM 3414 C CA . GLU B 1 204 ? -10.609 11.797 -8.852 1 95 204 GLU B CA 1
ATOM 3415 C C . GLU B 1 204 ? -11.195 12.555 -7.664 1 95 204 GLU B C 1
ATOM 3417 O O . GLU B 1 204 ? -12.242 13.195 -7.785 1 95 204 GLU B O 1
ATOM 3422 N N . VAL B 1 205 ? -10.578 12.453 -6.535 1 97.38 205 VAL B N 1
ATOM 3423 C CA . VAL B 1 205 ? -10.953 13.148 -5.312 1 97.38 205 VAL B CA 1
ATOM 3424 C C . VAL B 1 205 ? -9.922 14.234 -5.004 1 97.38 205 VAL B C 1
ATOM 3426 O O . VAL B 1 205 ? -8.719 13.977 -5.023 1 97.38 205 VAL B O 1
ATOM 3429 N N . PRO B 1 206 ? -10.367 15.5 -4.727 1 98 206 PRO B N 1
ATOM 3430 C CA . PRO B 1 206 ? -9.422 16.531 -4.312 1 98 206 PRO B CA 1
ATOM 3431 C C . PRO B 1 206 ? -8.594 16.125 -3.092 1 98 206 PRO B C 1
ATOM 3433 O O . PRO B 1 206 ? -9.117 15.484 -2.178 1 98 206 PRO B O 1
ATOM 3436 N N . PHE B 1 207 ? -7.312 16.516 -3.117 1 98.69 207 PHE B N 1
ATOM 3437 C CA . PHE B 1 207 ? -6.383 16.109 -2.072 1 98.69 207 PHE B CA 1
ATOM 3438 C C . PHE B 1 207 ? -5.535 17.281 -1.603 1 98.69 207 PHE B C 1
ATOM 3440 O O . PHE B 1 207 ? -5.082 18.094 -2.416 1 98.69 207 PHE B O 1
ATOM 3447 N N . LEU B 1 208 ? -5.418 17.375 -0.339 1 98.75 208 LEU B N 1
ATOM 3448 C CA . LEU B 1 208 ? -4.562 18.375 0.299 1 98.75 208 LEU B CA 1
ATOM 3449 C C . LEU B 1 208 ? -3.707 17.734 1.389 1 98.75 208 LEU B C 1
ATOM 3451 O O . LEU B 1 208 ? -4.219 16.984 2.225 1 98.75 208 LEU B O 1
ATOM 3455 N N . GLU B 1 209 ? -2.391 17.969 1.36 1 98.94 209 GLU B N 1
ATOM 3456 C CA . GLU B 1 209 ? -1.458 17.406 2.33 1 98.94 209 GLU B CA 1
ATOM 3457 C C . GLU B 1 209 ? -0.621 18.5 2.992 1 98.94 209 GLU B C 1
ATOM 3459 O O . GLU B 1 209 ? 0.085 19.25 2.312 1 98.94 209 GLU B O 1
ATOM 3464 N N . LEU B 1 210 ? -0.744 18.609 4.285 1 98.88 210 LEU B N 1
ATOM 3465 C CA . LEU B 1 210 ? 0.12 19.469 5.082 1 98.88 210 LEU B CA 1
ATOM 3466 C C . LEU B 1 210 ? 0.875 18.656 6.133 1 98.88 210 LEU B C 1
ATOM 3468 O O . LEU B 1 210 ? 0.36 17.656 6.637 1 98.88 210 LEU B O 1
ATOM 3472 N N . ARG B 1 211 ? 2.08 19.062 6.402 1 98.88 211 ARG B N 1
ATOM 3473 C CA . ARG B 1 211 ? 2.945 18.406 7.375 1 98.88 211 ARG B CA 1
ATOM 3474 C C . ARG B 1 211 ? 3.6 19.422 8.305 1 98.88 211 ARG B C 1
ATOM 3476 O O . ARG B 1 211 ? 3.787 20.578 7.926 1 98.88 211 ARG B O 1
ATOM 3483 N N . THR B 1 212 ? 3.861 19 9.469 1 98.88 212 THR B N 1
ATOM 3484 C CA . THR B 1 212 ? 4.738 19.734 10.375 1 98.88 212 THR B CA 1
ATOM 3485 C C . THR B 1 212 ? 6.047 18.984 10.594 1 98.88 212 THR B C 1
ATOM 3487 O O . THR B 1 212 ? 6.051 17.766 10.711 1 98.88 212 THR B O 1
ATOM 3490 N N . ILE B 1 213 ? 7.172 19.703 10.633 1 98.88 213 ILE B N 1
ATOM 3491 C CA . ILE B 1 213 ? 8.484 19.078 10.648 1 98.88 213 ILE B CA 1
ATOM 3492 C C . ILE B 1 213 ? 8.828 18.625 12.07 1 98.88 213 ILE B C 1
ATOM 3494 O O . ILE B 1 213 ? 8.875 19.453 12.992 1 98.88 213 ILE B O 1
ATOM 3498 N N . SER B 1 214 ? 9.117 17.344 12.211 1 98.75 214 SER B N 1
ATOM 3499 C CA . SER B 1 214 ? 9.344 16.797 13.539 1 98.75 214 SER B CA 1
ATOM 3500 C C . SER B 1 214 ? 10.812 16.422 13.734 1 98.75 214 SER B C 1
ATOM 3502 O O . SER B 1 214 ? 11.281 16.281 14.867 1 98.75 214 SER B O 1
ATOM 3504 N N . ASN B 1 215 ? 11.555 16.25 12.617 1 98.75 215 ASN B N 1
ATOM 3505 C CA . ASN B 1 215 ? 12.906 15.711 12.75 1 98.75 215 ASN B CA 1
ATOM 3506 C C . ASN B 1 215 ? 13.727 15.953 11.484 1 98.75 215 ASN B C 1
ATOM 3508 O O . ASN B 1 215 ? 13.18 16.312 10.445 1 98.75 215 ASN B O 1
ATOM 3512 N N . ARG B 1 216 ? 15.055 15.711 11.68 1 98.75 216 ARG B N 1
ATOM 3513 C CA . ARG B 1 216 ? 15.961 15.617 10.531 1 98.75 216 ARG B CA 1
ATOM 3514 C C . ARG B 1 216 ? 15.984 14.203 9.969 1 98.75 216 ARG B C 1
ATOM 3516 O O . ARG B 1 216 ? 16.281 13.242 10.688 1 98.75 216 ARG B O 1
ATOM 3523 N N . VAL B 1 217 ? 15.766 14.062 8.727 1 98.62 217 VAL B N 1
ATOM 3524 C CA . VAL B 1 217 ? 15.773 12.75 8.086 1 98.62 217 VAL B CA 1
ATOM 3525 C C . VAL B 1 217 ? 17.156 12.109 8.227 1 98.62 217 VAL B C 1
ATOM 3527 O O . VAL B 1 217 ? 18.172 12.758 7.98 1 98.62 217 VAL B O 1
ATOM 3530 N N . GLY B 1 218 ? 17.172 10.875 8.703 1 97.69 218 GLY B N 1
ATOM 3531 C CA . GLY B 1 218 ? 18.406 10.102 8.773 1 97.69 218 GLY B CA 1
ATOM 3532 C C . GLY B 1 218 ? 19.109 10.242 10.102 1 97.69 218 GLY B C 1
ATOM 3533 O O . GLY B 1 218 ? 20.094 9.531 10.367 1 97.69 218 GLY B O 1
ATOM 3534 N N . SER B 1 219 ? 18.625 11.164 10.906 1 96.5 219 SER B N 1
ATOM 3535 C CA . SER B 1 219 ? 19.297 11.406 12.18 1 96.5 219 SER B CA 1
ATOM 3536 C C . SER B 1 219 ? 18.5 10.859 13.344 1 96.5 219 SER B C 1
ATOM 3538 O O . SER B 1 219 ? 17.266 10.938 13.352 1 96.5 219 SER B O 1
ATOM 3540 N N . ARG B 1 220 ? 19.219 10.32 14.32 1 90.06 220 ARG B N 1
ATOM 3541 C CA . ARG B 1 220 ? 18.562 9.867 15.539 1 90.06 220 ARG B CA 1
ATOM 3542 C C . ARG B 1 220 ? 19.078 10.648 16.75 1 90.06 220 ARG B C 1
ATOM 3544 O O . ARG B 1 220 ? 18.75 10.305 17.891 1 90.06 220 ARG B O 1
ATOM 3551 N N . ALA B 1 221 ? 19.781 11.656 16.406 1 93.19 221 ALA B N 1
ATOM 3552 C CA . ALA B 1 221 ? 20.25 12.531 17.484 1 93.19 221 ALA B CA 1
ATOM 3553 C C . ALA B 1 221 ? 19.078 13.297 18.109 1 93.19 221 ALA B C 1
ATOM 3555 O O . ALA B 1 221 ? 18.234 13.828 17.406 1 93.19 221 ALA B O 1
ATOM 3556 N N . ALA B 1 222 ? 19.047 13.383 19.344 1 91.56 222 ALA B N 1
ATOM 3557 C CA . ALA B 1 222 ? 17.938 13.969 20.078 1 91.56 222 ALA B CA 1
ATOM 3558 C C . ALA B 1 222 ? 17.688 15.414 19.656 1 91.56 222 ALA B C 1
ATOM 3560 O O . ALA B 1 222 ? 16.547 15.844 19.531 1 91.56 222 ALA B O 1
ATOM 3561 N N . GLY B 1 223 ? 18.719 16.156 19.438 1 94.06 223 GLY B N 1
ATOM 3562 C CA . GLY B 1 223 ? 18.625 17.547 19.062 1 94.06 223 GLY B CA 1
ATOM 3563 C C . GLY B 1 223 ? 18.031 17.766 17.688 1 94.06 223 GLY B C 1
ATOM 3564 O O . GLY B 1 223 ? 17.641 18.875 17.328 1 94.06 223 GLY B O 1
ATOM 3565 N N . ASP B 1 224 ? 17.969 16.688 16.984 1 96.94 224 ASP B N 1
ATOM 3566 C CA . ASP B 1 224 ? 17.453 16.766 15.617 1 96.94 224 ASP B CA 1
ATOM 3567 C C . ASP B 1 224 ? 15.977 16.375 15.562 1 96.94 224 ASP B C 1
ATOM 3569 O O . ASP B 1 224 ? 15.422 16.188 14.477 1 96.94 224 ASP B O 1
ATOM 3573 N N . TRP B 1 225 ? 15.375 16.234 16.781 1 96.44 225 TRP B N 1
ATOM 3574 C CA . TRP B 1 225 ? 13.984 15.789 16.875 1 96.44 225 TRP B CA 1
ATOM 3575 C C . TRP B 1 225 ? 13.188 16.688 17.812 1 96.44 225 TRP B C 1
ATOM 3577 O O . TRP B 1 225 ? 13.703 17.125 18.844 1 96.44 225 TRP B O 1
ATOM 3587 N N . ASN B 1 226 ? 12 16.938 17.5 1 98.12 226 ASN B N 1
ATOM 3588 C CA . ASN B 1 226 ? 11.016 17.531 18.391 1 98.12 226 ASN B CA 1
ATOM 3589 C C . ASN B 1 226 ? 9.594 17.141 18 1 98.12 226 ASN B C 1
ATOM 3591 O O . ASN B 1 226 ? 8.836 17.984 17.5 1 98.12 226 ASN B O 1
ATOM 3595 N N . LEU B 1 227 ? 9.25 15.945 18.297 1 97.62 227 LEU B N 1
ATOM 3596 C CA . LEU B 1 227 ? 7.961 15.383 17.906 1 97.62 227 LEU B CA 1
ATOM 3597 C C . LEU B 1 227 ? 6.816 16.094 18.625 1 97.62 227 LEU B C 1
ATOM 3599 O O . LEU B 1 227 ? 5.809 16.438 18 1 97.62 227 LEU B O 1
ATOM 3603 N N . LYS B 1 228 ? 6.98 16.328 19.875 1 97.81 228 LYS B N 1
ATOM 3604 C CA . LYS B 1 228 ? 5.934 16.953 20.688 1 97.81 228 LYS B CA 1
ATOM 3605 C C . LYS B 1 228 ? 5.551 18.328 20.125 1 97.81 228 LYS B C 1
ATOM 3607 O O . LYS B 1 228 ? 4.367 18.609 19.938 1 97.81 228 LYS B O 1
ATOM 3612 N N . ALA B 1 229 ? 6.531 19.094 19.844 1 98.19 229 ALA B N 1
ATOM 3613 C CA . ALA B 1 229 ? 6.277 20.438 19.344 1 98.19 229 ALA B CA 1
ATOM 3614 C C . ALA B 1 229 ? 5.66 20.391 17.953 1 98.19 229 ALA B C 1
ATOM 3616 O O . ALA B 1 229 ? 4.797 21.219 17.625 1 98.19 229 ALA B O 1
ATOM 3617 N N . ALA B 1 230 ? 6.152 19.5 17.125 1 98.62 230 ALA B N 1
ATOM 3618 C CA . ALA B 1 230 ? 5.582 19.344 15.781 1 98.62 230 ALA B CA 1
ATOM 3619 C C . ALA B 1 230 ? 4.109 18.953 15.859 1 98.62 230 ALA B C 1
ATOM 3621 O O . ALA B 1 230 ? 3.279 19.5 15.133 1 98.62 230 ALA B O 1
ATOM 3622 N N . LEU B 1 231 ? 3.793 18.047 16.719 1 98.62 231 LEU B N 1
ATOM 3623 C CA . LEU B 1 231 ? 2.414 17.609 16.922 1 98.62 231 LEU B CA 1
ATOM 3624 C C . LEU B 1 231 ? 1.544 18.766 17.391 1 98.62 231 LEU B C 1
ATOM 3626 O O . LEU B 1 231 ? 0.408 18.922 16.938 1 98.62 231 LEU B O 1
ATOM 3630 N N . ALA B 1 232 ? 2.047 19.594 18.219 1 98.12 232 ALA B N 1
ATOM 3631 C CA . ALA B 1 232 ? 1.299 20.703 18.797 1 98.12 232 ALA B CA 1
ATOM 3632 C C . ALA B 1 232 ? 0.918 21.719 17.719 1 98.12 232 ALA B C 1
ATOM 3634 O O . ALA B 1 232 ? 0.001 22.516 17.922 1 98.12 232 ALA B O 1
ATOM 3635 N N . ARG B 1 233 ? 1.586 21.672 16.578 1 98.06 233 ARG B N 1
ATOM 3636 C CA . ARG B 1 233 ? 1.306 22.609 15.5 1 98.06 233 ARG B CA 1
ATOM 3637 C C . ARG B 1 233 ? 0.121 22.141 14.664 1 98.06 233 ARG B C 1
ATOM 3639 O O . ARG B 1 233 ? -0.455 22.922 13.906 1 98.06 233 ARG B O 1
ATOM 3646 N N . LEU B 1 234 ? -0.292 20.875 14.766 1 98.25 234 LEU B N 1
ATOM 3647 C CA . LEU B 1 234 ? -1.334 20.328 13.906 1 98.25 234 LEU B CA 1
ATOM 3648 C C . LEU B 1 234 ? -2.695 20.922 14.258 1 98.25 234 LEU B C 1
ATOM 3650 O O . LEU B 1 234 ? -3.52 21.141 13.367 1 98.25 234 LEU B O 1
ATOM 3654 N N . GLY B 1 235 ? -2.977 21.188 15.461 1 96.38 235 GLY B N 1
ATOM 3655 C CA . GLY B 1 235 ? -4.219 21.812 15.883 1 96.38 235 GLY B CA 1
ATOM 3656 C C . GLY B 1 235 ? -4.465 23.156 15.219 1 96.38 235 GLY B C 1
ATOM 3657 O O . GLY B 1 235 ? -5.484 23.344 14.547 1 96.38 235 GLY B O 1
ATOM 3658 N N . PRO B 1 236 ? -3.516 24.062 15.414 1 95.94 236 PRO B N 1
ATOM 3659 C CA . PRO B 1 236 ? -3.621 25.375 14.758 1 95.94 236 PRO B CA 1
ATOM 3660 C C . PRO B 1 236 ? -3.781 25.25 13.25 1 95.94 236 PRO B C 1
ATOM 3662 O O . PRO B 1 236 ? -4.523 26.031 12.641 1 95.94 236 PRO B O 1
ATOM 3665 N N . VAL B 1 237 ? -3.105 24.297 12.617 1 96.88 237 VAL B N 1
ATOM 3666 C CA . VAL B 1 237 ? -3.238 24.078 11.18 1 96.88 237 VAL B CA 1
ATOM 3667 C C . VAL B 1 237 ? -4.676 23.688 10.844 1 96.88 237 VAL B C 1
ATOM 3669 O O . VAL B 1 237 ? -5.266 24.219 9.898 1 96.88 237 VAL B O 1
ATOM 3672 N N . THR B 1 238 ? -5.223 22.766 11.586 1 95.19 238 THR B N 1
ATOM 3673 C CA . THR B 1 238 ? -6.598 22.328 11.375 1 95.19 238 THR B CA 1
ATOM 3674 C C . THR B 1 238 ? -7.566 23.5 11.508 1 95.19 238 THR B C 1
ATOM 3676 O O . THR B 1 238 ? -8.461 23.672 10.68 1 95.19 238 THR B O 1
ATOM 3679 N N . GLN B 1 239 ? -7.371 24.328 12.484 1 91.94 239 GLN B N 1
ATOM 3680 C CA . GLN B 1 239 ? -8.227 25.5 12.703 1 91.94 239 GLN B CA 1
ATOM 3681 C C . GLN B 1 239 ? -8.125 26.484 11.547 1 91.94 239 GLN B C 1
ATOM 3683 O O . GLN B 1 239 ? -9.133 27.062 11.133 1 91.94 239 GLN B O 1
ATOM 3688 N N . ALA B 1 240 ? -6.938 26.625 11.102 1 93.69 240 ALA B N 1
ATOM 3689 C CA . ALA B 1 240 ? -6.727 27.547 9.992 1 93.69 240 ALA B CA 1
ATOM 3690 C C . ALA B 1 240 ? -7.434 27.062 8.727 1 93.69 240 ALA B C 1
ATOM 3692 O O . ALA B 1 240 ? -7.938 27.859 7.941 1 93.69 240 ALA B O 1
ATOM 3693 N N . LEU B 1 241 ? -7.434 25.781 8.516 1 93.62 241 LEU B N 1
ATOM 3694 C CA . LEU B 1 241 ? -8.078 25.188 7.348 1 93.62 241 LEU B CA 1
ATOM 3695 C C . LEU B 1 241 ? -9.594 25.344 7.434 1 93.62 241 LEU B C 1
ATOM 3697 O O . LEU B 1 241 ? -10.258 25.547 6.414 1 93.62 241 LEU B O 1
ATOM 3701 N N . TRP B 1 242 ? -10.094 25.172 8.602 1 87.94 242 TRP B N 1
ATOM 3702 C CA . TRP B 1 242 ? -11.531 25.25 8.852 1 87.94 242 TRP B CA 1
ATOM 3703 C C . TRP B 1 242 ? -11.852 26.328 9.875 1 87.94 242 TRP B C 1
ATOM 3705 O O . TRP B 1 242 ? -12.25 26.031 11 1 87.94 242 TRP B O 1
ATOM 3715 N N . PRO B 1 243 ? -11.766 27.594 9.383 1 76.12 243 PRO B N 1
ATOM 3716 C CA . PRO B 1 243 ? -12.016 28.672 10.336 1 76.12 243 PRO B CA 1
ATOM 3717 C C . PRO B 1 243 ? -13.461 28.703 10.828 1 76.12 243 PRO B C 1
ATOM 3719 O O . PRO B 1 243 ? -14.383 28.406 10.07 1 76.12 243 PRO B O 1
ATOM 3722 N N . GLY B 1 244 ? -13.68 28.422 12.125 1 63.34 244 GLY B N 1
ATOM 3723 C CA . GLY B 1 244 ? -15.008 28.562 12.703 1 63.34 244 GLY B CA 1
ATOM 3724 C C . GLY B 1 244 ? -15.68 29.875 12.359 1 63.34 244 GLY B C 1
ATOM 3725 O O . GLY B 1 244 ? -15.023 30.812 11.883 1 63.34 244 GLY B O 1
ATOM 3726 N N . ARG B 1 245 ? -17.062 29.984 12.109 1 54.22 245 ARG B N 1
ATOM 3727 C CA . ARG B 1 245 ? -17.828 31.203 11.891 1 54.22 245 ARG B CA 1
ATOM 3728 C C . ARG B 1 245 ? -17.312 32.344 12.766 1 54.22 245 ARG B C 1
ATOM 3730 O O . ARG B 1 245 ? -17.312 33.5 12.352 1 54.22 245 ARG B O 1
ATOM 3737 N N . GLY B 1 246 ? -17 32.156 13.93 1 47.19 246 GLY B N 1
ATOM 3738 C CA . GLY B 1 246 ? -16.656 33.281 14.766 1 47.19 246 GLY B CA 1
ATOM 3739 C C . GLY B 1 246 ? -15.359 33.938 14.359 1 47.19 246 GLY B C 1
ATOM 3740 O O . GLY B 1 246 ? -15.164 35.156 14.602 1 47.19 246 GLY B O 1
ATOM 3741 N N . ASP B 1 247 ? -14.414 33.156 13.922 1 48.59 247 ASP B N 1
ATOM 3742 C CA . ASP B 1 247 ? -13.102 33.719 13.656 1 48.59 247 ASP B CA 1
ATOM 3743 C C . ASP B 1 247 ? -13.078 34.438 12.305 1 48.59 247 ASP B C 1
ATOM 3745 O O . ASP B 1 247 ? -12.07 35.062 11.938 1 48.59 247 ASP B O 1
ATOM 3749 N N . ARG B 1 248 ? -14.016 34.281 11.461 1 46.03 248 ARG B N 1
ATOM 3750 C CA . ARG B 1 248 ? -14.039 35.031 10.211 1 46.03 248 ARG B CA 1
ATOM 3751 C C . ARG B 1 248 ? -14.258 36.5 10.469 1 46.03 248 ARG B C 1
ATOM 3753 O O . ARG B 1 248 ? -14.133 37.344 9.555 1 46.03 248 ARG B O 1
ATOM 3760 N N . ARG B 1 249 ? -14.93 36.906 11.523 1 39.66 249 ARG B N 1
ATOM 3761 C CA . ARG B 1 249 ? -15.367 38.281 11.664 1 39.66 249 ARG B CA 1
ATOM 3762 C C . ARG B 1 249 ? -14.172 39.219 11.836 1 39.66 249 ARG B C 1
ATOM 3764 O O . ARG B 1 249 ? -14.32 40.438 11.734 1 39.66 249 ARG B O 1
ATOM 3771 N N . THR B 1 250 ? -13.031 38.688 12.359 1 37.16 250 THR B N 1
ATOM 3772 C CA . THR B 1 250 ? -12.18 39.812 12.734 1 37.16 250 THR B CA 1
ATOM 3773 C C . THR B 1 250 ? -11.562 40.438 11.492 1 37.16 250 THR B C 1
ATOM 3775 O O . THR B 1 250 ? -10.977 41.531 11.578 1 37.16 250 THR B O 1
ATOM 3778 N N . ASP B 1 251 ? -11.406 39.688 10.406 1 34.75 251 ASP B N 1
ATOM 3779 C CA . ASP B 1 251 ? -10.641 40.438 9.422 1 34.75 251 ASP B CA 1
ATOM 3780 C C . ASP B 1 251 ? -11.555 41.344 8.594 1 34.75 251 ASP B C 1
ATOM 3782 O O . ASP B 1 251 ? -11.133 41.875 7.566 1 34.75 251 ASP B O 1
ATOM 3786 N N . GLN B 1 252 ? -12.898 41.344 8.805 1 28.98 252 GLN B N 1
ATOM 3787 C CA . GLN B 1 252 ? -13.445 42.562 8.18 1 28.98 252 GLN B CA 1
ATOM 3788 C C . GLN B 1 252 ? -13.203 43.781 9.047 1 28.98 252 GLN B C 1
ATOM 3790 O O . GLN B 1 252 ? -13.297 43.719 10.273 1 28.98 252 GLN B O 1
#

Nearest PDB structures (foldseek):
  4ffs-assembly1_A  TM=8.051E-01  e=6.441E-14  Helicobacter pylori J99
  4bmz-assembly1_A  TM=7.733E-01  e=2.023E-14  Helicobacter pylori 26695
  4jwt-assembly1_A-2  TM=7.019E-01  e=3.900E-15  Sulfurimonas denitrificans DSM 1251
  6dyu-assembly1_A  TM=7.753E-01  e=5.701E-14  Helicobacter pylori
  4bmx-assembly1_B  TM=7.661E-01  e=2.317E-13  Helicobacter pylori 26695

Foldseek 3Di:
DDPPPPPCLDDADAEEEEEEQALLLVCLQCVVPPPDDGDHALDWDWDDDQPDIYIYHHQHFFAVSLLNSVVVVVVVGHHLAYEYEEAWAFQDCVVPNAQFKEWEFKEFEQQAAPQDPLGHDQCHVVDAPDDDPNDTHTGMDGADQVVLLVSSVWAQDDGHYWHEYAYRDFAQANVVSVSCCVVVVGGIYGGHVVSNRVNCVVSVHRYIYMHGYAAHGNDPDPVRGHRPSNSNSSHVRSCRGPPRPVVVPPVD/DPPPPPPCLDDADAEEEEEEQALLLVCLQCVVPPPDDGDHALDWDWDDDFPDIYIYHHQHFFAVSLLNSVVVVVVVGHHLAYEYEEAWAFQDCVVPNAQFKEWEFKEFEQQAAPADPLGHDQCHVVDAPDDDPNDTHTGMDGADQVVLLVSSVWAQDDGHYWHEYAYRDFAQANVVSVSCCVVVVGGIYGGHVVSNRVNCVVSVHRYIYMHGHAAHGNDPDPVRGHRPSNSNSSHVRSCRGPPRPVVVPPVD

Radius of gyration: 22.92 Å; Cα contacts (8 Å, |Δi|>4): 1225; chains: 2; bounding box: 58×84×45 Å